Protein 6VZZ (pdb70)

B-factor: mean 49.41, std 13.79, range [27.52, 120.36]

Structure (mmCIF, N/CA/C/O backbone):
data_6VZZ
#
_entry.id   6VZZ
#
_cell.length_a   157.300
_cell.length_b   157.300
_cell.length_c   157.300
_cell.angle_alpha   90.000
_cell.angle_beta   90.000
_cell.angle_gamma   90.000
#
_symmetry.space_group_name_H-M   'P 41 3 2'
#
loop_
_entity.id
_entity.type
_entity.pdbx_description
1 polymer BamaA.19900.a
2 non-polymer beta-D-glucopyranose
3 non-polymer 'CALCIUM ION'
4 non-polymer 1,2-ETHANEDIOL
5 water water
#
loop_
_atom_site.group_PDB
_atom_site.id
_atom_site.type_symbol
_atom_site.label_atom_id
_atom_site.label_alt_id
_atom_site.label_comp_id
_atom_site.label_asym_id
_atom_site.label_entity_id
_atom_site.label_seq_id
_atom_site.pdbx_PDB_ins_code
_atom_site.Cartn_x
_atom_site.Cartn_y
_atom_site.Cartn_z
_atom_site.occupancy
_atom_site.B_iso_or_equiv
_atom_site.auth_seq_id
_atom_site.auth_comp_id
_atom_site.auth_asym_id
_atom_site.auth_atom_id
_atom_site.pdbx_PDB_model_num
ATOM 1 N N . GLU A 1 13 ? 22.71613 -50.68407 13.97187 1.000 103.45272 2 GLU A N 1
ATOM 2 C CA . GLU A 1 13 ? 23.12372 -49.69501 14.96673 1.000 106.76680 2 GLU A CA 1
ATOM 3 C C . GLU A 1 13 ? 21.92942 -49.16353 15.76782 1.000 100.59042 2 GLU A C 1
ATOM 4 O O . GLU A 1 13 ? 21.10202 -48.42075 15.23520 1.000 100.28967 2 GLU A O 1
ATOM 6 N N . LEU A 1 14 ? 21.84594 -49.54802 17.04208 1.000 80.43732 3 LEU A N 1
ATOM 7 C CA . LEU A 1 14 ? 20.81009 -49.08011 17.95416 1.000 70.81755 3 LEU A CA 1
ATOM 8 C C . LEU A 1 14 ? 21.35179 -47.98829 18.87077 1.000 70.09159 3 LEU A C 1
ATOM 9 O O . LEU A 1 14 ? 22.56008 -47.85881 19.07352 1.000 74.82618 3 LEU A O 1
ATOM 14 N N . SER A 1 15 ? 20.43763 -47.21090 19.44461 1.000 63.78287 4 SER A N 1
ATOM 15 C CA . SER A 1 15 ? 20.83472 -46.06800 20.25301 1.000 58.95259 4 SER A CA 1
ATOM 16 C C . SER A 1 15 ? 21.31715 -46.50841 21.63793 1.000 62.72768 4 SER A C 1
ATOM 17 O O . SER A 1 15 ? 21.16028 -47.66162 22.05229 1.000 62.82165 4 SER A O 1
ATOM 20 N N . GLN A 1 16 ? 21.90770 -45.55747 22.36586 1.000 64.73613 5 GLN A N 1
ATOM 21 C CA . GLN A 1 16 ? 22.38089 -45.84002 23.71868 1.000 60.23960 5 GLN A CA 1
ATOM 22 C C . GLN A 1 16 ? 21.22059 -46.19095 24.64652 1.000 60.46106 5 GLN A C 1
ATOM 23 O O . GLN A 1 16 ? 21.29254 -47.16333 25.41026 1.000 60.15506 5 GLN A O 1
ATOM 25 N N . GLU A 1 17 ? 20.13468 -45.40942 24.58947 1.000 61.11574 6 GLU A N 1
ATOM 26 C CA . GLU A 1 17 ? 19.01179 -45.62124 25.50097 1.000 57.88000 6 GLU A CA 1
ATOM 27 C C . GLU A 1 17 ? 18.37927 -46.99035 25.28790 1.000 57.47123 6 GLU A C 1
ATOM 28 O O . GLU A 1 17 ? 18.05044 -47.68902 26.25441 1.000 54.45929 6 GLU A O 1
ATOM 30 N N . VAL A 1 18 ? 18.21632 -47.39487 24.02693 1.000 57.80763 7 VAL A N 1
ATOM 31 C CA . VAL A 1 18 ? 17.66052 -48.71058 23.72090 1.000 54.99086 7 VAL A CA 1
ATOM 32 C C . VAL A 1 18 ? 18.62132 -49.81162 24.15226 1.000 55.80773 7 VAL A C 1
ATOM 33 O O . VAL A 1 18 ? 18.22222 -50.80544 24.77382 1.000 55.09556 7 VAL A O 1
ATOM 37 N N . THR A 1 19 ? 19.90151 -49.65790 23.81791 1.000 54.32675 8 THR A N 1
ATOM 38 C CA . THR A 1 19 ? 20.89553 -50.64569 24.22358 1.000 55.86558 8 THR A CA 1
ATOM 39 C C . THR A 1 19 ? 20.90673 -50.83581 25.73709 1.000 57.50908 8 THR A C 1
ATOM 40 O O . THR A 1 19 ? 20.84293 -51.96860 26.22914 1.000 57.38556 8 THR A O 1
ATOM 44 N N . GLN A 1 20 ? 20.97353 -49.73747 26.49819 1.000 57.19333 9 GLN A N 1
ATOM 45 C CA . GLN A 1 20 ? 20.98766 -49.86889 27.95416 1.000 56.49814 9 GLN A CA 1
ATOM 46 C C . GLN A 1 20 ? 19.70001 -50.51237 28.46253 1.000 54.92450 9 GLN A C 1
ATOM 47 O O . GLN A 1 20 ? 19.73516 -51.34078 29.37986 1.000 57.63496 9 GLN A O 1
ATOM 49 N N . THR A 1 21 ? 18.55936 -50.18414 27.84780 1.000 53.05419 10 THR A N 1
ATOM 50 C CA . THR A 1 21 ? 17.27989 -50.71068 28.32147 1.000 53.34351 10 THR A CA 1
ATOM 51 C C . THR A 1 21 ? 17.17833 -52.21846 28.10809 1.000 55.99540 10 THR A C 1
ATOM 52 O O . THR A 1 21 ? 16.74461 -52.95501 29.00386 1.000 55.49529 10 THR A O 1
ATOM 56 N N . LEU A 1 22 ? 17.56247 -52.69953 26.92262 1.000 53.59310 11 LEU A N 1
ATOM 57 C CA . LEU A 1 22 ? 17.46195 -54.13056 26.65604 1.000 51.26189 11 LEU A CA 1
ATOM 58 C C . LEU A 1 22 ? 18.40068 -54.93780 27.54558 1.000 53.11730 11 LEU A C 1
ATOM 59 O O . LEU A 1 22 ? 18.11617 -56.10187 27.84504 1.000 50.56714 11 LEU A O 1
ATOM 64 N N . LYS A 1 23 ? 19.51864 -54.34681 27.98220 1.000 53.93500 12 LYS A N 1
ATOM 65 C CA . LYS A 1 23 ? 20.36901 -55.03989 28.94573 1.000 52.60285 12 LYS A CA 1
ATOM 66 C C . LYS A 1 23 ? 19.63983 -55.22859 30.26689 1.000 52.32387 12 LYS A C 1
ATOM 67 O O . LYS A 1 23 ? 19.74392 -56.28757 30.89360 1.000 54.73917 12 LYS A O 1
ATOM 73 N N . GLN A 1 24 ? 18.88269 -54.21804 30.70030 1.000 51.90351 13 GLN A N 1
ATOM 74 C CA . GLN A 1 24 ? 18.10825 -54.36059 31.92816 1.000 52.93390 13 GLN A CA 1
ATOM 75 C C . GLN A 1 24 ? 17.01909 -55.41909 31.77456 1.000 52.17709 13 GLN A C 1
ATOM 76 O O . GLN A 1 24 ? 16.73645 -56.16814 32.71540 1.000 55.45047 13 GLN A O 1
ATOM 82 N N . TRP A 1 25 ? 16.41265 -55.51151 30.58875 1.000 52.04401 14 TRP A N 1
ATOM 83 C CA . TRP A 1 25 ? 15.29525 -56.43060 30.38766 1.000 49.78194 14 TRP A CA 1
ATOM 84 C C . TRP A 1 25 ? 15.72696 -57.88625 30.49988 1.000 53.08168 14 TRP A C 1
ATOM 85 O O . TRP A 1 25 ? 15.02222 -58.70391 31.10648 1.000 55.47367 14 TRP A O 1
ATOM 96 N N . ARG A 1 26 ? 16.87555 -58.23042 29.91520 1.000 51.33596 15 ARG A N 1
ATOM 97 C CA . ARG A 1 26 ? 17.22019 -59.62424 29.68043 1.000 49.62194 15 ARG A CA 1
ATOM 98 C C . ARG A 1 26 ? 17.64448 -60.37867 30.93749 1.000 54.52644 15 ARG A C 1
ATOM 99 O O . ARG A 1 26 ? 17.76660 -61.60810 30.87600 1.000 52.37028 15 ARG A O 1
ATOM 107 N N . VAL A 1 27 ? 17.87936 -59.69769 32.06554 1.000 51.29932 16 VAL A N 1
ATOM 108 C CA . VAL A 1 27 ? 18.16593 -60.43800 33.29365 1.000 53.64510 16 VAL A CA 1
ATOM 109 C C . VAL A 1 27 ? 16.98328 -61.31948 33.66416 1.000 53.48993 16 VAL A C 1
ATOM 110 O O . VAL A 1 27 ? 17.15436 -62.36800 34.29791 1.000 57.16416 16 VAL A O 1
ATOM 114 N N . ALA A 1 28 ? 15.77114 -60.92377 33.26653 1.000 53.90991 17 ALA A N 1
ATOM 115 C CA . ALA A 1 28 ? 14.57368 -61.67359 33.61477 1.000 53.75515 17 ALA A CA 1
ATOM 116 C C . ALA A 1 28 ? 14.45765 -62.99200 32.86212 1.000 55.37513 17 ALA A C 1
ATOM 117 O O . ALA A 1 28 ? 13.61816 -63.82098 33.23239 1.000 55.24602 17 ALA A O 1
ATOM 119 N N . ALA A 1 29 ? 15.26427 -63.20513 31.81780 1.000 53.81248 18 ALA A N 1
ATOM 120 C CA . ALA A 1 29 ? 15.22008 -64.47207 31.09685 1.000 50.68867 18 ALA A CA 1
ATOM 121 C C . ALA A 1 29 ? 15.65290 -65.64939 31.96347 1.000 53.21486 18 ALA A C 1
ATOM 122 O O . ALA A 1 29 ? 15.24920 -66.78271 31.69151 1.000 54.50837 18 ALA A O 1
ATOM 124 N N . VAL A 1 30 ? 16.45263 -65.41821 33.00162 1.000 48.69061 19 VAL A N 1
ATOM 125 C CA . VAL A 1 30 ? 16.88391 -66.51281 33.86361 1.000 54.40112 19 VAL A CA 1
ATOM 126 C C . VAL A 1 30 ? 16.09124 -66.49929 35.16274 1.000 57.45139 19 VAL A C 1
ATOM 127 O O . VAL A 1 30 ? 16.54906 -67.02057 36.18678 1.000 57.38584 19 VAL A O 1
ATOM 131 N N . SER A 1 31 ? 14.90655 -65.89846 35.12852 1.000 58.04059 20 SER A N 1
ATOM 132 C CA . SER A 1 31 ? 13.99150 -65.86715 36.25808 1.000 61.67898 20 SER A CA 1
ATOM 133 C C . SER A 1 31 ? 12.81747 -66.79625 35.98836 1.000 62.05584 20 SER A C 1
ATOM 134 O O . SER A 1 31 ? 12.63052 -67.29502 34.87802 1.000 61.42993 20 SER A O 1
ATOM 137 N N . SER A 1 32 ? 12.01430 -67.01858 37.02901 1.000 66.49169 21 SER A N 1
ATOM 138 C CA . SER A 1 32 ? 10.89921 -67.95036 36.90630 1.000 65.58794 21 SER A CA 1
ATOM 139 C C . SER A 1 32 ? 9.91637 -67.49871 35.83604 1.000 68.65142 21 SER A C 1
ATOM 140 O O . SER A 1 32 ? 9.41812 -68.31855 35.05642 1.000 71.60190 21 SER A O 1
ATOM 143 N N . ALA A 1 33 ? 9.63655 -66.19578 35.76743 1.000 66.78193 22 ALA A N 1
ATOM 144 C CA . ALA A 1 33 ? 8.66830 -65.71634 34.78990 1.000 68.43261 22 ALA A CA 1
ATOM 145 C C . ALA A 1 33 ? 9.24374 -65.67768 33.38190 1.000 65.85253 22 ALA A C 1
ATOM 146 O O . ALA A 1 33 ? 8.48234 -65.57699 32.41449 1.000 61.70096 22 ALA A O 1
ATOM 148 N N . GLY A 1 34 ? 10.55971 -65.76661 33.24247 1.000 66.59919 23 GLY A N 1
ATOM 149 C CA . GLY A 1 34 ? 11.15964 -65.61794 31.93677 1.000 61.35280 23 GLY A CA 1
ATOM 150 C C . GLY A 1 34 ? 11.00350 -64.19488 31.42819 1.000 56.58590 23 GLY A C 1
ATOM 151 O O . GLY A 1 34 ? 10.55265 -63.28800 32.12858 1.000 56.43766 23 GLY A O 1
ATOM 152 N N . LEU A 1 35 ? 11.38955 -64.01399 30.17038 1.000 53.23010 24 LEU A N 1
ATOM 153 C CA . LEU A 1 35 ? 11.30080 -62.72228 29.49647 1.000 50.18361 24 LEU A CA 1
ATOM 154 C C . LEU A 1 35 ? 10.29289 -62.85463 28.36097 1.000 50.70155 24 LEU A C 1
ATOM 155 O O . LEU A 1 35 ? 10.63008 -63.32541 27.27011 1.000 52.37319 24 LEU A O 1
ATOM 160 N N . LYS A 1 36 ? 9.05695 -62.45579 28.61836 1.000 48.29562 25 LYS A N 1
ATOM 161 C CA . LYS A 1 36 ? 8.00598 -62.46223 27.61119 1.000 49.36250 25 LYS A CA 1
ATOM 162 C C . LYS A 1 36 ? 7.80681 -61.01679 27.17044 1.000 45.46486 25 LYS A C 1
ATOM 163 O O . LYS A 1 36 ? 7.39710 -60.17472 27.97501 1.000 48.05737 25 LYS A O 1
ATOM 165 N N . TYR A 1 37 ? 8.12017 -60.72720 25.90398 1.000 42.82790 26 TYR A N 1
ATOM 166 C CA . TYR A 1 37 ? 7.94907 -59.39636 25.33298 1.000 42.56722 26 TYR A CA 1
ATOM 167 C C . TYR A 1 37 ? 7.30729 -59.49077 23.95729 1.000 43.59149 26 TYR A C 1
ATOM 168 O O . TYR A 1 37 ? 7.26739 -60.55710 23.33266 1.000 42.86442 26 TYR A O 1
ATOM 177 N N . TYR A 1 38 ? 6.80354 -58.35275 23.48475 1.000 42.62157 27 TYR A N 1
ATOM 178 C CA . TYR A 1 38 ? 5.98877 -58.32304 22.27983 1.000 39.82627 27 TYR A CA 1
ATOM 179 C C . TYR A 1 38 ? 6.45350 -57.21698 21.33861 1.000 40.58949 27 TYR A C 1
ATOM 180 O O . TYR A 1 38 ? 6.98722 -56.19036 21.77188 1.000 40.50648 27 TYR A O 1
ATOM 189 N N . VAL A 1 39 ? 6.24744 -57.44635 20.03857 1.000 37.47640 28 VAL A N 1
ATOM 190 C CA . VAL A 1 39 ? 6.67941 -56.54108 18.97873 1.000 36.47234 28 VAL A CA 1
ATOM 191 C C . VAL A 1 39 ? 5.47227 -55.80163 18.42523 1.000 37.50633 28 VAL A C 1
ATOM 192 O O . VAL A 1 39 ? 4.43673 -56.41288 18.14495 1.000 37.12885 28 VAL A O 1
ATOM 196 N N . GLY A 1 40 ? 5.60750 -54.49556 18.25367 1.000 39.20386 29 GLY A N 1
ATOM 197 C CA . GLY A 1 40 ? 4.58744 -53.70207 17.58676 1.000 34.90867 29 GLY A CA 1
ATOM 198 C C . GLY A 1 40 ? 5.20553 -52.87505 16.48171 1.000 37.84600 29 GLY A C 1
ATOM 199 O O . GLY A 1 40 ? 6.30356 -52.33570 16.63551 1.000 40.83894 29 GLY A O 1
ATOM 200 N N . VAL A 1 41 ? 4.49340 -52.78033 15.35843 1.000 36.85954 30 VAL A N 1
ATOM 201 C CA . VAL A 1 41 ? 4.99501 -52.08178 14.17969 1.000 40.11028 30 VAL A CA 1
ATOM 202 C C . VAL A 1 41 ? 3.91430 -51.15868 13.63917 1.000 39.64094 30 VAL A C 1
ATOM 203 O O . VAL A 1 41 ? 2.75261 -51.56253 13.50721 1.000 36.96669 30 VAL A O 1
ATOM 207 N N . ASP A 1 42 ? 4.30745 -49.92470 13.31815 1.000 40.35232 31 ASP A N 1
ATOM 208 C CA . ASP A 1 42 ? 3.45883 -48.92829 12.67019 1.000 39.09600 31 ASP A CA 1
ATOM 209 C C . ASP A 1 42 ? 4.03319 -48.70130 11.27533 1.000 41.36787 31 ASP A C 1
ATOM 210 O O . ASP A 1 42 ? 5.02627 -47.98503 11.11382 1.000 42.50716 31 ASP A O 1
ATOM 215 N N . ILE A 1 43 ? 3.42725 -49.32024 10.26704 1.000 42.40624 32 ILE A N 1
ATOM 216 C CA . ILE A 1 43 ? 3.87463 -49.16906 8.88644 1.000 41.31526 32 ILE A CA 1
ATOM 217 C C . ILE A 1 43 ? 3.03999 -48.05754 8.26293 1.000 41.66938 32 ILE A C 1
ATOM 218 O O . ILE A 1 43 ? 1.88175 -48.26607 7.88931 1.000 39.70666 32 ILE A O 1
ATOM 223 N N . GLY A 1 44 ? 3.62377 -46.85968 8.16526 1.000 44.34207 33 GLY A N 1
ATOM 224 C CA . GLY A 1 44 ? 2.96591 -45.75930 7.49311 1.000 43.81254 33 GLY A CA 1
ATOM 225 C C . GLY A 1 44 ? 3.33189 -45.68961 6.02218 1.000 43.95669 33 GLY A C 1
ATOM 226 O O . GLY A 1 44 ? 4.18070 -46.42138 5.52055 1.000 46.54423 33 GLY A O 1
ATOM 227 N N . GLY A 1 45 ? 2.66681 -44.78139 5.31455 1.000 50.32833 34 GLY A N 1
ATOM 228 C CA . GLY A 1 45 ? 2.94395 -44.62589 3.89939 1.000 49.25871 34 GLY A CA 1
ATOM 229 C C . GLY A 1 45 ? 4.30520 -44.04039 3.60336 1.000 49.28817 34 GLY A C 1
ATOM 230 O O . GLY A 1 45 ? 4.79818 -44.19326 2.48198 1.000 53.66049 34 GLY A O 1
ATOM 231 N N . THR A 1 46 ? 4.91996 -43.37251 4.57917 1.000 48.24905 35 THR A N 1
ATOM 232 C CA . THR A 1 46 ? 6.24496 -42.78017 4.43910 1.000 47.70977 35 THR A CA 1
ATOM 233 C C . THR A 1 46 ? 7.25315 -43.33774 5.43022 1.000 50.51977 35 THR A C 1
ATOM 234 O O . THR A 1 46 ? 8.41750 -43.53459 5.06745 1.000 51.39265 35 THR A O 1
ATOM 238 N N . ASN A 1 47 ? 6.83461 -43.61233 6.67142 1.000 49.62532 36 ASN A N 1
ATOM 239 C CA . ASN A 1 47 ? 7.73171 -44.03784 7.73731 1.000 46.56569 36 ASN A CA 1
ATOM 240 C C . ASN A 1 47 ? 7.18236 -45.26070 8.44776 1.000 46.97560 36 ASN A C 1
ATOM 241 O O . ASN A 1 47 ? 5.96853 -45.42315 8.60169 1.000 45.84404 36 ASN A O 1
ATOM 246 N N . THR A 1 48 ? 8.10306 -46.10033 8.90934 1.000 45.54014 37 THR A N 1
ATOM 247 C CA . THR A 1 48 ? 7.78584 -47.27295 9.69973 1.000 44.68299 37 THR A CA 1
ATOM 248 C C . THR A 1 48 ? 8.50012 -47.17779 11.03859 1.000 47.52437 37 THR A C 1
ATOM 249 O O . THR A 1 48 ? 9.67083 -46.78963 11.10545 1.000 46.16608 37 THR A O 1
ATOM 253 N N . ARG A 1 49 ? 7.77837 -47.50754 12.10377 1.000 45.31460 38 ARG A N 1
ATOM 254 C CA . ARG A 1 49 ? 8.31561 -47.51633 13.45163 1.000 43.31657 38 ARG A CA 1
ATOM 255 C C . ARG A 1 49 ? 8.11551 -48.89613 14.05409 1.000 43.63569 38 ARG A C 1
ATOM 256 O O . ARG A 1 49 ? 7.13526 -49.58542 13.75027 1.000 43.49860 38 ARG A O 1
ATOM 264 N N . LEU A 1 50 ? 9.05877 -49.30605 14.89833 1.000 42.61267 39 LEU A N 1
ATOM 265 C CA . LEU A 1 50 ? 8.99723 -50.60331 15.55081 1.000 39.99129 39 LEU A CA 1
ATOM 266 C C . LEU A 1 50 ? 9.23719 -50.39595 17.03232 1.000 42.41015 39 LEU A C 1
ATOM 267 O O . LEU A 1 50 ? 10.06881 -49.56945 17.42076 1.000 45.12777 39 LEU A O 1
ATOM 272 N N . ALA A 1 51 ? 8.50803 -51.14435 17.85715 1.000 39.01691 40 ALA A N 1
ATOM 273 C CA . ALA A 1 51 ? 8.61242 -50.99231 19.29737 1.000 41.12189 40 ALA A CA 1
ATOM 274 C C . ALA A 1 51 ? 8.45506 -52.34444 19.97193 1.000 40.46527 40 ALA A C 1
ATOM 275 O O . ALA A 1 51 ? 7.88166 -53.28158 19.41194 1.000 36.11534 40 ALA A O 1
ATOM 277 N N . LEU A 1 52 ? 8.97240 -52.42342 21.19461 1.000 40.66061 41 LEU A N 1
ATOM 278 C CA . LEU A 1 52 ? 8.85034 -53.59543 22.04102 1.000 40.69577 41 LEU A CA 1
ATOM 279 C C . LEU A 1 52 ? 8.19479 -53.20628 23.35704 1.000 42.47139 41 LEU A C 1
ATOM 280 O O . LEU A 1 52 ? 8.33773 -52.07380 23.83319 1.000 43.27206 41 LEU A O 1
ATOM 285 N N . ALA A 1 53 ? 7.47105 -54.15588 23.93964 1.000 40.98003 42 ALA A N 1
ATOM 286 C CA . ALA A 1 53 ? 6.93227 -53.98635 25.28053 1.000 47.90201 42 ALA A CA 1
ATOM 287 C C . ALA A 1 53 ? 6.90054 -55.34594 25.96394 1.000 48.47623 42 ALA A C 1
ATOM 288 O O . ALA A 1 53 ? 6.56311 -56.35552 25.33787 1.000 46.69140 42 ALA A O 1
ATOM 290 N N . ARG A 1 54 ? 7.27925 -55.37011 27.23760 1.000 48.87653 43 ARG A N 1
ATOM 291 C CA . ARG A 1 54 ? 7.22576 -56.60860 27.99203 1.000 52.63234 43 ARG A CA 1
ATOM 292 C C . ARG A 1 54 ? 5.78977 -56.89923 28.41076 1.000 57.16080 43 ARG A C 1
ATOM 293 O O . ARG A 1 54 ? 4.89620 -56.05999 28.29039 1.000 60.02562 43 ARG A O 1
ATOM 301 N N . ALA A 1 55 ? 5.57720 -58.11151 28.92265 1.000 59.33872 44 ALA A N 1
ATOM 302 C CA . ALA A 1 55 ? 4.24488 -58.51721 29.36044 1.000 61.16981 44 ALA A CA 1
ATOM 303 C C . ALA A 1 55 ? 3.66710 -57.55920 30.39661 1.000 65.16967 44 ALA A C 1
ATOM 304 O O . ALA A 1 55 ? 2.46014 -57.29508 30.39888 1.000 70.92741 44 ALA A O 1
ATOM 306 N N . GLU A 1 56 ? 4.51072 -57.02182 31.28071 1.000 67.43600 45 GLU A N 1
ATOM 307 C CA . GLU A 1 56 ? 4.03926 -56.18197 32.37950 1.000 73.80935 45 GLU A CA 1
ATOM 308 C C . GLU A 1 56 ? 4.01589 -54.69142 32.05074 1.000 74.37045 45 GLU A C 1
ATOM 309 O O . GLU A 1 56 ? 3.40845 -53.92121 32.80071 1.000 82.45829 45 GLU A O 1
ATOM 315 N N . ASP A 1 57 ? 4.66555 -54.26292 30.97280 1.000 71.73604 46 ASP A N 1
ATOM 316 C CA . ASP A 1 57 ? 4.55924 -52.88472 30.49798 1.000 70.24191 46 ASP A CA 1
ATOM 317 C C . ASP A 1 57 ? 3.18402 -52.70417 29.87340 1.000 75.59789 46 ASP A C 1
ATOM 318 O O . ASP A 1 57 ? 2.95866 -53.07825 28.72152 1.000 76.45533 46 ASP A O 1
ATOM 323 N N . HIS A 1 58 ? 2.25107 -52.11860 30.61093 1.000 81.91334 47 HIS A N 1
ATOM 324 C CA . HIS A 1 58 ? 0.87952 -52.08018 30.12173 1.000 88.81700 47 HIS A CA 1
ATOM 325 C C . HIS A 1 58 ? 0.51964 -50.79641 29.39108 1.000 88.35824 47 HIS A C 1
ATOM 326 O O . HIS A 1 58 ? -0.35746 -50.82186 28.52328 1.000 89.96702 47 HIS A O 1
ATOM 333 N N . ASP A 1 59 ? 1.17308 -49.68001 29.70632 1.000 81.57110 48 ASP A N 1
ATOM 334 C CA . ASP A 1 59 ? 0.87131 -48.40834 29.06373 1.000 78.37587 48 ASP A CA 1
ATOM 335 C C . ASP A 1 59 ? 2.11364 -47.74443 28.48206 1.000 75.04511 48 ASP A C 1
ATOM 336 O O . ASP A 1 59 ? 2.05628 -46.56701 28.10819 1.000 74.17107 48 ASP A O 1
ATOM 341 N N . THR A 1 60 ? 3.22654 -48.46566 28.38630 1.000 70.16454 49 THR A N 1
ATOM 342 C CA . THR A 1 60 ? 4.48112 -47.89393 27.93455 1.000 64.96737 49 THR A CA 1
ATOM 343 C C . THR A 1 60 ? 5.12290 -48.86229 26.94995 1.000 61.13572 49 THR A C 1
ATOM 344 O O . THR A 1 60 ? 4.71769 -50.02200 26.83803 1.000 65.15673 49 THR A O 1
ATOM 348 N N . PHE A 1 61 ? 6.11166 -48.37731 26.20413 1.000 56.33544 50 PHE A N 1
ATOM 349 C CA . PHE A 1 61 ? 6.86776 -49.25782 25.32328 1.000 51.42399 50 PHE A CA 1
ATOM 350 C C . PHE A 1 61 ? 8.19520 -48.60197 24.96909 1.000 48.84265 50 PHE A C 1
ATOM 351 O O . PHE A 1 61 ? 8.43824 -47.43186 25.26512 1.000 49.95124 50 PHE A O 1
ATOM 359 N N . LEU A 1 62 ? 9.04128 -49.37683 24.30113 1.000 46.52600 51 LEU A N 1
ATOM 360 C CA . LEU A 1 62 ? 10.38048 -48.96140 23.90634 1.000 46.03743 51 LEU A CA 1
ATOM 361 C C . LEU A 1 62 ? 10.44256 -48.90247 22.38297 1.000 48.07426 51 LEU A C 1
ATOM 362 O O . LEU A 1 62 ? 10.35777 -49.93876 21.71404 1.000 46.97563 51 LEU A O 1
ATOM 367 N N . GLN A 1 63 ? 10.58689 -47.70166 21.82646 1.000 49.35353 52 GLN A N 1
ATOM 368 C CA . GLN A 1 63 ? 10.76369 -47.58901 20.38443 1.000 48.55495 52 GLN A CA 1
ATOM 369 C C . GLN A 1 63 ? 12.21413 -47.89910 20.05313 1.000 46.63996 52 GLN A C 1
ATOM 370 O O . GLN A 1 63 ? 13.11893 -47.22858 20.55449 1.000 49.67207 52 GLN A O 1
ATOM 376 N N . VAL A 1 64 ? 12.44545 -48.90713 19.21540 1.000 47.01061 53 VAL A N 1
ATOM 377 C CA . VAL A 1 64 ? 13.82208 -49.29765 18.93562 1.000 50.02435 53 VAL A CA 1
ATOM 378 C C . VAL A 1 64 ? 14.28351 -48.75650 17.58800 1.000 53.78334 53 VAL A C 1
ATOM 379 O O . VAL A 1 64 ? 15.46603 -48.43861 17.42749 1.000 60.81015 53 VAL A O 1
ATOM 383 N N . LEU A 1 65 ? 13.38414 -48.62948 16.61205 1.000 49.34877 54 LEU A N 1
ATOM 384 C CA . LEU A 1 65 ? 13.85007 -48.11213 15.33450 1.000 51.58032 54 LEU A CA 1
ATOM 385 C C . LEU A 1 65 ? 12.70802 -47.52862 14.51925 1.000 49.01193 54 LEU A C 1
ATOM 386 O O . LEU A 1 65 ? 11.57737 -48.01373 14.56212 1.000 51.00022 54 LEU A O 1
ATOM 391 N N . LYS A 1 66 ? 13.03327 -46.47850 13.77454 1.000 49.70194 55 LYS A N 1
ATOM 392 C CA . LYS A 1 66 ? 12.16171 -45.90673 12.76262 1.000 50.50381 55 LYS A CA 1
ATOM 393 C C . LYS A 1 66 ? 12.96791 -45.70596 11.48718 1.000 52.98405 55 LYS A C 1
ATOM 394 O O . LYS A 1 66 ? 14.18877 -45.52726 11.52467 1.000 54.66763 55 LYS A O 1
ATOM 400 N N . VAL A 1 67 ? 12.27968 -45.74344 10.35082 1.000 52.39564 56 VAL A N 1
ATOM 401 C CA . VAL A 1 67 ? 12.94594 -45.72496 9.05603 1.000 50.56002 56 VAL A CA 1
ATOM 402 C C . VAL A 1 67 ? 12.00200 -45.09113 8.04203 1.000 47.75631 56 VAL A C 1
ATOM 403 O O . VAL A 1 67 ? 10.77853 -45.16098 8.18302 1.000 46.53143 56 VAL A O 1
ATOM 407 N N . LYS A 1 68 ? 12.57484 -44.43230 7.03241 1.000 49.15749 57 LYS A N 1
ATOM 408 C CA . LYS A 1 68 ? 11.79758 -43.89763 5.91580 1.000 46.55692 57 LYS A CA 1
ATOM 409 C C . LYS A 1 68 ? 11.77292 -44.95609 4.81749 1.000 49.15529 57 LYS A C 1
ATOM 410 O O . LYS A 1 68 ? 12.81228 -45.28195 4.23664 1.000 54.47604 57 LYS A O 1
ATOM 412 N N . ALA A 1 69 ? 10.59109 -45.50462 4.54410 1.000 47.84678 58 ALA A N 1
ATOM 413 C CA . ALA A 1 69 ? 10.44616 -46.62383 3.62458 1.000 47.63954 58 ALA A CA 1
ATOM 414 C C . ALA A 1 69 ? 9.16472 -46.46011 2.82724 1.000 50.23453 58 ALA A C 1
ATOM 415 O O . ALA A 1 69 ? 8.10286 -46.21806 3.40872 1.000 50.19055 58 ALA A O 1
ATOM 417 N N . ASP A 1 70 ? 9.25851 -46.60646 1.50077 1.000 49.30551 59 ASP A N 1
ATOM 418 C CA . ASP A 1 70 ? 8.07766 -46.52120 0.65180 1.000 50.01184 59 ASP A CA 1
ATOM 419 C C . ASP A 1 70 ? 7.92035 -47.74355 -0.24593 1.000 51.62632 59 ASP A C 1
ATOM 420 O O . ASP A 1 70 ? 7.22354 -47.66800 -1.26355 1.000 53.80666 59 ASP A O 1
ATOM 425 N N . ASP A 1 71 ? 8.55572 -48.86315 0.09702 1.000 50.98886 60 ASP A N 1
ATOM 426 C CA . ASP A 1 71 ? 8.22681 -50.13813 -0.52788 1.000 50.91801 60 ASP A CA 1
ATOM 427 C C . ASP A 1 71 ? 8.53354 -51.26013 0.46003 1.000 49.97793 60 ASP A C 1
ATOM 428 O O . ASP A 1 71 ? 9.30147 -51.08751 1.41019 1.000 47.49322 60 ASP A O 1
ATOM 433 N N . THR A 1 72 ? 7.90627 -52.41411 0.23472 1.000 51.16739 61 THR A N 1
ATOM 434 C CA . THR A 1 72 ? 7.98573 -53.49556 1.20916 1.000 49.40374 61 THR A CA 1
ATOM 435 C C . THR A 1 72 ? 9.33163 -54.20992 1.18146 1.000 50.25632 61 THR A C 1
ATOM 436 O O . THR A 1 72 ? 9.73556 -54.78016 2.19864 1.000 49.31232 61 THR A O 1
ATOM 440 N N . ARG A 1 73 ? 10.03950 -54.19747 0.04685 1.000 50.65507 62 ARG A N 1
ATOM 441 C CA . ARG A 1 73 ? 11.36401 -54.81323 0.01674 1.000 50.46609 62 ARG A CA 1
ATOM 442 C C . ARG A 1 73 ? 12.32648 -54.07642 0.94262 1.000 52.49091 62 ARG A C 1
ATOM 443 O O . ARG A 1 73 ? 13.15004 -54.70260 1.62008 1.000 52.69543 62 ARG A O 1
ATOM 451 N N . LYS A 1 74 ? 12.22528 -52.74486 1.00289 1.000 51.20963 63 LYS A N 1
ATOM 452 C CA . LYS A 1 74 ? 13.04456 -51.98931 1.94504 1.000 48.29075 63 LYS A CA 1
ATOM 453 C C . LYS A 1 74 ? 12.62579 -52.25155 3.38963 1.000 49.44321 63 LYS A C 1
ATOM 454 O O . LYS A 1 74 ? 13.47146 -52.22115 4.29102 1.000 53.16001 63 LYS A O 1
ATOM 456 N N . LEU A 1 75 ? 11.34111 -52.52342 3.63226 1.000 45.69406 64 LEU A N 1
ATOM 457 C CA . LEU A 1 75 ? 10.90967 -52.91253 4.97013 1.000 45.02614 64 LEU A CA 1
ATOM 458 C C . LEU A 1 75 ? 11.53490 -54.24144 5.38697 1.000 50.55250 64 LEU A C 1
ATOM 459 O O . LEU A 1 75 ? 12.02397 -54.38697 6.51434 1.000 49.28953 64 LEU A O 1
ATOM 464 N N . ILE A 1 76 ? 11.52120 -55.22903 4.49000 1.000 47.29723 65 ILE A N 1
ATOM 465 C CA . ILE A 1 76 ? 12.09179 -56.53038 4.81792 1.000 47.74900 65 ILE A CA 1
ATOM 466 C C . ILE A 1 76 ? 13.55008 -56.38344 5.23530 1.000 48.78200 65 ILE A C 1
ATOM 467 O O . ILE A 1 76 ? 13.99366 -56.99843 6.21323 1.000 49.47913 65 ILE A O 1
ATOM 472 N N . ALA A 1 77 ? 14.31435 -55.55284 4.52131 1.000 48.38575 66 ALA A N 1
ATOM 473 C CA . ALA A 1 77 ? 15.70226 -55.32572 4.91340 1.000 46.72476 66 ALA A CA 1
ATOM 474 C C . ALA A 1 77 ? 15.78534 -54.62110 6.26385 1.000 48.30665 66 ALA A C 1
ATOM 475 O O . ALA A 1 77 ? 16.67730 -54.90863 7.06647 1.000 47.49525 66 ALA A O 1
ATOM 477 N N . PHE A 1 78 ? 14.86600 -53.69053 6.53390 1.000 47.29723 67 PHE A N 1
ATOM 478 C CA . PHE A 1 78 ? 14.84454 -53.04430 7.84123 1.000 45.99784 67 PHE A CA 1
ATOM 479 C C . PHE A 1 78 ? 14.48602 -54.04016 8.93730 1.000 46.71853 67 PHE A C 1
ATOM 480 O O . PHE A 1 78 ? 15.12761 -54.06082 9.99061 1.000 48.65032 67 PHE A O 1
ATOM 488 N N . PHE A 1 79 ? 13.48658 -54.89503 8.69681 1.000 47.86897 68 PHE A N 1
ATOM 489 C CA . PHE A 1 79 ? 13.06896 -55.85837 9.71324 1.000 46.65430 68 PHE A CA 1
ATOM 490 C C . PHE A 1 79 ? 14.17520 -56.87249 9.99446 1.000 47.18158 68 PHE A C 1
ATOM 491 O O . PHE A 1 79 ? 14.52663 -57.11251 11.15478 1.000 45.58062 68 PHE A O 1
ATOM 499 N N . ASP A 1 80 ? 14.72967 -57.48584 8.94152 1.000 45.17009 69 ASP A N 1
ATOM 500 C CA . ASP A 1 80 ? 15.86830 -58.38752 9.11203 1.000 44.57683 69 ASP A CA 1
ATOM 501 C C . ASP A 1 80 ? 16.97184 -57.73060 9.93435 1.000 44.84591 69 ASP A C 1
ATOM 502 O O . ASP A 1 80 ? 17.48494 -58.31380 10.89461 1.000 45.91644 69 ASP A O 1
ATOM 507 N N . SER A 1 81 ? 17.33885 -56.50243 9.57832 1.000 45.16138 70 SER A N 1
ATOM 508 C CA . SER A 1 81 ? 18.43460 -55.83022 10.26699 1.000 45.84199 70 SER A CA 1
ATOM 509 C C . SER A 1 81 ? 18.11265 -55.60820 11.73795 1.000 45.42804 70 SER A C 1
ATOM 510 O O . SER A 1 81 ? 18.88771 -55.99438 12.61992 1.000 44.68911 70 SER A O 1
ATOM 513 N N . VAL A 1 82 ? 16.97048 -54.98034 12.02526 1.000 45.98309 71 VAL A N 1
ATOM 514 C CA . VAL A 1 82 ? 16.65680 -54.67074 13.41175 1.000 45.86193 71 VAL A CA 1
ATOM 515 C C . VAL A 1 82 ? 16.33854 -55.93494 14.19877 1.000 44.13780 71 VAL A C 1
ATOM 516 O O . VAL A 1 82 ? 16.53272 -55.96543 15.41707 1.000 45.62180 71 VAL A O 1
ATOM 520 N N . SER A 1 83 ? 15.87668 -56.99294 13.53137 1.000 45.14432 72 SER A N 1
ATOM 521 C CA . SER A 1 83 ? 15.65984 -58.26079 14.21695 1.000 43.17033 72 SER A CA 1
ATOM 522 C C . SER A 1 83 ? 16.97922 -58.83990 14.71436 1.000 44.96918 72 SER A C 1
ATOM 523 O O . SER A 1 83 ? 17.10693 -59.20917 15.88900 1.000 44.21992 72 SER A O 1
ATOM 526 N N . ASP A 1 84 ? 17.97972 -58.91607 13.83621 1.000 44.61782 73 ASP A N 1
ATOM 527 C CA . ASP A 1 84 ? 19.28302 -59.41081 14.26090 1.000 45.35045 73 ASP A CA 1
ATOM 528 C C . ASP A 1 84 ? 19.87861 -58.55081 15.37109 1.000 45.79801 73 ASP A C 1
ATOM 529 O O . ASP A 1 84 ? 20.54252 -59.07795 16.27032 1.000 45.02674 73 ASP A O 1
ATOM 534 N N . SER A 1 85 ? 19.63510 -57.23628 15.34094 1.000 45.84566 74 SER A N 1
ATOM 535 C CA . SER A 1 85 ? 20.18986 -56.34664 16.35994 1.000 44.09577 74 SER A CA 1
ATOM 536 C C . SER A 1 85 ? 19.57614 -56.61652 17.72890 1.000 44.76177 74 SER A C 1
ATOM 537 O O . SER A 1 85 ? 20.29337 -56.70047 18.73286 1.000 46.98121 74 SER A O 1
ATOM 540 N N . ILE A 1 86 ? 18.24918 -56.75194 17.78948 1.000 41.55165 75 ILE A N 1
ATOM 541 C CA . ILE A 1 86 ? 17.58765 -57.06688 19.05138 1.000 44.16991 75 ILE A CA 1
ATOM 542 C C . ILE A 1 86 ? 17.96238 -58.46824 19.52134 1.000 44.62870 75 ILE A C 1
ATOM 543 O O . ILE A 1 86 ? 18.12264 -58.71479 20.72258 1.000 43.31626 75 ILE A O 1
ATOM 548 N N . ARG A 1 87 ? 18.12718 -59.40238 18.58628 1.000 45.01937 76 ARG A N 1
ATOM 549 C CA . ARG A 1 87 ? 18.52686 -60.75176 18.96027 1.000 43.06915 76 ARG A CA 1
ATOM 550 C C . ARG A 1 87 ? 19.88403 -60.75574 19.65444 1.000 46.86302 76 ARG A C 1
ATOM 551 O O . ARG A 1 87 ? 20.07729 -61.46012 20.65323 1.000 44.94102 76 ARG A O 1
ATOM 559 N N . ASP A 1 88 ? 20.83361 -59.96051 19.15255 1.000 46.88846 77 ASP A N 1
ATOM 560 C CA . ASP A 1 88 ? 22.15285 -59.90489 19.76977 1.000 46.39463 77 ASP A CA 1
ATOM 561 C C . ASP A 1 88 ? 22.12674 -59.26960 21.14962 1.000 45.90020 77 ASP A C 1
ATOM 562 O O . ASP A 1 88 ? 23.09012 -59.42853 21.90139 1.000 47.13297 77 ASP A O 1
ATOM 567 N N . LEU A 1 89 ? 21.06508 -58.54248 21.49324 1.000 47.02405 78 LEU A N 1
ATOM 568 C CA . LEU A 1 89 ? 20.96557 -57.90361 22.79906 1.000 47.41863 78 LEU A CA 1
ATOM 569 C C . LEU A 1 89 ? 20.03738 -58.62982 23.75831 1.000 44.73646 78 LEU A C 1
ATOM 570 O O . LEU A 1 89 ? 20.22662 -58.52662 24.96999 1.000 44.21272 78 LEU A O 1
ATOM 575 N N . LEU A 1 90 ? 19.03656 -59.35045 23.25719 1.000 45.54328 79 LEU A N 1
ATOM 576 C CA . LEU A 1 90 ? 18.09513 -60.05196 24.11816 1.000 43.51431 79 LEU A CA 1
ATOM 577 C C . LEU A 1 90 ? 18.24521 -61.56196 24.09734 1.000 43.62134 79 LEU A C 1
ATOM 578 O O . LEU A 1 90 ? 17.90130 -62.21376 25.08619 1.000 44.15449 79 LEU A O 1
ATOM 583 N N . GLY A 1 91 ? 18.72152 -62.14070 23.00040 1.000 40.15285 80 GLY A N 1
ATOM 584 C CA . GLY A 1 91 ? 18.78032 -63.58476 22.91525 1.000 42.31061 80 GLY A CA 1
ATOM 585 C C . GLY A 1 91 ? 17.43315 -64.27326 22.73927 1.000 43.82280 80 GLY A C 1
ATOM 586 O O . GLY A 1 91 ? 17.27824 -65.11550 21.84645 1.000 41.52442 80 GLY A O 1
ATOM 587 N N . VAL A 1 92 ? 16.44914 -63.92610 23.57279 1.000 41.80228 81 VAL A N 1
ATOM 588 C CA . VAL A 1 92 ? 15.17612 -64.63921 23.62440 1.000 42.19689 81 VAL A CA 1
ATOM 589 C C . VAL A 1 92 ? 14.21381 -64.07800 22.58004 1.000 44.47134 81 VAL A C 1
ATOM 590 O O . VAL A 1 92 ? 14.05837 -62.85719 22.44955 1.000 41.53862 81 VAL A O 1
ATOM 594 N N . GLU A 1 93 ? 13.57319 -64.98327 21.83417 1.000 44.46798 82 GLU A N 1
ATOM 595 C CA . GLU A 1 93 ? 12.57629 -64.63256 20.82766 1.000 42.99532 82 GLU A CA 1
ATOM 596 C C . GLU A 1 93 ? 11.42379 -63.82823 21.41534 1.000 42.29971 82 GLU A C 1
ATOM 597 O O . GLU A 1 93 ? 11.09703 -63.93182 22.60303 1.000 41.18898 82 GLU A O 1
ATOM 603 N N . ALA A 1 94 ? 10.77680 -63.05512 20.54576 1.000 41.95282 83 ALA A N 1
ATOM 604 C CA . ALA A 1 94 ? 9.54395 -62.36407 20.89514 1.000 40.53375 83 ALA A CA 1
ATOM 605 C C . ALA A 1 94 ? 8.39314 -63.35756 21.00776 1.000 43.44444 83 ALA A C 1
ATOM 606 O O . ALA A 1 94 ? 8.33083 -64.35684 20.28096 1.000 44.76640 83 ALA A O 1
ATOM 608 N N . SER A 1 95 ? 7.46797 -63.07316 21.92749 1.000 42.01888 84 SER A N 1
ATOM 609 C CA . SER A 1 95 ? 6.35051 -63.97178 22.18275 1.000 39.59604 84 SER A CA 1
ATOM 610 C C . SER A 1 95 ? 5.10982 -63.63448 21.37041 1.000 43.17321 84 SER A C 1
ATOM 611 O O . SER A 1 95 ? 4.13125 -64.38608 21.42241 1.000 49.26214 84 SER A O 1
ATOM 614 N N . GLY A 1 96 ? 5.12475 -62.53656 20.62926 1.000 38.38491 85 GLY A N 1
ATOM 615 C CA . GLY A 1 96 ? 3.97861 -62.11549 19.85647 1.000 41.73140 85 GLY A CA 1
ATOM 616 C C . GLY A 1 96 ? 4.26769 -60.83581 19.09958 1.000 41.32373 85 GLY A C 1
ATOM 617 O O . GLY A 1 96 ? 5.10994 -60.03802 19.52818 1.000 41.51669 85 GLY A O 1
ATOM 618 N N . ALA A 1 97 ? 3.59169 -60.62407 17.97231 1.000 37.29889 86 ALA A N 1
ATOM 619 C CA . ALA A 1 97 ? 3.85479 -59.44455 17.16640 1.000 36.03566 86 ALA A CA 1
ATOM 620 C C . ALA A 1 97 ? 2.57400 -59.01381 16.47352 1.000 38.96641 86 ALA A C 1
ATOM 621 O O . ALA A 1 97 ? 1.71100 -59.83723 16.15347 1.000 40.50351 86 ALA A O 1
ATOM 623 N N . CYS A 1 98 ? 2.44975 -57.70793 16.26545 1.000 38.57074 87 CYS A N 1
ATOM 624 C CA . CYS A 1 98 ? 1.35799 -57.14956 15.48241 1.000 38.58568 87 CYS A CA 1
ATOM 625 C C . CYS A 1 98 ? 1.88832 -55.98909 14.65878 1.000 38.39928 87 CYS A C 1
ATOM 626 O O . CYS A 1 98 ? 2.57220 -55.10983 15.19333 1.000 38.92690 87 CYS A O 1
ATOM 629 N N . LEU A 1 99 ? 1.58106 -55.99581 13.36334 1.000 37.34346 88 LEU A N 1
ATOM 630 C CA . LEU A 1 99 ? 1.96777 -54.92995 12.44644 1.000 36.11739 88 LEU A CA 1
ATOM 631 C C . LEU A 1 99 ? 0.71845 -54.17447 12.01706 1.000 37.68946 88 LEU A C 1
ATOM 632 O O . LEU A 1 99 ? -0.17714 -54.75538 11.39205 1.000 38.64296 88 LEU A O 1
ATOM 637 N N . ALA A 1 100 ? 0.65246 -52.89137 12.36634 1.000 37.04466 89 ALA A N 1
ATOM 638 C CA . ALA A 1 100 ? -0.44271 -52.01819 11.95923 1.000 36.02397 89 ALA A CA 1
ATOM 639 C C . ALA A 1 100 ? 0.03015 -51.23139 10.74496 1.000 37.47277 89 ALA A C 1
ATOM 640 O O . ALA A 1 100 ? 0.89012 -50.34952 10.86477 1.000 40.00700 89 ALA A O 1
ATOM 642 N N . GLY A 1 101 ? -0.52067 -51.56012 9.57645 1.000 37.14086 90 GLY A N 1
ATOM 643 C CA . GLY A 1 101 ? -0.04557 -50.98150 8.33504 1.000 35.64765 90 GLY A CA 1
ATOM 644 C C . GLY A 1 101 ? -1.06829 -50.13470 7.60961 1.000 35.76353 90 GLY A C 1
ATOM 645 O O . GLY A 1 101 ? -2.27507 -50.32776 7.76713 1.000 36.52197 90 GLY A O 1
ATOM 646 N N . ALA A 1 102 ? -0.59061 -49.20114 6.78908 1.000 39.48993 91 ALA A N 1
ATOM 647 C CA . ALA A 1 102 ? -1.45344 -48.22329 6.12755 1.000 36.00264 91 ALA A CA 1
ATOM 648 C C . ALA A 1 102 ? -1.99986 -48.81171 4.82641 1.000 36.49991 91 ALA A C 1
ATOM 649 O O . ALA A 1 102 ? -1.68760 -48.37643 3.71710 1.000 39.85032 91 ALA A O 1
ATOM 651 N N . GLY A 1 103 ? -2.83243 -49.82881 4.98212 1.000 33.17857 92 GLY A N 1
ATOM 652 C CA . GLY A 1 103 ? -3.48876 -50.40431 3.83058 1.000 36.44726 92 GLY A CA 1
ATOM 653 C C . GLY A 1 103 ? -4.41538 -51.52479 4.23223 1.000 38.78876 92 GLY A C 1
ATOM 654 O O . GLY A 1 103 ? -4.81809 -51.63306 5.39104 1.000 37.73857 92 GLY A O 1
ATOM 655 N N . ARG A 1 104 ? -4.73933 -52.36579 3.25603 1.000 40.50180 93 ARG A N 1
ATOM 656 C CA . ARG A 1 104 ? -5.71923 -53.42883 3.40412 1.000 35.45091 93 ARG A CA 1
ATOM 657 C C . ARG A 1 104 ? -5.02907 -54.74328 3.70090 1.000 38.89909 93 ARG A C 1
ATOM 658 O O . ARG A 1 104 ? -3.86719 -54.95212 3.35211 1.000 43.34756 93 ARG A O 1
ATOM 666 N N . ILE A 1 105 ? -5.77343 -55.64733 4.32634 1.000 39.23466 94 ILE A N 1
ATOM 667 C CA . ILE A 1 105 ? -5.25326 -56.94480 4.73231 1.000 41.47297 94 ILE A CA 1
ATOM 668 C C . ILE A 1 105 ? -6.13346 -58.03954 4.15158 1.000 43.36134 94 ILE A C 1
ATOM 669 O O . ILE A 1 105 ? -7.36500 -57.95411 4.21375 1.000 46.28489 94 ILE A O 1
ATOM 674 N N . SER A 1 106 ? -5.50041 -59.06782 3.60042 1.000 43.30098 95 SER A N 1
ATOM 675 C CA . SER A 1 106 ? -6.22901 -60.11413 2.91009 1.000 48.18068 95 SER A CA 1
ATOM 676 C C . SER A 1 106 ? -7.14323 -60.86775 3.87834 1.000 50.89675 95 SER A C 1
ATOM 677 O O . SER A 1 106 ? -6.89012 -60.90371 5.08604 1.000 50.69046 95 SER A O 1
ATOM 680 N N . PRO A 1 107 ? -8.22417 -61.46333 3.37025 1.000 52.65722 96 PRO A N 1
ATOM 681 C CA . PRO A 1 107 ? -9.10142 -62.28244 4.22493 1.000 52.43800 96 PRO A CA 1
ATOM 682 C C . PRO A 1 107 ? -8.38604 -63.27828 5.12109 1.000 55.92435 96 PRO A C 1
ATOM 683 O O . PRO A 1 107 ? -8.85790 -63.52726 6.23801 1.000 59.01387 96 PRO A O 1
ATOM 687 N N . ASP A 1 108 ? -7.27140 -63.86237 4.68571 1.000 57.80463 97 ASP A N 1
ATOM 688 C CA . ASP A 1 108 ? -6.56752 -64.83733 5.51617 1.000 55.46213 97 ASP A CA 1
ATOM 689 C C . ASP A 1 108 ? -5.55067 -64.20198 6.45855 1.000 54.98978 97 ASP A C 1
ATOM 690 O O . ASP A 1 108 ? -4.85758 -64.93145 7.17162 1.000 55.52618 97 ASP A O 1
ATOM 695 N N . GLY A 1 109 ? -5.44410 -62.87178 6.48296 1.000 53.75926 98 GLY A N 1
ATOM 696 C CA . GLY A 1 109 ? -4.53618 -62.19861 7.39312 1.000 50.53465 98 GLY A CA 1
ATOM 697 C C . GLY A 1 109 ? -3.06787 -62.35534 7.07828 1.000 51.36784 98 GLY A C 1
ATOM 698 O O . GLY A 1 109 ? -2.22867 -61.92136 7.87253 1.000 51.13895 98 GLY A O 1
ATOM 699 N N . GLU A 1 110 ? -2.73106 -62.93691 5.92999 1.000 51.60654 99 GLU A N 1
ATOM 700 C CA . GLU A 1 110 ? -1.35376 -63.25758 5.58068 1.000 51.27802 99 GLU A CA 1
ATOM 701 C C . GLU A 1 110 ? -0.62216 -62.10939 4.88649 1.000 50.03364 99 GLU A C 1
ATOM 702 O O . GLU A 1 110 ? 0.60903 -62.02857 4.98207 1.000 51.48204 99 GLU A O 1
ATOM 708 N N . VAL A 1 111 ? -1.34088 -61.20450 4.21931 1.000 46.01297 100 VAL A N 1
ATOM 709 C CA . VAL A 1 111 ? -0.74564 -60.23034 3.30710 1.000 47.84795 100 VAL A CA 1
ATOM 710 C C . VAL A 1 111 ? -1.24613 -58.82844 3.64194 1.000 46.73820 100 VAL A C 1
ATOM 711 O O . VAL A 1 111 ? -2.45256 -58.61647 3.80858 1.000 43.07847 100 VAL A O 1
ATOM 715 N N . LEU A 1 112 ? -0.32128 -57.87146 3.70738 1.000 44.61233 101 LEU A N 1
ATOM 716 C CA . LEU A 1 112 ? -0.62904 -56.45130 3.80108 1.000 39.91481 101 LEU A CA 1
ATOM 717 C C . LEU A 1 112 ? -0.34208 -55.78790 2.45784 1.000 43.60941 101 LEU A C 1
ATOM 718 O O . LEU A 1 112 ? 0.66128 -56.09517 1.80837 1.000 44.60566 101 LEU A O 1
ATOM 723 N N . ASP A 1 113 ? -1.23117 -54.88868 2.03900 1.000 41.13782 102 ASP A N 1
ATOM 724 C CA . ASP A 1 113 ? -1.10951 -54.13468 0.79087 1.000 40.66088 102 ASP A CA 1
ATOM 725 C C . ASP A 1 113 ? -1.04123 -52.66288 1.19666 1.000 43.38482 102 ASP A C 1
ATOM 726 O O . ASP A 1 113 ? -2.05698 -52.07828 1.58995 1.000 41.31384 102 ASP A O 1
ATOM 731 N N . VAL A 1 114 ? 0.14595 -52.06215 1.13487 1.000 40.62896 103 VAL A N 1
ATOM 732 C CA . VAL A 1 114 ? 0.31359 -50.68626 1.59570 1.000 41.16241 103 VAL A CA 1
ATOM 733 C C . VAL A 1 114 ? -0.13680 -49.74915 0.47797 1.000 44.00844 103 VAL A C 1
ATOM 734 O O . VAL A 1 114 ? 0.49480 -49.66453 -0.57734 1.000 45.62047 103 VAL A O 1
ATOM 738 N N . THR A 1 115 ? -1.23351 -49.03189 0.71790 1.000 41.83870 104 THR A N 1
ATOM 739 C CA . THR A 1 115 ? -1.93430 -48.35734 -0.36858 1.000 41.54299 104 THR A CA 1
ATOM 740 C C . THR A 1 115 ? -1.03412 -47.37506 -1.11221 1.000 41.87801 104 THR A C 1
ATOM 741 O O . THR A 1 115 ? -1.10424 -47.26834 -2.34071 1.000 38.01392 104 THR A O 1
ATOM 745 N N . ASN A 1 116 ? -0.18363 -46.64696 -0.39075 1.000 44.35625 105 ASN A N 1
ATOM 746 C CA . ASN A 1 116 ? 0.54605 -45.52874 -0.97406 1.000 42.25040 105 ASN A CA 1
ATOM 747 C C . ASN A 1 116 ? 2.03960 -45.80866 -1.13276 1.000 45.20398 105 ASN A C 1
ATOM 748 O O . ASN A 1 116 ? 2.82156 -44.87719 -1.34760 1.000 45.76055 105 ASN A O 1
ATOM 753 N N . PHE A 1 117 ? 2.45022 -47.07069 -1.03640 1.000 46.71879 106 PHE A N 1
ATOM 754 C CA . PHE A 1 117 ? 3.78597 -47.44219 -1.47013 1.000 51.32902 106 PHE A CA 1
ATOM 755 C C . PHE A 1 117 ? 3.87168 -47.42251 -2.99411 1.000 55.27477 106 PHE A C 1
ATOM 756 O O . PHE A 1 117 ? 2.86920 -47.53083 -3.70768 1.000 52.52424 106 PHE A O 1
ATOM 764 N N . HIS A 1 118 ? 5.09632 -47.28199 -3.48789 1.000 55.37935 107 HIS A N 1
ATOM 765 C CA . HIS A 1 118 ? 5.35558 -47.05717 -4.89932 1.000 59.39006 107 HIS A CA 1
ATOM 766 C C . HIS A 1 118 ? 5.93843 -48.31243 -5.52819 1.000 60.64111 107 HIS A C 1
ATOM 767 O O . HIS A 1 118 ? 6.73732 -49.01894 -4.90222 1.000 63.04931 107 HIS A O 1
ATOM 774 N N . GLY A 1 119 ? 5.52350 -48.59139 -6.76366 1.000 64.09974 108 GLY A N 1
ATOM 775 C CA . GLY A 1 119 ? 6.05313 -49.72567 -7.49289 1.000 59.83212 108 GLY A CA 1
ATOM 776 C C . GLY A 1 119 ? 5.01486 -50.77293 -7.83953 1.000 62.36008 108 GLY A C 1
ATOM 777 O O . GLY A 1 119 ? 3.80624 -50.52740 -7.75495 1.000 63.87829 108 GLY A O 1
ATOM 778 N N . ASP A 1 120 ? 5.48116 -51.95277 -8.23507 1.000 63.11369 109 ASP A N 1
ATOM 779 C CA . ASP A 1 120 ? 4.59277 -53.04225 -8.59997 1.000 63.50343 109 ASP A CA 1
ATOM 780 C C . ASP A 1 120 ? 4.04167 -53.70382 -7.33736 1.000 62.88618 109 ASP A C 1
ATOM 781 O O . ASP A 1 120 ? 4.35132 -53.30826 -6.20959 1.000 60.49087 109 ASP A O 1
ATOM 786 N N . ALA A 1 121 ? 3.23049 -54.74630 -7.53705 1.000 64.38896 110 ALA A N 1
ATOM 787 C CA . ALA A 1 121 ? 2.51687 -55.36868 -6.42687 1.000 60.92046 110 ALA A CA 1
ATOM 788 C C . ALA A 1 121 ? 3.47319 -55.93041 -5.38350 1.000 57.61660 110 ALA A C 1
ATOM 789 O O . ALA A 1 121 ? 3.18563 -55.88148 -4.18221 1.000 57.15848 110 ALA A O 1
ATOM 791 N N . THR A 1 122 ? 4.60932 -56.47706 -5.81768 1.000 58.40885 111 THR A N 1
ATOM 792 C CA . THR A 1 122 ? 5.57295 -57.01582 -4.86000 1.000 58.90372 111 THR A CA 1
ATOM 793 C C . THR A 1 122 ? 6.08401 -55.93159 -3.92027 1.000 56.55530 111 THR A C 1
ATOM 794 O O . THR A 1 122 ? 6.32093 -56.18623 -2.73240 1.000 56.59784 111 THR A O 1
ATOM 798 N N . HIS A 1 123 ? 6.25467 -54.71428 -4.43179 1.000 57.40620 112 HIS A N 1
ATOM 799 C CA . HIS A 1 123 ? 6.80856 -53.63390 -3.63260 1.000 55.64874 112 HIS A CA 1
ATOM 800 C C . HIS A 1 123 ? 5.76121 -52.92947 -2.78728 1.000 51.85791 112 HIS A C 1
ATOM 801 O O . HIS A 1 123 ? 6.12175 -52.09832 -1.94896 1.000 47.35684 112 HIS A O 1
ATOM 808 N N . ARG A 1 124 ? 4.48290 -53.25042 -2.97859 1.000 51.47956 113 ARG A N 1
ATOM 809 C CA . ARG A 1 124 ? 3.41611 -52.71261 -2.15378 1.000 48.99833 113 ARG A CA 1
ATOM 810 C C . ARG A 1 124 ? 2.85360 -53.72341 -1.16951 1.000 47.21037 113 ARG A C 1
ATOM 811 O O . ARG A 1 124 ? 2.17952 -53.32263 -0.21868 1.000 48.19068 113 ARG A O 1
ATOM 819 N N . ARG A 1 125 ? 3.13023 -55.00955 -1.35907 1.000 48.45489 114 ARG A N 1
ATOM 820 C CA . ARG A 1 125 ? 2.57139 -56.07184 -0.53875 1.000 46.26975 114 ARG A CA 1
ATOM 821 C C . ARG A 1 125 ? 3.64132 -56.69059 0.35250 1.000 46.44263 114 ARG A C 1
ATOM 822 O O . ARG A 1 125 ? 4.80590 -56.80706 -0.03402 1.000 48.48556 114 ARG A O 1
ATOM 830 N N . LEU A 1 126 ? 3.23394 -57.07191 1.56161 1.000 45.90841 115 LEU A N 1
ATOM 831 C CA . LEU A 1 126 ? 4.13186 -57.64612 2.55793 1.000 43.83425 115 LEU A CA 1
ATOM 832 C C . LEU A 1 126 ? 3.45450 -58.86350 3.17152 1.000 46.18419 115 LEU A C 1
ATOM 833 O O . LEU A 1 126 ? 2.38112 -58.73580 3.76874 1.000 45.17952 115 LEU A O 1
ATOM 838 N N . LYS A 1 127 ? 4.07235 -60.03797 3.01001 1.000 45.51673 116 LYS A N 1
ATOM 839 C CA . LYS A 1 127 ? 3.56598 -61.29038 3.56107 1.000 42.81800 116 LYS A CA 1
ATOM 840 C C . LYS A 1 127 ? 4.16550 -61.54371 4.93837 1.000 45.05742 116 LYS A C 1
ATOM 841 O O . LYS A 1 127 ? 5.34223 -61.25631 5.17109 1.000 46.82283 116 LYS A O 1
ATOM 847 N N . ARG A 1 128 ? 3.35277 -62.09732 5.84581 1.000 45.56785 117 ARG A N 1
ATOM 848 C CA . ARG A 1 128 ? 3.85370 -62.53067 7.15146 1.000 45.16240 117 ARG A CA 1
ATOM 849 C C . ARG A 1 128 ? 5.08568 -63.41672 7.02028 1.000 45.88638 117 ARG A C 1
ATOM 850 O O . ARG A 1 128 ? 6.08127 -63.22987 7.72765 1.000 46.91871 117 ARG A O 1
ATOM 858 N N . SER A 1 129 ? 5.00864 -64.42498 6.14615 1.000 43.24474 118 SER A N 1
ATOM 859 C CA . SER A 1 129 ? 6.06263 -65.41747 5.98424 1.000 43.06581 118 SER A CA 1
ATOM 860 C C . SER A 1 129 ? 7.39360 -64.82885 5.53325 1.000 44.08625 118 SER A C 1
ATOM 861 O O . SER A 1 129 ? 8.38989 -65.55705 5.51290 1.000 48.81518 118 SER A O 1
ATOM 864 N N . GLU A 1 130 ? 7.43727 -63.55533 5.14727 1.000 45.68798 119 GLU A N 1
ATOM 865 C CA . GLU A 1 130 ? 8.68124 -62.90096 4.76457 1.000 44.73865 119 GLU A CA 1
ATOM 866 C C . GLU A 1 130 ? 9.39149 -62.24957 5.93810 1.000 44.57821 119 GLU A C 1
ATOM 867 O O . GLU A 1 130 ? 10.52549 -61.78254 5.77622 1.000 47.10455 119 GLU A O 1
ATOM 873 N N . LEU A 1 131 ? 8.75744 -62.18748 7.07565 1.000 44.37279 120 LEU A N 1
ATOM 874 C CA . LEU A 1 131 ? 9.19879 -61.53631 8.29374 1.000 42.62355 120 LEU A CA 1
ATOM 875 C C . LEU A 1 131 ? 10.13080 -62.44991 9.07636 1.000 42.26653 120 LEU A C 1
ATOM 876 O O . LEU A 1 131 ? 9.93382 -63.66944 9.10384 1.000 42.90940 120 LEU A O 1
ATOM 881 N N . PRO A 1 132 ? 11.14369 -61.88052 9.72778 1.000 42.56483 121 PRO A N 1
ATOM 882 C CA . PRO A 1 132 ? 12.06477 -62.70813 10.52591 1.000 42.89969 121 PRO A CA 1
ATOM 883 C C . PRO A 1 132 ? 11.36113 -63.32852 11.73214 1.000 40.92349 121 PRO A C 1
ATOM 884 O O . PRO A 1 132 ? 10.68688 -62.64421 12.50334 1.000 39.19987 121 PRO A O 1
ATOM 888 N N . SER A 1 133 ? 11.53429 -64.64407 11.88586 1.000 45.38127 122 SER A N 1
ATOM 889 C CA . SER A 1 133 ? 10.91322 -65.38534 12.98156 1.000 43.25453 122 SER A CA 1
ATOM 890 C C . SER A 1 133 ? 11.22628 -64.80049 14.35689 1.000 43.35788 122 SER A C 1
ATOM 891 O O . SER A 1 133 ? 10.37482 -64.85294 15.25057 1.000 43.88323 122 SER A O 1
ATOM 894 N N . PHE A 1 134 ? 12.43395 -64.26458 14.56012 1.000 42.70752 123 PHE A N 1
ATOM 895 C CA . PHE A 1 134 ? 12.80567 -63.79270 15.88916 1.000 44.15286 123 PHE A CA 1
ATOM 896 C C . PHE A 1 134 ? 11.81586 -62.75435 16.41334 1.000 42.82668 123 PHE A C 1
ATOM 897 O O . PHE A 1 134 ? 11.35914 -62.84266 17.55773 1.000 43.93414 123 PHE A O 1
ATOM 905 N N . LEU A 1 135 ? 11.47123 -61.75934 15.59880 1.000 41.75695 124 LEU A N 1
ATOM 906 C CA . LEU A 1 135 ? 10.54836 -60.73100 16.05860 1.000 41.49065 124 LEU A CA 1
ATOM 907 C C . LEU A 1 135 ? 9.10785 -61.03709 15.70980 1.000 38.19232 124 LEU A C 1
ATOM 908 O O . LEU A 1 135 ? 8.20356 -60.42141 16.28387 1.000 37.61382 124 LEU A O 1
ATOM 913 N N . PHE A 1 136 ? 8.86908 -61.96118 14.78912 1.000 41.42169 125 PHE A N 1
ATOM 914 C CA . PHE A 1 136 ? 7.53383 -62.20652 14.24649 1.000 40.59644 125 PHE A CA 1
ATOM 915 C C . PHE A 1 136 ? 7.26644 -63.70078 14.29350 1.000 39.78837 125 PHE A C 1
ATOM 916 O O . PHE A 1 136 ? 7.36416 -64.39125 13.27179 1.000 43.41211 125 PHE A O 1
ATOM 924 N N . PRO A 1 137 ? 6.91841 -64.22970 15.46582 1.000 42.65357 126 PRO A N 1
ATOM 925 C CA . PRO A 1 137 ? 6.65012 -65.66981 15.59483 1.000 42.27387 126 PRO A CA 1
ATOM 926 C C . PRO A 1 137 ? 5.57539 -66.10533 14.61862 1.000 42.26008 126 PRO A C 1
ATOM 927 O O . PRO A 1 137 ? 4.50492 -65.48139 14.54921 1.000 42.11865 126 PRO A O 1
ATOM 931 N N . PRO A 1 138 ? 5.83889 -67.15475 13.83403 1.000 42.16259 127 PRO A N 1
ATOM 932 C CA . PRO A 1 138 ? 4.93781 -67.50214 12.71768 1.000 44.41184 127 PRO A CA 1
ATOM 933 C C . PRO A 1 138 ? 3.47900 -67.71021 13.10093 1.000 47.50965 127 PRO A C 1
ATOM 934 O O . PRO A 1 138 ? 2.58181 -67.29052 12.35571 1.000 47.60652 127 PRO A O 1
ATOM 938 N N . THR A 1 139 ? 3.20667 -68.33545 14.23907 1.000 43.65837 128 THR A N 1
ATOM 939 C CA . THR A 1 139 ? 1.82681 -68.57152 14.62898 1.000 44.74802 128 THR A CA 1
ATOM 940 C C . THR A 1 139 ? 1.25167 -67.45998 15.50212 1.000 47.65442 128 THR A C 1
ATOM 941 O O . THR A 1 139 ? 0.06931 -67.51688 15.84918 1.000 48.45892 128 THR A O 1
ATOM 945 N N . LYS A 1 140 ? 2.03912 -66.44454 15.85042 1.000 46.43245 129 LYS A N 1
ATOM 946 C CA . LYS A 1 140 ? 1.61032 -65.41494 16.79249 1.000 44.90421 129 LYS A CA 1
ATOM 947 C C . LYS A 1 140 ? 1.91000 -64.01377 16.25750 1.000 41.36139 129 LYS A C 1
ATOM 948 O O . LYS A 1 140 ? 2.29783 -63.11426 17.00870 1.000 40.66512 129 LYS A O 1
ATOM 954 N N . THR A 1 141 ? 1.71398 -63.80838 14.95243 1.000 41.40504 130 THR A N 1
ATOM 955 C CA . THR A 1 141 ? 1.93149 -62.52916 14.28438 1.000 43.06687 130 THR A CA 1
ATOM 956 C C . THR A 1 141 ? 0.67316 -62.13115 13.52231 1.000 43.67752 130 THR A C 1
ATOM 957 O O . THR A 1 141 ? 0.13862 -62.93044 12.74749 1.000 45.43069 130 THR A O 1
ATOM 961 N N . HIS A 1 142 ? 0.20976 -60.89518 13.71761 1.000 41.82256 131 HIS A N 1
ATOM 962 C CA . HIS A 1 142 ? -1.05145 -60.45923 13.12831 1.000 41.59581 131 HIS A CA 1
ATOM 963 C C . HIS A 1 142 ? -0.89334 -59.12601 12.42603 1.000 37.94477 131 HIS A C 1
ATOM 964 O O . HIS A 1 142 ? -0.13638 -58.26232 12.87249 1.000 38.44858 131 HIS A O 1
ATOM 971 N N . PHE A 1 143 ? -1.60905 -58.97647 11.31997 1.000 39.33623 132 PHE A N 1
ATOM 972 C CA . PHE A 1 143 ? -1.72636 -57.71144 10.61109 1.000 38.41585 132 PHE A CA 1
ATOM 973 C C . PHE A 1 143 ? -3.02787 -57.03854 11.01220 1.000 39.79466 132 PHE A C 1
ATOM 974 O O . PHE A 1 143 ? -4.08453 -57.68067 11.02856 1.000 43.88260 132 PHE A O 1
ATOM 982 N N . ILE A 1 144 ? -2.95250 -55.75137 11.33515 1.000 39.00514 133 ILE A N 1
ATOM 983 C CA . ILE A 1 144 ? -4.13509 -54.91193 11.43013 1.000 36.38467 133 ILE A CA 1
ATOM 984 C C . ILE A 1 144 ? -3.87233 -53.65372 10.61401 1.000 37.70095 133 ILE A C 1
ATOM 985 O O . ILE A 1 144 ? -2.73500 -53.34335 10.25519 1.000 34.83241 133 ILE A O 1
ATOM 990 N N . ASN A 1 145 ? -4.95135 -52.95153 10.28071 1.000 38.72024 134 ASN A N 1
ATOM 991 C CA . ASN A 1 145 ? -4.82322 -51.65205 9.63670 1.000 36.32897 134 ASN A CA 1
ATOM 992 C C . ASN A 1 145 ? -4.32689 -50.63037 10.65781 1.000 34.96782 134 ASN A C 1
ATOM 993 O O . ASN A 1 145 ? -4.52678 -50.78487 11.86849 1.000 33.22449 134 ASN A O 1
ATOM 998 N N . ASP A 1 146 ? -3.64118 -49.59406 10.16473 1.000 33.88815 135 ASP A N 1
ATOM 999 C CA . ASP A 1 146 ? -3.04521 -48.61705 11.07302 1.000 34.08429 135 ASP A CA 1
ATOM 1000 C C . ASP A 1 146 ? -4.10877 -47.86555 11.87399 1.000 36.73544 135 ASP A C 1
ATOM 1001 O O . ASP A 1 146 ? -3.96167 -47.69100 13.09093 1.000 40.37818 135 ASP A O 1
ATOM 1006 N N . LEU A 1 147 ? -5.19672 -47.42887 11.22900 1.000 32.83502 136 LEU A N 1
ATOM 1007 C CA . LEU A 1 147 ? -6.25230 -46.76182 11.99339 1.000 35.82284 136 LEU A CA 1
ATOM 1008 C C . LEU A 1 147 ? -6.98726 -47.73889 12.89861 1.000 36.79784 136 LEU A C 1
ATOM 1009 O O . LEU A 1 147 ? -7.43770 -47.35953 13.98739 1.000 34.17321 136 LEU A O 1
ATOM 1014 N N . GLU A 1 148 ? -7.12860 -48.99102 12.46219 1.000 34.08310 137 GLU A N 1
ATOM 1015 C CA . GLU A 1 148 ? -7.59148 -50.03174 13.36560 1.000 33.90100 137 GLU A CA 1
ATOM 1016 C C . GLU A 1 148 ? -6.68756 -50.11800 14.59399 1.000 36.36789 137 GLU A C 1
ATOM 1017 O O . GLU A 1 148 ? -7.16840 -50.28089 15.72261 1.000 37.13253 137 GLU A O 1
ATOM 1023 N N . GLY A 1 149 ? -5.37348 -49.97498 14.39973 1.000 34.47186 138 GLY A N 1
ATOM 1024 C CA . GLY A 1 149 ? -4.47310 -49.92405 15.54100 1.000 35.11223 138 GLY A CA 1
ATOM 1025 C C . GLY A 1 149 ? -4.68609 -48.69273 16.40664 1.000 39.24762 138 GLY A C 1
ATOM 1026 O O . GLY A 1 149 ? -4.59878 -48.76533 17.63882 1.000 38.17948 138 GLY A O 1
ATOM 1027 N N . THR A 1 150 ? -4.96097 -47.54554 15.77631 1.000 36.00760 139 THR A N 1
ATOM 1028 C CA . THR A 1 150 ? -5.25590 -46.33075 16.53055 1.000 38.07124 139 THR A CA 1
ATOM 1029 C C . THR A 1 150 ? -6.42931 -46.55319 17.47190 1.000 36.67194 139 THR A C 1
ATOM 1030 O O . THR A 1 150 ? -6.38030 -46.18021 18.65096 1.000 34.89635 139 THR A O 1
ATOM 1034 N N . CYS A 1 151 ? -7.49207 -47.18027 16.96714 1.000 34.87227 140 CYS A N 1
ATOM 1035 C CA . CYS A 1 151 ? -8.66816 -47.39472 17.79760 1.000 36.87452 140 CYS A CA 1
ATOM 1036 C C . CYS A 1 151 ? -8.34660 -48.26262 19.01033 1.000 38.34275 140 CYS A C 1
ATOM 1037 O O . CYS A 1 151 ? -8.78396 -47.95538 20.12870 1.000 39.23746 140 CYS A O 1
ATOM 1040 N N . TYR A 1 152 ? -7.57669 -49.34102 18.82319 1.000 34.62516 141 TYR A N 1
ATOM 1041 C CA . TYR A 1 152 ? -7.21401 -50.15749 19.97796 1.000 36.88164 141 TYR A CA 1
ATOM 1042 C C . TYR A 1 152 ? -6.39396 -49.35038 20.97236 1.000 37.93355 141 TYR A C 1
ATOM 1043 O O . TYR A 1 152 ? -6.56159 -49.49207 22.19082 1.000 37.38923 141 TYR A O 1
ATOM 1052 N N . GLY A 1 153 ? -5.52079 -48.47762 20.47002 1.000 34.57174 142 GLY A N 1
ATOM 1053 C CA . GLY A 1 153 ? -4.80369 -47.58387 21.35910 1.000 37.21349 142 GLY A CA 1
ATOM 1054 C C . GLY A 1 153 ? -5.73559 -46.66042 22.11691 1.000 40.87869 142 GLY A C 1
ATOM 1055 O O . GLY A 1 153 ? -5.60551 -46.48722 23.33333 1.000 39.51896 142 GLY A O 1
ATOM 1056 N N . VAL A 1 154 ? -6.68596 -46.04722 21.40059 1.000 40.36264 143 VAL A N 1
ATOM 1057 C CA . VAL A 1 154 ? -7.65921 -45.16440 22.03749 1.000 39.29289 143 VAL A CA 1
ATOM 1058 C C . VAL A 1 154 ? -8.46708 -45.93245 23.06921 1.000 40.95192 143 VAL A C 1
ATOM 1059 O O . VAL A 1 154 ? -8.60624 -45.50026 24.22052 1.000 41.92539 143 VAL A O 1
ATOM 1063 N N . SER A 1 155 ? -9.00722 -47.08963 22.66926 1.000 37.41934 144 SER A N 1
ATOM 1064 C CA . SER A 1 155 ? -9.82319 -47.88550 23.57841 1.000 38.44773 144 SER A CA 1
ATOM 1065 C C . SER A 1 155 ? -9.02849 -48.29045 24.81020 1.000 42.92202 144 SER A C 1
ATOM 1066 O O . SER A 1 155 ? -9.54057 -48.25133 25.93617 1.000 42.59877 144 SER A O 1
ATOM 1069 N N . SER A 1 156 ? -7.76769 -48.67118 24.61237 1.000 44.01179 145 SER A N 1
ATOM 1070 C CA . SER A 1 156 ? -6.90511 -49.01875 25.73393 1.000 42.33391 145 SER A CA 1
ATOM 1071 C C . SER A 1 156 ? -6.74162 -47.84350 26.69399 1.000 44.59397 145 SER A C 1
ATOM 1072 O O . SER A 1 156 ? -6.82883 -48.01116 27.91628 1.000 47.06746 145 SER A O 1
ATOM 1075 N N . MET A 1 157 ? -6.52506 -46.63926 26.16090 1.000 45.02473 146 MET A N 1
ATOM 1076 C CA . MET A 1 157 ? -6.33814 -45.48274 27.02934 1.000 45.56835 146 MET A CA 1
ATOM 1077 C C . MET A 1 157 ? -7.64429 -45.04334 27.66797 1.000 49.45461 146 MET A C 1
ATOM 1078 O O . MET A 1 157 ? -7.64097 -44.53284 28.79548 1.000 52.61650 146 MET A O 1
ATOM 1083 N N . ASN A 1 158 ? -8.76571 -45.22610 26.97025 1.000 47.61376 147 ASN A N 1
ATOM 1084 C CA . ASN A 1 158 ? -10.04936 -44.92447 27.58406 1.000 46.28414 147 ASN A CA 1
ATOM 1085 C C . ASN A 1 158 ? -10.32273 -45.85772 28.75376 1.000 49.03592 147 ASN A C 1
ATOM 1086 O O . ASN A 1 158 ? -10.88516 -45.43896 29.76944 1.000 52.59590 147 ASN A O 1
ATOM 1091 N N . ALA A 1 159 ? -9.89844 -47.11942 28.64115 1.000 50.66280 148 ALA A N 1
ATOM 1092 C CA . ALA A 1 159 ? -10.15188 -48.09498 29.69689 1.000 49.10737 148 ALA A CA 1
ATOM 1093 C C . ALA A 1 159 ? -9.37634 -47.78124 30.97317 1.000 51.87203 148 ALA A C 1
ATOM 1094 O O . ALA A 1 159 ? -9.85144 -48.08874 32.07196 1.000 50.35509 148 ALA A O 1
ATOM 1096 N N . SER A 1 160 ? -8.18860 -47.18791 30.86243 1.000 52.68674 149 SER A N 1
ATOM 1097 C CA . SER A 1 160 ? -7.42477 -46.78420 32.03608 1.000 55.52469 149 SER A CA 1
ATOM 1098 C C . SER A 1 160 ? -7.57882 -45.29794 32.33750 1.000 60.77998 149 SER A C 1
ATOM 1099 O O . SER A 1 160 ? -6.73600 -44.72634 33.03782 1.000 60.65742 149 SER A O 1
ATOM 1102 N N . ASP A 1 161 ? -8.63739 -44.66810 31.81322 1.000 60.30551 150 ASP A N 1
ATOM 1103 C CA . ASP A 1 161 ? -9.00405 -43.28580 32.13537 1.000 64.31484 150 ASP A CA 1
ATOM 1104 C C . ASP A 1 161 ? -7.84564 -42.31800 31.88226 1.000 67.06520 150 ASP A C 1
ATOM 1105 O O . ASP A 1 161 ? -7.54526 -41.43572 32.69102 1.000 64.23143 150 ASP A O 1
ATOM 1110 N N . ALA A 1 162 ? -7.20411 -42.47770 30.72258 1.000 61.50199 151 ALA A N 1
ATOM 1111 C CA . ALA A 1 162 ? -5.99900 -41.73200 30.39073 1.000 61.22800 151 ALA A CA 1
ATOM 1112 C C . ALA A 1 162 ? -6.09359 -40.94066 29.09392 1.000 61.65366 151 ALA A C 1
ATOM 1113 O O . ALA A 1 162 ? -5.09782 -40.32267 28.69711 1.000 62.19181 151 ALA A O 1
ATOM 1115 N N . LEU A 1 163 ? -7.24778 -40.93601 28.41961 1.000 56.87302 152 LEU A N 1
ATOM 1116 C CA . LEU A 1 163 ? -7.34846 -40.21162 27.15671 1.000 53.05366 152 LEU A CA 1
ATOM 1117 C C . LEU A 1 163 ? -7.11417 -38.72067 27.34283 1.000 55.30484 152 LEU A C 1
ATOM 1118 O O . LEU A 1 163 ? -6.67182 -38.04678 26.40627 1.000 55.63268 152 LEU A O 1
ATOM 1123 N N . ASP A 1 164 ? -7.40320 -38.18485 28.53315 1.000 53.52934 153 ASP A N 1
ATOM 1124 C CA . ASP A 1 164 ? -7.22390 -36.75590 28.76209 1.000 56.40013 153 ASP A CA 1
ATOM 1125 C C . ASP A 1 164 ? -5.75640 -36.35123 28.79235 1.000 58.35948 153 ASP A C 1
ATOM 1126 O O . ASP A 1 164 ? -5.45973 -35.15126 28.79978 1.000 59.37632 153 ASP A O 1
ATOM 1131 N N . GLN A 1 165 ? -4.84011 -37.31913 28.79717 1.000 60.48054 154 GLN A N 1
ATOM 1132 C CA . GLN A 1 165 ? -3.41546 -37.02636 28.74243 1.000 61.90518 154 GLN A CA 1
ATOM 1133 C C . GLN A 1 165 ? -2.94195 -36.66135 27.34084 1.000 59.84692 154 GLN A C 1
ATOM 1134 O O . GLN A 1 165 ? -1.85437 -36.09211 27.19814 1.000 64.81633 154 GLN A O 1
ATOM 1140 N N . CYS A 1 166 ? -3.72369 -36.96210 26.30183 1.000 55.66907 155 CYS A N 1
ATOM 1141 C CA . CYS A 1 166 ? -3.29533 -36.59472 24.95924 1.000 55.08698 155 CYS A CA 1
ATOM 1142 C C . CYS A 1 166 ? -4.43249 -36.15825 24.03765 1.000 50.47714 155 CYS A C 1
ATOM 1143 O O . CYS A 1 166 ? -4.17677 -35.90993 22.85613 1.000 49.86043 155 CYS A O 1
ATOM 1146 N N . PHE A 1 167 ? -5.66789 -36.04524 24.52224 1.000 49.25311 156 PHE A N 1
ATOM 1147 C CA . PHE A 1 167 ? -6.76838 -35.51319 23.72869 1.000 46.25876 156 PHE A CA 1
ATOM 1148 C C . PHE A 1 167 ? -7.40637 -34.34015 24.45412 1.000 47.75081 156 PHE A C 1
ATOM 1149 O O . PHE A 1 167 ? -7.39544 -34.27704 25.68437 1.000 53.12488 156 PHE A O 1
ATOM 1157 N N . LYS A 1 168 ? -7.95640 -33.40556 23.67666 1.000 44.15518 157 LYS A N 1
ATOM 1158 C CA . LYS A 1 168 ? -8.63808 -32.22620 24.19930 1.000 45.67857 157 LYS A CA 1
ATOM 1159 C C . LYS A 1 168 ? -9.91317 -32.00228 23.39785 1.000 44.59426 157 LYS A C 1
ATOM 1160 O O . LYS A 1 168 ? -9.92718 -32.22234 22.17768 1.000 44.15255 157 LYS A O 1
ATOM 1166 N N . PRO A 1 169 ? -10.99751 -31.58709 24.04918 1.000 46.19079 158 PRO A N 1
ATOM 1167 C CA . PRO A 1 169 ? -12.21974 -31.26502 23.30273 1.000 41.77540 158 PRO A CA 1
ATOM 1168 C C . PRO A 1 169 ? -12.05551 -29.97465 22.52044 1.000 44.97913 158 PRO A C 1
ATOM 1169 O O . PRO A 1 169 ? -11.47147 -29.00027 23.00448 1.000 45.34306 158 PRO A O 1
ATOM 1173 N N . LEU A 1 170 ? -12.55991 -29.98166 21.28989 1.000 45.10652 159 LEU A N 1
ATOM 1174 C CA . LEU A 1 170 ? -12.68445 -28.75634 20.51636 1.000 40.44119 159 LEU A CA 1
ATOM 1175 C C . LEU A 1 170 ? -14.10542 -28.21242 20.51604 1.000 43.22284 159 LEU A C 1
ATOM 1176 O O . LEU A 1 170 ? -14.28404 -26.98951 20.46451 1.000 40.20100 159 LEU A O 1
ATOM 1181 N N . TRP A 1 171 ? -15.11312 -29.08636 20.57265 1.000 40.73177 160 TRP A N 1
ATOM 1182 C CA . TRP A 1 171 ? -16.49606 -28.64926 20.72035 1.000 40.46454 160 TRP A CA 1
ATOM 1183 C C . TRP A 1 171 ? -17.37423 -29.85697 21.04278 1.000 40.21105 160 TRP A C 1
ATOM 1184 O O . TRP A 1 171 ? -16.93555 -31.00772 20.97657 1.000 40.68504 160 TRP A O 1
ATOM 1195 N N . GLY A 1 172 ? -18.61764 -29.57473 21.42389 1.000 40.54694 161 GLY A N 1
ATOM 1196 C CA . GLY A 1 172 ? -19.57484 -30.60549 21.73802 1.000 41.16264 161 GLY A CA 1
ATOM 1197 C C . GLY A 1 172 ? -20.08717 -30.52224 23.16056 1.000 42.20779 161 GLY A C 1
ATOM 1198 O O . GLY A 1 172 ? -19.56826 -29.77253 23.99236 1.000 43.73176 161 GLY A O 1
ATOM 1199 N N . PRO A 1 173 ? -21.11289 -31.32091 23.47365 1.000 45.52392 162 PRO A N 1
ATOM 1200 C CA . PRO A 1 173 ? -21.74904 -31.23393 24.79874 1.000 43.90723 162 PRO A CA 1
ATOM 1201 C C . PRO A 1 173 ? -20.88518 -31.75052 25.93664 1.000 45.83337 162 PRO A C 1
ATOM 1202 O O . PRO A 1 173 ? -21.23571 -31.53839 27.10343 1.000 50.92798 162 PRO A O 1
ATOM 1206 N N . ALA A 1 174 ? -19.78590 -32.43301 25.64135 1.000 44.81036 163 ALA A N 1
ATOM 1207 C CA . ALA A 1 174 ? -18.89805 -32.97654 26.65521 1.000 45.29622 163 ALA A CA 1
ATOM 1208 C C . ALA A 1 174 ? -17.59149 -32.20167 26.73813 1.000 46.99972 163 ALA A C 1
ATOM 1209 O O . ALA A 1 174 ? -16.61014 -32.70855 27.28798 1.000 50.25588 163 ALA A O 1
ATOM 1211 N N . SER A 1 175 ? -17.54994 -30.99098 26.17839 1.000 45.49138 164 SER A N 1
ATOM 1212 C CA . SER A 1 175 ? -16.28460 -30.28680 26.01746 1.000 44.95225 164 SER A CA 1
ATOM 1213 C C . SER A 1 175 ? -15.81103 -29.58728 27.28419 1.000 47.59578 164 SER A C 1
ATOM 1214 O O . SER A 1 175 ? -14.65733 -29.16491 27.33467 1.000 53.48091 164 SER A O 1
ATOM 1217 N N . SER A 1 176 ? -16.64982 -29.45055 28.30344 1.000 52.27114 165 SER A N 1
ATOM 1218 C CA . SER A 1 176 ? -16.17340 -28.99046 29.59976 1.000 54.66101 165 SER A CA 1
ATOM 1219 C C . SER A 1 176 ? -15.67136 -30.13098 30.47980 1.000 60.03513 165 SER A C 1
ATOM 1220 O O . SER A 1 176 ? -15.05973 -29.86519 31.52142 1.000 60.95026 165 SER A O 1
ATOM 1223 N N . ASP A 1 177 ? -15.91629 -31.38165 30.08662 1.000 55.51549 166 ASP A N 1
ATOM 1224 C CA . ASP A 1 177 ? -15.56942 -32.56540 30.85946 1.000 54.90901 166 ASP A CA 1
ATOM 1225 C C . ASP A 1 177 ? -14.21101 -33.10948 30.43417 1.000 53.71652 166 ASP A C 1
ATOM 1226 O O . ASP A 1 177 ? -13.72989 -32.84922 29.32761 1.000 54.35893 166 ASP A O 1
ATOM 1231 N N . LYS A 1 178 ? -13.59307 -33.87304 31.33476 1.000 52.70063 167 LYS A N 1
ATOM 1232 C CA . LYS A 1 178 ? -12.35594 -34.56481 30.99966 1.000 54.18791 167 LYS A CA 1
ATOM 1233 C C . LYS A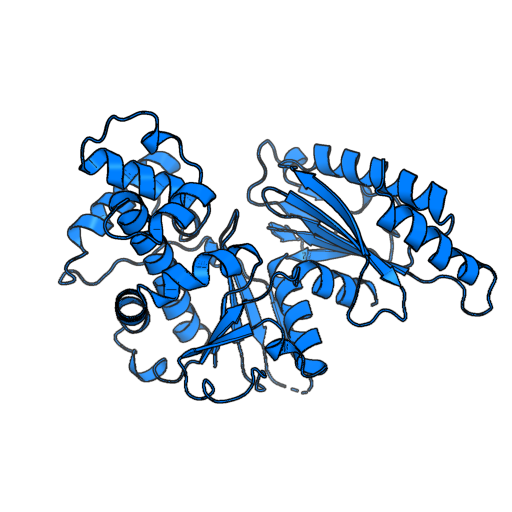 1 178 ? -12.64413 -35.60877 29.92723 1.000 53.88653 167 LYS A C 1
ATOM 1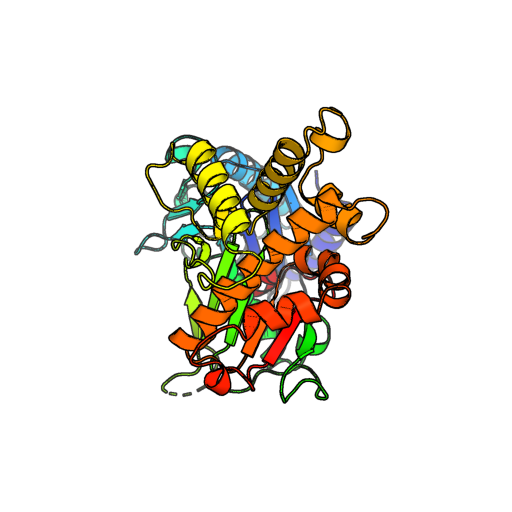234 O O . LYS A 1 178 ? -13.71287 -36.22645 29.91878 1.000 54.87381 167 LYS A O 1
ATOM 1236 N N . VAL A 1 179 ? -11.70162 -35.78642 29.00221 1.000 48.47550 168 VAL A N 1
ATOM 1237 C CA . VAL A 1 179 ? -11.96794 -36.62004 27.83501 1.000 49.75443 168 VAL A CA 1
ATOM 1238 C C . VAL A 1 179 ? -12.14179 -38.07061 28.27160 1.000 51.71994 168 VAL A C 1
ATOM 1239 O O . VAL A 1 179 ? -11.26201 -38.65803 28.91029 1.000 52.90623 168 VAL A O 1
ATOM 1243 N N . THR A 1 180 ? -13.29777 -38.64091 27.94282 1.000 49.43868 169 THR A N 1
ATOM 1244 C CA . THR A 1 180 ? -13.64268 -40.02709 28.20878 1.000 46.93373 169 THR A CA 1
ATOM 1245 C C . THR A 1 180 ? -14.68256 -40.42428 27.16992 1.000 46.69986 169 THR A C 1
ATOM 1246 O O . THR A 1 180 ? -15.45118 -39.58250 26.70053 1.000 50.98208 169 THR A O 1
ATOM 1250 N N . LEU A 1 181 ? -14.69431 -41.69401 26.78434 1.000 46.09773 170 LEU A N 1
ATOM 1251 C CA . LEU A 1 181 ? -15.57553 -42.15313 25.71423 1.000 44.75268 170 LEU A CA 1
ATOM 1252 C C . LEU A 1 181 ? -16.79250 -42.85860 26.29939 1.000 45.62035 170 LEU A C 1
ATOM 1253 O O . LEU A 1 181 ? -16.65788 -43.72813 27.16795 1.000 45.02656 170 LEU A O 1
ATOM 1258 N N . GLN A 1 182 ? -17.97482 -42.46977 25.83538 1.000 44.75093 171 GLN A N 1
ATOM 1259 C CA . GLN A 1 182 ? -19.21491 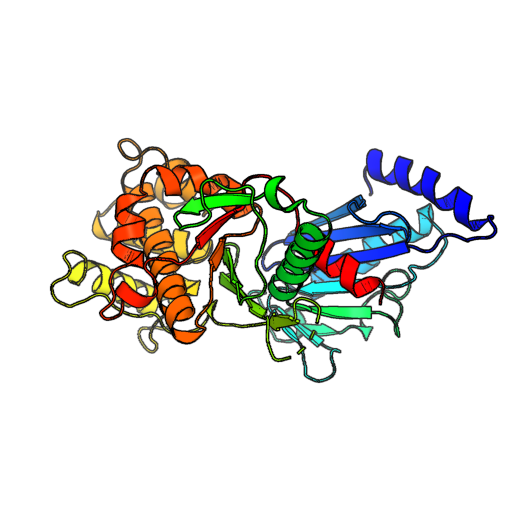-43.08342 26.28729 1.000 46.60339 171 GLN A CA 1
ATOM 1260 C C . GLN A 1 182 ? -19.45200 -44.37967 25.51882 1.000 45.75829 171 GLN A C 1
ATOM 1261 O O . GLN A 1 182 ? -18.74088 -44.69559 24.56181 1.000 41.33493 171 GLN A O 1
ATOM 1267 N N . PRO A 1 183 ? -20.42669 -45.18610 25.93290 1.000 48.10708 172 PRO A N 1
ATOM 1268 C CA . PRO A 1 183 ? -20.68653 -46.41316 25.14287 1.000 48.08663 172 PRO A CA 1
ATOM 1269 C C . PRO A 1 183 ? -21.58038 -46.13977 23.93810 1.000 46.30359 172 PRO A C 1
ATOM 1270 O O . PRO A 1 183 ? -22.73764 -46.57393 23.83753 1.000 49.32805 172 PRO A O 1
ATOM 1274 N N . ASP A 1 184 ? -21.03149 -45.38359 22.99392 1.000 45.80971 173 ASP A N 1
ATOM 1275 C CA . ASP A 1 184 ? -21.65638 -45.10990 21.70596 1.000 44.75186 173 ASP A CA 1
ATOM 1276 C C . ASP A 1 184 ? -20.56629 -45.26525 20.65307 1.000 41.70003 173 ASP A C 1
ATOM 1277 O O . ASP A 1 184 ? -19.46901 -45.73857 20.95952 1.000 44.32012 173 ASP A O 1
ATOM 1282 N N . HIS A 1 185 ? -20.85581 -44.91016 19.39992 1.000 39.15960 174 HIS A N 1
ATOM 1283 C CA . HIS A 1 185 ? -19.83640 -45.02085 18.36581 1.000 34.03170 174 HIS A CA 1
ATOM 1284 C C . HIS A 1 185 ? -19.01834 -43.75040 18.30743 1.000 35.34267 174 HIS A C 1
ATOM 1285 O O . HIS A 1 185 ? -19.52916 -42.65393 18.54066 1.000 35.69140 174 HIS A O 1
ATOM 1292 N N . TYR A 1 186 ? -17.74526 -43.90136 17.95649 1.000 37.58300 175 TYR A N 1
ATOM 1293 C CA . TYR A 1 186 ? -16.85905 -42.76368 17.76517 1.000 34.55229 175 TYR A CA 1
ATOM 1294 C C . TYR A 1 186 ? -16.09302 -42.95893 16.46889 1.000 34.57287 175 TYR A C 1
ATOM 1295 O O . TYR A 1 186 ? -15.59982 -44.05776 16.19160 1.000 35.94062 175 TYR A O 1
ATOM 1304 N N . LEU A 1 187 ? -16.03640 -41.90358 15.66256 1.000 33.71198 176 LEU A N 1
ATOM 1305 C CA . LEU A 1 187 ? -15.26638 -41.89461 14.42991 1.000 33.80042 176 LEU A CA 1
ATOM 1306 C C . LEU A 1 187 ? -13.84911 -41.42372 14.73034 1.000 32.31617 176 LEU A C 1
ATOM 1307 O O . LEU A 1 187 ? -13.65169 -40.44612 15.45533 1.000 33.71666 176 LEU A O 1
ATOM 1312 N N . VAL A 1 188 ? -12.85852 -42.13147 14.19618 1.000 31.42097 177 VAL A N 1
ATOM 1313 C CA . VAL A 1 188 ? -11.45755 -41.74205 14.34186 1.000 33.54981 177 VAL A CA 1
ATOM 1314 C C . VAL A 1 188 ? -10.89157 -41.43801 12.95954 1.000 31.87967 177 VAL A C 1
ATOM 1315 O O . VAL A 1 188 ? -11.03283 -42.24760 12.03557 1.000 33.26541 177 VAL A O 1
ATOM 1319 N N . LEU A 1 189 ? -10.26125 -40.26873 12.82081 1.000 34.34423 178 LEU A N 1
ATOM 1320 C CA . LEU A 1 189 ? -9.63362 -39.81850 11.58026 1.000 34.81282 178 LEU A CA 1
ATOM 1321 C C . LEU A 1 189 ? -8.19271 -39.41563 11.85810 1.000 34.73326 178 LEU A C 1
ATOM 1322 O O . LEU A 1 189 ? -7.89830 -38.83071 12.90639 1.000 33.87513 178 LEU A O 1
ATOM 1327 N N . ALA A 1 190 ? -7.30079 -39.69792 10.90476 1.000 35.27452 179 ALA A N 1
ATOM 1328 C CA . ALA A 1 190 ? -5.91453 -39.25958 11.00628 1.000 34.96259 179 ALA A CA 1
ATOM 1329 C C . ALA A 1 190 ? -5.42574 -38.80736 9.64338 1.000 36.95864 179 ALA A C 1
ATOM 1330 O O . ALA A 1 190 ? -5.52190 -39.55954 8.66756 1.000 36.34596 179 ALA A O 1
ATOM 1332 N N . VAL A 1 191 ? -4.88140 -37.58959 9.59117 1.000 38.41670 180 VAL A N 1
ATOM 1333 C CA . VAL A 1 191 ? -4.36817 -36.99539 8.36197 1.000 36.75316 180 VAL A CA 1
ATOM 1334 C C . VAL A 1 191 ? -2.85266 -37.10716 8.37727 1.000 41.82974 180 VAL A C 1
ATOM 1335 O O . VAL A 1 191 ? -2.19512 -36.56163 9.27099 1.000 45.98304 180 VAL A O 1
ATOM 1339 N N . GLY A 1 192 ? -2.29998 -37.79940 7.38018 1.000 39.91265 181 GLY A N 1
ATOM 1340 C CA . GLY A 1 192 ? -0.86953 -37.98079 7.25402 1.000 38.04130 181 GLY A CA 1
ATOM 1341 C C . GLY A 1 192 ? -0.47495 -38.19208 5.80600 1.000 41.66543 181 GLY A C 1
ATOM 1342 O O . GLY A 1 192 ? -0.85347 -37.39852 4.93404 1.000 44.27866 181 GLY A O 1
ATOM 1343 N N . THR A 1 193 ? 0.29463 -39.24729 5.52922 1.000 40.73328 182 THR A N 1
ATOM 1344 C CA . THR A 1 193 ? 0.55555 -39.60905 4.13800 1.000 43.15316 182 THR A CA 1
ATOM 1345 C C . THR A 1 193 ? -0.74667 -39.93225 3.42080 1.000 42.29629 182 THR A C 1
ATOM 1346 O O . THR A 1 193 ? -0.90841 -39.61076 2.23681 1.000 43.40267 182 THR A O 1
ATOM 1350 N N . GLY A 1 194 ? -1.69474 -40.55336 4.13274 1.000 38.23278 183 GLY A N 1
ATOM 1351 C CA . GLY A 1 194 ? -3.02825 -40.77455 3.61682 1.000 38.34784 183 GLY A CA 1
ATOM 1352 C C . GLY A 1 194 ? -4.07923 -40.25956 4.58426 1.000 41.69760 183 GLY A C 1
ATOM 1353 O O . GLY A 1 194 ? -3.76212 -39.71314 5.64214 1.000 43.49871 183 GLY A O 1
ATOM 1354 N N . LEU A 1 195 ? -5.34127 -40.43103 4.18494 1.000 38.96607 184 LEU A N 1
ATOM 1355 C CA . LEU A 1 195 ? -6.48277 -40.15234 5.05020 1.000 37.13580 184 LEU A CA 1
ATOM 1356 C C . LEU A 1 195 ? -6.94478 -41.46392 5.68153 1.000 39.10884 184 LEU A C 1
ATOM 1357 O O . LEU A 1 195 ? -7.52321 -42.32209 5.00142 1.000 36.49197 184 LEU A O 1
ATOM 1362 N N . GLY A 1 196 ? -6.68955 -41.61572 6.97740 1.000 35.03896 185 GLY A N 1
ATOM 1363 C CA . GLY A 1 196 ? -7.05618 -42.81590 7.70204 1.000 32.90192 185 GLY A CA 1
ATOM 1364 C C . GLY A 1 196 ? -8.36595 -42.62308 8.45196 1.000 36.60607 185 GLY A C 1
ATOM 1365 O O . GLY A 1 196 ? -8.58689 -41.58310 9.07754 1.000 35.38175 185 GLY A O 1
ATOM 1366 N N . ILE A 1 197 ? -9.22158 -43.64497 8.39543 1.000 33.11123 186 ILE A N 1
ATOM 1367 C CA . ILE A 1 197 ? -10.53836 -43.58368 9.02179 1.000 35.08479 186 ILE A CA 1
ATOM 1368 C C . ILE A 1 197 ? -10.92238 -44.95947 9.55855 1.000 34.35245 186 ILE A C 1
ATOM 1369 O O . ILE A 1 197 ? -10.87103 -45.95615 8.83051 1.000 36.19012 186 ILE A O 1
ATOM 1374 N N . ALA A 1 198 ? -11.32144 -45.00709 10.82977 1.000 32.55718 187 ALA A N 1
ATOM 1375 C CA . ALA A 1 198 ? -11.87682 -46.20001 11.45209 1.000 32.27619 187 ALA A CA 1
ATOM 1376 C C . ALA A 1 198 ? -12.96417 -45.76385 12.42948 1.000 35.91064 187 ALA A C 1
ATOM 1377 O O . ALA A 1 198 ? -13.15973 -44.57029 12.67410 1.000 34.43782 187 ALA A O 1
ATOM 1379 N N . THR A 1 199 ? -13.68955 -46.72765 12.99374 1.000 32.84599 188 THR A N 1
ATOM 1380 C CA . THR A 1 199 ? -14.78062 -46.40648 13.90801 1.000 34.11536 188 THR A CA 1
ATOM 1381 C C . THR A 1 199 ? -14.73923 -47.31295 15.12725 1.000 36.81459 188 THR A C 1
ATOM 1382 O O . THR A 1 199 ? -14.63847 -48.53616 14.99431 1.000 35.68044 188 THR A O 1
ATOM 1386 N N . LEU A 1 200 ? -14.83046 -46.70902 16.31006 1.000 38.45374 189 LEU A N 1
ATOM 1387 C CA . LEU A 1 200 ? -15.04251 -47.44190 17.55308 1.000 37.72270 189 LEU A CA 1
ATOM 1388 C C . LEU A 1 200 ? -16.53826 -47.68684 17.70917 1.000 35.83987 189 LEU A C 1
ATOM 1389 O O . LEU A 1 200 ? -17.31615 -46.73356 17.77923 1.000 39.34349 189 LEU A O 1
ATOM 1394 N N . LEU A 1 201 ? -16.94032 -48.95184 17.75241 1.000 36.32688 190 LEU A N 1
ATOM 1395 C CA . LEU A 1 201 ? -18.34504 -49.33738 17.73723 1.000 37.21371 190 LEU A CA 1
ATOM 1396 C C . LEU A 1 201 ? -18.79665 -49.81434 19.11067 1.000 42.28273 190 LEU A C 1
ATOM 1397 O O . LEU A 1 201 ? -18.06430 -50.52641 19.80668 1.000 45.39168 190 LEU A O 1
ATOM 1402 N N . SER A 1 202 ? -20.01928 -49.44146 19.47993 1.000 40.55671 191 SER A N 1
ATOM 1403 C CA . SER A 1 202 ? -20.71757 -49.97359 20.65020 1.000 44.62231 191 SER A CA 1
ATOM 1404 C C . SER A 1 202 ? -22.04757 -50.56362 20.18961 1.000 45.18070 191 SER A C 1
ATOM 1405 O O . SER A 1 202 ? -23.08014 -49.89295 20.25313 1.000 50.11586 191 SER A O 1
ATOM 1408 N N . LEU A 1 203 ? -22.02976 -51.81755 19.75163 1.000 48.53622 192 LEU A N 1
ATOM 1409 C CA . LEU A 1 203 ? -23.24076 -52.49943 19.33077 1.000 52.60960 192 LEU A CA 1
ATOM 1410 C C . LEU A 1 203 ? -23.71449 -53.46033 20.42814 1.000 66.22072 192 LEU A C 1
ATOM 1411 O O . LEU A 1 203 ? -23.28924 -53.36028 21.58406 1.000 67.06304 192 LEU A O 1
ATOM 1416 N N . ARG A 1 204 ? -24.57162 -54.41381 20.05217 1.000 85.41610 193 ARG A N 1
ATOM 1417 C CA . ARG A 1 204 ? -25.23809 -55.39591 20.92879 1.000 87.83789 193 ARG A CA 1
ATOM 1418 C C . ARG A 1 204 ? -26.35848 -54.75770 21.74169 1.000 85.66354 193 ARG A C 1
ATOM 1419 O O . ARG A 1 204 ? -27.45608 -54.53262 21.22359 1.000 84.82742 193 ARG A O 1
ATOM 1427 N N . GLY A 1 210 ? -20.11598 -55.01746 26.21172 1.000 93.75428 199 GLY A N 1
ATOM 1428 C CA . GLY A 1 210 ? -18.92768 -55.05815 27.04461 1.000 93.53860 199 GLY A CA 1
ATOM 1429 C C . GLY A 1 210 ? -17.63315 -54.80805 26.28937 1.000 99.32493 199 GLY A C 1
ATOM 1430 O O . GLY A 1 210 ? -16.92382 -55.75905 25.94276 1.000 98.40111 199 GLY A O 1
ATOM 1431 N N . GLY A 1 211 ? -17.32934 -53.53564 26.04002 1.000 86.58612 200 GLY A N 1
ATOM 1432 C CA . GLY A 1 211 ? -16.10428 -53.11485 25.38690 1.000 77.84001 200 GLY A CA 1
ATOM 1433 C C . GLY A 1 211 ? -16.37571 -52.32744 24.11507 1.000 80.40373 200 GLY A C 1
ATOM 1434 O O . GLY A 1 211 ? -17.51775 -52.06039 23.74246 1.000 80.54191 200 GLY A O 1
ATOM 1435 N N . PHE A 1 212 ? -15.28529 -51.95003 23.44825 1.000 64.32872 201 PHE A N 1
ATOM 1436 C CA . PHE A 1 212 ? -15.33960 -51.30581 22.14128 1.000 55.04215 201 PHE A CA 1
ATOM 1437 C C . PHE A 1 212 ? -14.90096 -52.28617 21.06474 1.000 52.02078 201 PHE A C 1
ATOM 1438 O O . PHE A 1 212 ? -13.84373 -52.91183 21.18423 1.000 55.91100 201 PHE A O 1
ATOM 1446 N N . GLN A 1 213 ? -15.69844 -52.40864 20.01317 1.000 46.43619 202 GLN A N 1
ATOM 1447 C CA . GLN A 1 213 ? -15.28643 -53.13151 18.82092 1.000 42.49311 202 GLN A CA 1
ATOM 1448 C C . GLN A 1 213 ? -14.72000 -52.14033 17.81136 1.000 39.92665 202 GLN A C 1
ATOM 1449 O O . GLN A 1 213 ? -15.20049 -51.01066 17.69236 1.000 41.06406 202 GLN A O 1
ATOM 1455 N N . VAL A 1 214 ? -13.67607 -52.55245 17.11180 1.000 39.75912 203 VAL A N 1
ATOM 1456 C CA . VAL A 1 214 ? -13.02131 -51.71954 16.11448 1.000 34.03377 203 VAL A CA 1
ATOM 1457 C C . VAL A 1 214 ? -13.48183 -52.17463 14.74023 1.000 35.93546 203 VAL A C 1
ATOM 1458 O O . VAL A 1 214 ? -13.46711 -53.37670 14.43701 1.000 33.91154 203 VAL A O 1
ATOM 1462 N N . MET A 1 215 ? -13.89492 -51.21828 13.90636 1.000 35.96860 204 MET A N 1
ATOM 1463 C CA . MET A 1 215 ? -14.15463 -51.52241 12.51731 1.000 34.88306 204 MET A CA 1
ATOM 1464 C C . MET A 1 215 ? -13.17744 -50.76491 11.63341 1.000 35.06931 204 MET A C 1
ATOM 1465 O O . MET A 1 215 ? -13.20661 -49.52507 11.61115 1.000 35.61785 204 MET A O 1
ATOM 1470 N N . PRO A 1 216 ? -12.32064 -51.45276 10.87974 1.000 33.50452 205 PRO A N 1
ATOM 1471 C CA . PRO A 1 216 ? -11.43288 -50.74850 9.95294 1.000 31.86509 205 PRO A CA 1
ATOM 1472 C C . PRO A 1 216 ? -12.20200 -50.29315 8.72895 1.000 34.59987 205 PRO A C 1
ATOM 1473 O O . PRO A 1 216 ? -13.19383 -50.90894 8.32561 1.000 33.37387 205 PRO A O 1
ATOM 1477 N N . MET A 1 217 ? -11.73914 -49.19146 8.14013 1.000 32.91696 206 MET A N 1
ATOM 1478 C CA . MET A 1 217 ? -12.45835 -48.56332 7.04581 1.000 33.02413 206 MET A CA 1
ATOM 1479 C C . MET A 1 217 ? -11.47587 -47.96864 6.03737 1.000 35.58783 206 MET A C 1
ATOM 1480 O O . MET A 1 217 ? -10.28921 -47.77334 6.32291 1.000 32.72029 206 MET A O 1
ATOM 1485 N N . GLU A 1 218 ? -11.99334 -47.66238 4.84485 1.000 33.06385 207 GLU A N 1
ATOM 1486 C CA . GLU A 1 218 ? -11.18465 -47.06798 3.78809 1.000 33.60327 207 GLU A CA 1
ATOM 1487 C C . GLU A 1 218 ? -11.83899 -45.81103 3.22537 1.000 32.25976 207 GLU A C 1
ATOM 1488 O O . GLU A 1 218 ? -11.71234 -45.51515 2.03678 1.000 34.23281 207 GLU A O 1
ATOM 1494 N N . PHE A 1 219 ? -12.52542 -45.04668 4.07165 1.000 31.52936 208 PHE A N 1
ATOM 1495 C CA . PHE A 1 219 ? -13.31843 -43.92579 3.59024 1.000 30.95172 208 PHE A CA 1
ATOM 1496 C C . PHE A 1 219 ? -12.47714 -42.77621 3.06371 1.000 33.92503 208 PHE A C 1
ATOM 1497 O O . PHE A 1 219 ? -13.02990 -41.87684 2.41976 1.000 35.50544 208 PHE A O 1
ATOM 1505 N N . GLY A 1 220 ? -11.16559 -42.78091 3.28588 1.000 31.14182 209 GLY A N 1
ATOM 1506 C CA . GLY A 1 220 ? -10.36394 -41.73148 2.68846 1.000 34.54468 209 GLY A CA 1
ATOM 1507 C C . GLY A 1 220 ? -10.39524 -41.75319 1.17392 1.000 37.64247 209 GLY A C 1
ATOM 1508 O O . GLY A 1 220 ? -10.09074 -40.73863 0.53448 1.000 37.05912 209 GLY A O 1
ATOM 1509 N N . HIS A 1 221 ? -10.78407 -42.88086 0.58404 1.000 34.64648 210 HIS A N 1
ATOM 1510 C CA . HIS A 1 221 ? -10.73408 -43.05656 -0.85520 1.000 37.27492 210 HIS A CA 1
ATOM 1511 C C . HIS A 1 221 ? -12.08848 -42.87911 -1.53411 1.000 35.06753 210 HIS A C 1
ATOM 1512 O O . HIS A 1 221 ? -12.18375 -43.08143 -2.74597 1.000 35.25804 210 HIS A O 1
ATOM 1519 N N . VAL A 1 222 ? -13.13511 -42.48291 -0.79924 1.000 34.92314 211 VAL A N 1
ATOM 1520 C CA . VAL A 1 222 ? -14.42124 -42.22251 -1.44107 1.000 33.40248 211 VAL A CA 1
ATOM 1521 C C . VAL A 1 222 ? -14.37256 -40.88290 -2.16736 1.000 34.21777 211 VAL A C 1
ATOM 1522 O O . VAL A 1 222 ? -13.62781 -39.96610 -1.79496 1.000 32.48170 211 VAL A O 1
ATOM 1526 N N . ALA A 1 223 ? -15.17674 -40.77429 -3.22234 1.000 32.76519 212 ALA A N 1
ATOM 1527 C CA . ALA A 1 223 ? -15.26705 -39.53567 -3.98126 1.000 33.49531 212 ALA A CA 1
ATOM 1528 C C . ALA A 1 223 ? -15.74707 -38.38878 -3.10074 1.000 34.26972 212 ALA A C 1
ATOM 1529 O O . ALA A 1 223 ? -16.54993 -38.57603 -2.18191 1.000 33.65374 212 ALA A O 1
ATOM 1531 N N . ILE A 1 224 ? -15.25535 -37.18926 -3.39470 1.000 34.43149 213 ILE A N 1
ATOM 1532 C CA . ILE A 1 224 ? -15.59423 -36.00190 -2.62140 1.000 36.56932 213 ILE A CA 1
ATOM 1533 C C . ILE A 1 224 ? -17.03673 -35.57957 -2.87871 1.000 38.82011 213 ILE A C 1
ATOM 1534 O O . ILE A 1 224 ? -17.67877 -36.04655 -3.82640 1.000 37.36891 213 ILE A O 1
ATOM 1539 N N . SER A 1 225 ? -17.53706 -34.66609 -2.05489 1.000 39.43446 214 SER A N 1
ATOM 1540 C CA . SER A 1 225 ? -18.80451 -33.99876 -2.25663 1.000 37.87396 214 SER A CA 1
ATOM 1541 C C . SER A 1 225 ? -18.59192 -32.52017 -2.55330 1.000 37.09138 214 SER A C 1
ATOM 1542 O O . SER A 1 225 ? -17.64702 -31.91404 -2.04357 1.000 40.84112 214 SER A O 1
ATOM 1545 N N . PRO A 1 226 ? -19.44434 -31.90583 -3.36366 1.000 39.73632 215 PRO A N 1
ATOM 1546 C CA . PRO A 1 226 ? -19.31834 -30.47278 -3.64816 1.000 39.68975 215 PRO A CA 1
ATOM 1547 C C . PRO A 1 226 ? -19.99895 -29.66264 -2.54961 1.000 40.98647 215 PRO A C 1
ATOM 1548 O O . PRO A 1 226 ? -20.56577 -30.21456 -1.61453 1.000 41.15385 215 PRO A O 1
ATOM 1552 N N . VAL A 1 227 ? -19.92495 -28.33383 -2.66897 1.000 41.89438 216 VAL A N 1
ATOM 1553 C CA . VAL A 1 227 ? -20.74176 -27.46321 -1.82761 1.000 41.29707 216 VAL A CA 1
ATOM 1554 C C . VAL A 1 227 ? -22.03424 -27.15286 -2.56179 1.000 45.28598 216 VAL A C 1
ATOM 1555 O O . VAL A 1 227 ? -22.20309 -27.52099 -3.73331 1.000 43.56275 216 VAL A O 1
ATOM 1559 N N . GLY A 1 228 ? -22.93375 -26.43419 -1.88904 1.000 44.49462 217 GLY A N 1
ATOM 1560 C CA . GLY A 1 228 ? -24.12189 -25.92404 -2.52194 1.000 45.06888 217 GLY A CA 1
ATOM 1561 C C . GLY A 1 228 ? -23.80041 -24.89518 -3.59118 1.000 49.37207 217 GLY A C 1
ATOM 1562 O O . GLY A 1 228 ? -22.87251 -24.08660 -3.45925 1.000 47.45524 217 GLY A O 1
ATOM 1563 N N . PRO A 1 229 ? -24.57678 -24.91107 -4.67788 1.000 50.02697 218 PRO A N 1
ATOM 1564 C CA . PRO A 1 229 ? -24.31365 -23.98329 -5.79556 1.000 50.87941 218 PRO A CA 1
ATOM 1565 C C . PRO A 1 229 ? -24.31179 -22.51036 -5.41356 1.000 50.94839 218 PRO A C 1
ATOM 1566 O O . PRO A 1 229 ? -23.67356 -21.71270 -6.10982 1.000 52.09161 218 PRO A O 1
ATOM 1570 N N . ALA A 1 230 ? -24.98346 -22.11957 -4.33439 1.000 51.74978 219 ALA A N 1
ATOM 1571 C CA . ALA A 1 230 ? -24.98230 -20.73137 -3.89021 1.000 48.70711 219 ALA A CA 1
ATOM 1572 C C . ALA A 1 230 ? -23.86363 -20.42052 -2.90473 1.000 51.17572 219 ALA A C 1
ATOM 1573 O O . ALA A 1 230 ? -23.71014 -19.25948 -2.51813 1.000 51.73807 219 ALA A O 1
ATOM 1575 N N . ASN A 1 231 ? -23.10202 -21.42451 -2.47103 1.000 49.20428 220 ASN A N 1
ATOM 1576 C CA . ASN A 1 231 ? -21.96293 -21.18148 -1.59609 1.000 48.27794 220 ASN A CA 1
ATOM 1577 C C . ASN A 1 231 ? -20.94069 -20.29741 -2.30607 1.000 49.82638 220 ASN A C 1
ATOM 1578 O O . ASN A 1 231 ? -20.71168 -20.43433 -3.51036 1.000 52.39511 220 ASN A O 1
ATOM 1583 N N . ALA A 1 232 ? -20.32269 -19.37985 -1.55892 1.000 48.82338 221 ALA A N 1
ATOM 1584 C CA . ALA A 1 232 ? -19.36201 -18.46790 -2.17452 1.000 50.85401 221 ALA A CA 1
ATOM 1585 C C . ALA A 1 232 ? -18.12269 -19.18547 -2.68407 1.000 52.03002 221 ALA A C 1
ATOM 1586 O O . ALA A 1 232 ? -17.38200 -18.62038 -3.49671 1.000 51.79106 221 ALA A O 1
ATOM 1588 N N . ALA A 1 233 ? -17.86894 -20.40560 -2.21676 1.000 48.24914 222 ALA A N 1
ATOM 1589 C CA . ALA A 1 233 ? -16.70233 -21.16748 -2.63188 1.000 51.83215 222 ALA A CA 1
ATOM 1590 C C . ALA A 1 233 ? -17.00295 -22.12241 -3.78252 1.000 50.51938 222 ALA A C 1
ATOM 1591 O O . ALA A 1 233 ? -16.13950 -22.92805 -4.14357 1.000 50.82423 222 ALA A O 1
ATOM 1593 N N . TYR A 1 234 ? -18.19673 -22.03867 -4.37312 1.000 46.71718 223 TYR A N 1
ATOM 1594 C CA . TYR A 1 234 ? -18.63405 -23.05464 -5.32519 1.000 47.13524 223 TYR A CA 1
ATOM 1595 C C . TYR A 1 234 ? -17.81773 -23.00795 -6.61336 1.000 51.98340 223 TYR A C 1
ATOM 1596 O O . TYR A 1 234 ? -17.37293 -24.04813 -7.11664 1.000 52.35280 223 TYR A O 1
ATOM 1605 N N . ALA A 1 235 ? -17.61114 -21.81039 -7.16309 1.000 52.31502 224 ALA A N 1
ATOM 1606 C CA . ALA A 1 235 ? -16.85233 -21.68633 -8.40302 1.000 53.02124 224 ALA A CA 1
ATOM 1607 C C . ALA A 1 235 ? -15.39913 -22.09904 -8.20936 1.000 53.56973 224 ALA A C 1
ATOM 1608 O O . ALA A 1 235 ? -14.82363 -22.78298 -9.06619 1.000 54.18504 224 ALA A O 1
ATOM 1610 N N . GLU A 1 236 ? -14.78653 -21.69246 -7.09379 1.000 51.14908 225 GLU A N 1
ATOM 1611 C CA . GLU A 1 236 ? -13.36985 -21.97331 -6.90267 1.000 53.40357 225 GLU A CA 1
ATOM 1612 C C . GLU A 1 236 ? -13.13082 -23.42239 -6.49916 1.000 53.36495 225 GLU A C 1
ATOM 1613 O O . GLU A 1 236 ? -12.09718 -23.99472 -6.86781 1.000 52.38496 225 GLU A O 1
ATOM 1619 N N . GLU A 1 237 ? -14.06116 -24.03481 -5.75817 1.000 52.10535 226 GLU A N 1
ATOM 1620 C CA . GLU A 1 237 ? -13.92233 -25.45542 -5.44689 1.000 50.52658 226 GLU A CA 1
ATOM 1621 C C . GLU A 1 237 ? -14.00174 -26.28978 -6.71245 1.000 49.61038 226 GLU A C 1
ATOM 1622 O O . GLU A 1 237 ? -13.26183 -27.26566 -6.87118 1.000 52.69009 226 GLU A O 1
ATOM 1628 N N . THR A 1 238 ? -14.89419 -25.91435 -7.62720 1.000 50.99630 227 THR A N 1
ATOM 1629 C CA . THR A 1 238 ? -14.98926 -26.61173 -8.90413 1.000 53.70297 227 THR A CA 1
ATOM 1630 C C . THR A 1 238 ? -13.67461 -26.54206 -9.67038 1.000 54.23006 227 THR A C 1
ATOM 1631 O O . THR A 1 238 ? -13.24407 -27.53765 -10.26403 1.000 55.31195 227 THR A O 1
ATOM 1635 N N . ARG A 1 239 ? -13.01129 -25.38122 -9.65725 1.000 52.62184 228 ARG A N 1
ATOM 1636 C CA . ARG A 1 239 ? -11.71627 -25.28030 -10.32297 1.000 53.03614 228 ARG A CA 1
ATOM 1637 C C . ARG A 1 239 ? -10.67928 -26.16805 -9.64290 1.000 54.40208 228 ARG A C 1
ATOM 1638 O O . ARG A 1 239 ? -9.91217 -26.86447 -10.31902 1.000 53.10535 228 ARG A O 1
ATOM 1646 N N . LEU A 1 240 ? -10.65896 -26.17808 -8.30593 1.000 52.15070 229 LEU A N 1
ATOM 1647 C CA . LEU A 1 240 ? -9.68524 -26.99386 -7.58629 1.000 51.60610 229 LEU A CA 1
ATOM 1648 C C . LEU A 1 240 ? -9.90296 -28.47801 -7.85112 1.000 51.28527 229 LEU A C 1
ATOM 1649 O O . LEU A 1 240 ? -8.94191 -29.21903 -8.09071 1.000 50.57989 229 LEU A O 1
ATOM 1654 N N . LEU A 1 241 ? -11.15839 -28.92927 -7.80178 1.000 50.46081 230 LEU A N 1
ATOM 1655 C CA . LEU A 1 241 ? -11.45657 -30.32956 -8.07080 1.000 48.32690 230 LEU A CA 1
ATOM 1656 C C . LEU A 1 241 ? -11.08915 -30.71314 -9.50282 1.000 51.54689 230 LEU A C 1
ATOM 1657 O O . LEU A 1 241 ? -10.57613 -31.81133 -9.74693 1.000 49.73306 230 LEU A O 1
ATOM 1662 N N . GLU A 1 242 ? -11.33365 -29.81756 -10.46490 1.000 52.97652 231 GLU A N 1
ATOM 1663 C CA . GLU A 1 242 ? -10.98593 -30.11616 -11.85041 1.000 51.77306 231 GLU A CA 1
ATOM 1664 C C . GLU A 1 242 ? -9.47799 -30.10744 -12.05969 1.000 53.53104 231 GLU A C 1
ATOM 1665 O O . GLU A 1 242 ? -8.95770 -30.88432 -12.87019 1.000 54.80482 231 GLU A O 1
ATOM 1671 N N . TYR A 1 243 ? -8.76367 -29.24054 -11.34189 1.000 54.16419 232 TYR A N 1
ATOM 1672 C CA . TYR A 1 243 ? -7.30708 -29.20727 -11.43650 1.000 50.32369 232 TYR A CA 1
ATOM 1673 C C . TYR A 1 243 ? -6.70445 -30.50738 -10.91816 1.000 53.56359 232 TYR A C 1
ATOM 1674 O O . TYR A 1 243 ? -5.89521 -31.14859 -11.60146 1.000 50.88556 232 TYR A O 1
ATOM 1683 N N . ILE A 1 244 ? -7.10907 -30.92577 -9.71365 1.000 49.05850 233 ILE A N 1
ATOM 1684 C CA . ILE A 1 244 ? -6.58797 -32.16714 -9.15339 1.000 48.19345 233 ILE A CA 1
ATOM 1685 C C . ILE A 1 244 ? -7.03404 -33.35902 -9.98674 1.000 49.13966 233 ILE A C 1
ATOM 1686 O O . ILE A 1 244 ? -6.24289 -34.26796 -10.26416 1.000 49.68800 233 ILE A O 1
ATOM 1691 N N . SER A 1 245 ? -8.30103 -33.37499 -10.40534 1.000 48.30288 234 SER A N 1
ATOM 1692 C CA . SER A 1 245 ? -8.77696 -34.47149 -11.23608 1.000 46.99731 234 SER A CA 1
ATOM 1693 C C . SER A 1 245 ? -7.98931 -34.54938 -12.52752 1.000 51.36622 234 SER A C 1
ATOM 1694 O O . SER A 1 245 ? -7.72347 -35.64182 -13.03736 1.000 49.07624 234 SER A O 1
ATOM 1697 N N . GLU A 1 246 ? -7.59450 -33.39711 -13.06487 1.000 52.53902 235 GLU A N 1
ATOM 1698 C CA . GLU A 1 246 ? -6.75393 -33.38935 -14.25573 1.000 54.04813 235 GLU A CA 1
ATOM 1699 C C . GLU A 1 246 ? -5.39261 -34.01324 -13.97271 1.000 52.20610 235 GLU A C 1
ATOM 1700 O O . GLU A 1 246 ? -4.96981 -34.94429 -14.66706 1.000 53.22309 235 GLU A O 1
ATOM 1706 N N . LYS A 1 247 ? -4.70163 -33.53283 -12.93717 1.000 51.75189 236 LYS A N 1
ATOM 1707 C CA . LYS A 1 247 ? -3.31860 -33.94894 -12.73318 1.000 53.16730 236 LYS A CA 1
ATOM 1708 C C . LYS A 1 247 ? -3.21327 -35.41276 -12.30826 1.000 50.61874 236 LYS A C 1
ATOM 1709 O O . LYS A 1 247 ? -2.24516 -36.08792 -12.67196 1.000 49.06077 236 LYS A O 1
ATOM 1711 N N . LEU A 1 248 ? -4.19587 -35.93055 -11.56821 1.000 51.15081 237 LEU A N 1
ATOM 1712 C CA . LEU A 1 248 ? -4.12535 -37.30752 -11.07950 1.000 48.41910 237 LEU A CA 1
ATOM 1713 C C . LEU A 1 248 ? -4.80699 -38.31310 -12.00507 1.000 50.06671 237 LEU A C 1
ATOM 1714 O O . LEU A 1 248 ? -4.34437 -39.45211 -12.12387 1.000 49.37085 237 LEU A O 1
ATOM 1719 N N . TYR A 1 249 ? -5.90539 -37.92251 -12.65540 1.000 51.44590 238 TYR A N 1
ATOM 1720 C CA . TYR A 1 249 ? -6.77024 -38.86100 -13.35759 1.000 48.61074 238 TYR A CA 1
ATOM 1721 C C . TYR A 1 249 ? -7.10465 -38.42396 -14.77490 1.000 51.08863 238 TYR A C 1
ATOM 1722 O O . TYR A 1 249 ? -7.89720 -39.10090 -15.44148 1.000 51.87302 238 TYR A O 1
ATOM 1731 N N . ASN A 1 250 ? -6.53285 -37.31540 -15.25007 1.000 54.09101 239 ASN A N 1
ATOM 1732 C CA . ASN A 1 250 ? -6.81521 -36.79393 -16.58654 1.000 53.57849 239 ASN A CA 1
ATOM 1733 C C . ASN A 1 250 ? -8.30193 -36.47914 -16.72954 1.000 54.65761 239 ASN A C 1
ATOM 1734 O O . ASN A 1 250 ? -8.90259 -36.68833 -17.78432 1.000 52.61688 239 ASN A O 1
ATOM 1739 N N . LYS A 1 251 ? -8.90293 -36.01100 -15.63299 1.000 57.10753 240 LYS A N 1
ATOM 1740 C CA . LYS A 1 251 ? -10.30677 -35.61845 -15.52031 1.000 56.84282 240 LYS A CA 1
ATOM 1741 C C . LYS A 1 251 ? -11.27699 -36.79227 -15.63525 1.000 57.77429 240 LYS A C 1
ATOM 1742 O O . LYS A 1 251 ? -12.49928 -36.57579 -15.66166 1.000 55.60345 240 LYS A O 1
ATOM 1748 N N . GLU A 1 252 ? -10.78279 -38.03315 -15.66937 1.000 51.41395 241 GLU A N 1
ATOM 1749 C CA . GLU A 1 252 ? -11.67579 -39.15993 -15.89547 1.000 49.54303 241 GLU A CA 1
ATOM 1750 C C . GLU A 1 252 ? -12.44139 -39.58059 -14.63989 1.000 47.89466 241 GLU A C 1
ATOM 1751 O O . GLU A 1 252 ? -13.51342 -40.17815 -14.76377 1.000 46.74556 241 GLU A O 1
ATOM 1753 N N . HIS A 1 253 ? -11.94982 -39.25910 -13.44200 1.000 46.80224 242 HIS A N 1
ATOM 1754 C CA . HIS A 1 253 ? -12.62442 -39.63134 -12.20399 1.000 4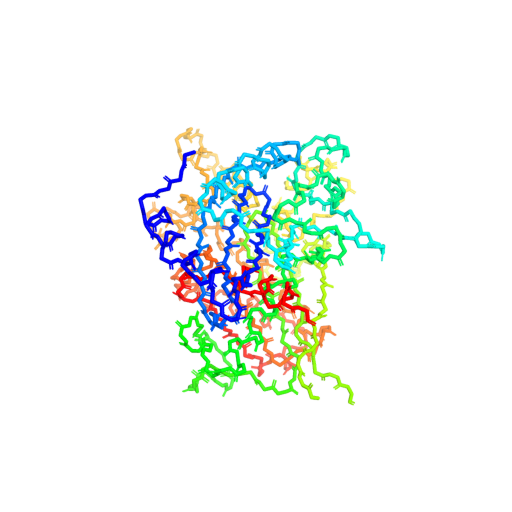5.06651 242 HIS A CA 1
ATOM 1755 C C . HIS A 1 253 ? -12.77470 -38.41744 -11.30240 1.000 45.24416 242 HIS A C 1
ATOM 1756 O O . HIS A 1 253 ? -11.97955 -37.47596 -11.36703 1.000 46.16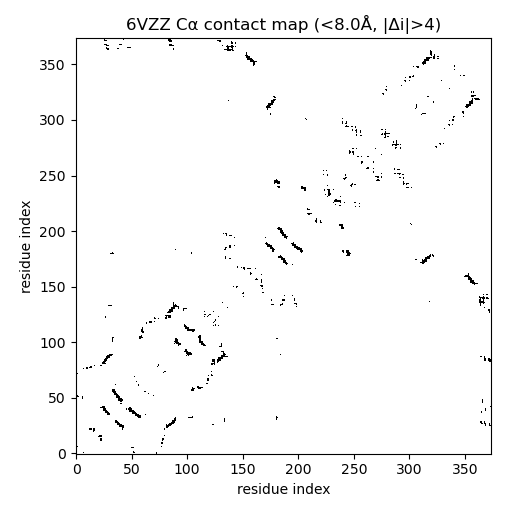047 242 HIS A O 1
ATOM 1763 N N . ALA A 1 254 ? -13.80610 -38.45736 -10.45810 1.000 42.49112 243 ALA A N 1
ATOM 1764 C CA . ALA A 1 254 ? -13.90955 -37.52493 -9.34451 1.000 41.99207 243 ALA A CA 1
ATOM 1765 C C . ALA A 1 254 ? -12.87674 -37.88476 -8.28759 1.000 41.49465 243 ALA A C 1
ATOM 1766 O O . ALA A 1 254 ? -12.69028 -39.06072 -7.96400 1.000 46.97070 243 ALA A O 1
ATOM 1768 N N . ILE A 1 255 ? -12.20621 -36.86987 -7.73732 1.000 40.54036 244 ILE A N 1
ATOM 1769 C CA . ILE A 1 255 ? -11.06941 -37.15035 -6.85740 1.000 41.78893 244 ILE A CA 1
ATOM 1770 C C . ILE A 1 255 ? -11.54490 -37.73669 -5.52887 1.000 38.82216 244 ILE A C 1
ATOM 1771 O O . ILE A 1 255 ? -12.70498 -37.59801 -5.12045 1.000 37.69978 244 ILE A O 1
ATOM 1776 N N . GLU A 1 256 ? -10.63394 -38.43561 -4.86339 1.000 39.17247 245 GLU A N 1
ATOM 1777 C CA . GLU A 1 256 ? -10.87553 -38.96383 -3.52822 1.000 36.51483 245 GLU A CA 1
ATOM 1778 C C . GLU A 1 256 ? -10.58675 -37.88499 -2.50386 1.000 35.44684 245 GLU A C 1
ATOM 1779 O O . GLU A 1 256 ? -9.80668 -36.96111 -2.75210 1.000 35.42543 245 GLU A O 1
ATOM 1785 N N . TYR A 1 257 ? -11.22305 -38.01220 -1.33315 1.000 35.33689 246 TYR A N 1
ATOM 1786 C CA . TYR A 1 257 ? -10.93554 -37.07253 -0.25347 1.000 33.99364 246 TYR A CA 1
ATOM 1787 C C . TYR A 1 257 ? -9.44253 -37.04397 0.05277 1.000 38.56109 246 TYR A C 1
ATOM 1788 O O . TYR A 1 257 ? -8.87963 -35.97418 0.32263 1.000 38.21879 246 TYR A O 1
ATOM 1797 N N . GLU A 1 258 ? -8.77606 -38.20815 -0.02807 1.000 36.73337 247 GLU A N 1
ATOM 1798 C CA . GLU A 1 258 ? -7.33886 -38.28013 0.21955 1.000 36.60253 247 GLU A CA 1
ATOM 1799 C C . GLU A 1 258 ? -6.53487 -37.49475 -0.81451 1.000 40.16684 247 GLU A C 1
ATOM 1800 O O . GLU A 1 258 ? -5.38995 -37.11340 -0.54047 1.000 41.01518 247 GLU A O 1
ATOM 1806 N N . ASP A 1 259 ? -7.10391 -37.22190 -1.98787 1.000 36.76875 248 ASP A N 1
ATOM 1807 C CA . ASP A 1 259 ? -6.36202 -36.43544 -2.96216 1.000 38.61676 248 ASP A CA 1
ATOM 1808 C C . ASP A 1 259 ? -6.22305 -34.98063 -2.53810 1.000 41.05748 248 ASP A C 1
ATOM 1809 O O . ASP A 1 259 ? -5.41850 -34.24676 -3.12943 1.000 41.34497 248 ASP A O 1
ATOM 1814 N N . ILE A 1 260 ? -6.96682 -34.55625 -1.51514 1.000 37.87152 249 ILE A N 1
ATOM 1815 C CA . ILE A 1 260 ? -6.79188 -33.24758 -0.91024 1.000 38.91320 249 ILE A CA 1
ATOM 1816 C C . ILE A 1 260 ? -6.34057 -33.35898 0.54300 1.000 41.31364 249 ILE A C 1
ATOM 1817 O O . ILE A 1 260 ? -5.42445 -32.64137 0.97481 1.000 42.85434 249 ILE A O 1
ATOM 1822 N N . VAL A 1 261 ? -6.93744 -34.28303 1.29105 1.000 37.81470 250 VAL A N 1
ATOM 1823 C CA . VAL A 1 261 ? -6.73581 -34.37329 2.72782 1.000 40.79093 250 VAL A CA 1
ATOM 1824 C C . VAL A 1 261 ? -5.59213 -35.34289 2.98326 1.000 40.27333 250 VAL A C 1
ATOM 1825 O O . VAL A 1 261 ? -5.80693 -36.48291 3.40882 1.000 40.24202 250 VAL A O 1
ATOM 1829 N N . SER A 1 262 ? -4.37011 -34.88617 2.72242 1.000 41.17495 251 SER A N 1
ATOM 1830 C CA . SER A 1 262 ? -3.15558 -35.67080 2.90848 1.000 40.01439 251 SER A CA 1
ATOM 1831 C C . SER A 1 262 ? -1.97941 -34.73173 2.70934 1.000 42.81753 251 SER A C 1
ATOM 1832 O O . SER A 1 262 ? -2.14946 -33.57440 2.32082 1.000 45.72316 251 SER A O 1
ATOM 1835 N N . GLY A 1 263 ? -0.78249 -35.24211 2.97106 1.000 39.96694 252 GLY A N 1
ATOM 1836 C CA . GLY A 1 263 ? 0.39655 -34.44794 2.71495 1.000 37.76426 252 GLY A CA 1
ATOM 1837 C C . GLY A 1 263 ? 0.50924 -34.02844 1.26326 1.000 43.74496 252 GLY A C 1
ATOM 1838 O O . GLY A 1 263 ? 0.59762 -32.83260 0.96753 1.000 48.44160 252 GLY A O 1
ATOM 1839 N N . ARG A 1 264 ? 0.51091 -34.99841 0.34229 1.000 40.72344 253 ARG A N 1
ATOM 1840 C CA . ARG A 1 264 ? 0.58396 -34.65570 -1.07276 1.000 41.40976 253 ARG A CA 1
ATOM 1841 C C . ARG A 1 264 ? -0.63291 -33.85053 -1.50551 1.000 43.50208 253 ARG A C 1
ATOM 1842 O O . ARG A 1 264 ? -0.53915 -33.03788 -2.43326 1.000 42.89826 253 ARG A O 1
ATOM 1850 N N . GLY A 1 265 ? -1.77236 -34.04619 -0.83408 1.000 41.54132 254 GLY A N 1
ATOM 1851 C CA . GLY A 1 265 ? -2.95761 -33.27196 -1.16441 1.000 42.45628 254 GLY A CA 1
ATOM 1852 C C . GLY A 1 265 ? -2.81020 -31.81032 -0.79417 1.000 42.39612 254 GLY A C 1
ATOM 1853 O O . GLY A 1 265 ? -3.18529 -30.92644 -1.56354 1.000 45.21699 254 GLY A O 1
ATOM 1854 N N . LEU A 1 266 ? -2.25287 -31.53460 0.38426 1.000 43.28501 255 LEU A N 1
ATOM 1855 C CA . LEU A 1 266 ? -1.95444 -30.15532 0.74338 1.000 43.34823 255 LEU A CA 1
ATOM 1856 C C . LEU A 1 266 ? -0.94814 -29.54813 -0.22559 1.000 45.69830 255 LEU A C 1
ATOM 1857 O O . LEU A 1 266 ? -1.05693 -28.37364 -0.58865 1.000 48.59973 255 LEU A O 1
ATOM 1862 N N . VAL A 1 267 ? 0.02112 -30.34148 -0.67994 1.000 45.20564 256 VAL A N 1
ATOM 1863 C CA . VAL A 1 267 ? 1.01624 -29.82858 -1.61356 1.000 46.64946 256 VAL A CA 1
ATOM 1864 C C . VAL A 1 267 ? 0.37530 -29.49742 -2.95631 1.000 46.95498 256 VAL A C 1
ATOM 1865 O O . VAL A 1 267 ? 0.68568 -28.46630 -3.56805 1.000 49.20978 256 VAL A O 1
ATOM 1869 N N . ILE A 1 268 ? -0.52130 -30.35642 -3.44482 1.000 44.81410 257 ILE A N 1
ATOM 1870 C CA . ILE A 1 268 ? -1.08495 -30.10735 -4.77018 1.000 48.28192 257 ILE A CA 1
ATOM 1871 C C . ILE A 1 268 ? -2.11851 -28.98559 -4.71457 1.000 51.70191 257 ILE A C 1
ATOM 1872 O O . ILE A 1 268 ? -2.22326 -28.18545 -5.64954 1.000 53.34713 257 ILE A O 1
ATOM 1877 N N . THR A 1 269 ? -2.87872 -28.89128 -3.61698 1.000 46.20623 258 THR A N 1
ATOM 1878 C CA . THR A 1 269 ? -3.75013 -27.73827 -3.42311 1.000 50.90380 258 THR A CA 1
ATOM 1879 C C . THR A 1 269 ? -2.94258 -26.44336 -3.37395 1.000 52.15286 258 THR A C 1
ATOM 1880 O O . THR A 1 269 ? -3.34492 -25.42399 -3.94935 1.000 48.87586 258 THR A O 1
ATOM 1884 N N . TYR A 1 270 ? -1.79043 -26.47676 -2.69789 1.000 51.20820 259 TYR A N 1
ATOM 1885 C CA . TYR A 1 270 ? -0.89613 -25.32448 -2.65432 1.000 51.98540 259 TYR A CA 1
ATOM 1886 C C . TYR A 1 270 ? -0.45474 -24.90829 -4.05283 1.000 58.39472 259 TYR A C 1
ATOM 1887 O O . TYR A 1 270 ? -0.44259 -23.71365 -4.37531 1.000 60.61202 259 TYR A O 1
ATOM 1896 N N . LYS A 1 271 ? -0.08830 -25.87962 -4.90295 1.000 58.68661 260 LYS A N 1
ATOM 1897 C CA . LYS A 1 271 ? 0.34118 -25.54227 -6.26012 1.000 58.82131 260 LYS A CA 1
ATOM 1898 C C . LYS A 1 271 ? -0.80598 -24.95760 -7.07548 1.000 59.68967 260 LYS A C 1
ATOM 1899 O O . LYS A 1 271 ? -0.57500 -24.10966 -7.94402 1.000 64.17126 260 LYS A O 1
ATOM 1901 N N . TRP A 1 272 ? -2.04346 -25.37719 -6.79830 1.000 58.21524 261 TRP A N 1
ATOM 1902 C CA . TRP A 1 272 ? -3.19974 -24.78929 -7.47101 1.000 59.53965 261 TRP A CA 1
ATOM 1903 C C . TRP A 1 272 ? -3.40655 -23.33886 -7.04989 1.000 61.45333 261 TRP A C 1
ATOM 1904 O O . TRP A 1 272 ? -3.62631 -22.46209 -7.89432 1.000 62.84165 261 TRP A O 1
ATOM 1915 N N . VAL A 1 273 ? -3.35351 -23.07122 -5.74152 1.000 60.29019 262 VAL A N 1
ATOM 1916 C CA . VAL A 1 273 ? -3.43209 -21.69674 -5.25115 1.000 60.88205 262 VAL A CA 1
ATOM 1917 C C . VAL A 1 273 ? -2.38922 -20.82725 -5.93864 1.000 65.01570 262 VAL A C 1
ATOM 1918 O O . VAL A 1 273 ? -2.67709 -19.69979 -6.35932 1.000 67.32407 262 VAL A O 1
ATOM 1922 N N . LEU A 1 274 ? -1.16927 -21.34932 -6.09374 1.000 67.69800 263 LEU A N 1
ATOM 1923 C CA . LEU A 1 274 ? -0.10676 -20.56576 -6.71816 1.000 70.27222 263 LEU A CA 1
ATOM 1924 C C . LEU A 1 274 ? -0.33662 -20.37403 -8.21417 1.000 72.07422 263 LEU A C 1
ATOM 1925 O O . LEU A 1 274 ? 0.02033 -19.32538 -8.75779 1.000 78.13201 263 LEU A O 1
ATOM 1930 N N . ASP A 1 275 ? -0.92605 -21.35963 -8.89729 1.000 69.53233 264 ASP A N 1
ATOM 1931 C CA . ASP A 1 275 ? -1.15931 -21.21837 -10.33430 1.000 71.67868 264 ASP A CA 1
ATOM 1932 C C . ASP A 1 275 ? -2.21631 -20.16478 -10.62233 1.000 74.89746 264 ASP A C 1
ATOM 1933 O O . ASP A 1 275 ? -2.08504 -19.38738 -11.57702 1.000 80.01635 264 ASP A O 1
ATOM 1938 N N . GLU A 1 276 ? -3.27732 -20.13094 -9.81468 1.000 71.61866 265 GLU A N 1
ATOM 1939 C CA . GLU A 1 276 ? -4.33086 -19.14848 -10.02253 1.000 73.93177 265 GLU A CA 1
ATOM 1940 C C . GLU A 1 276 ? -3.86801 -17.73120 -9.71085 1.000 76.86768 265 GLU A C 1
ATOM 1941 O O . GLU A 1 276 ? -4.48386 -16.76888 -10.18290 1.000 78.73805 265 GLU A O 1
ATOM 1947 N N . ALA A 1 277 ? -2.79230 -17.58395 -8.94585 1.000 77.82487 266 ALA A N 1
ATOM 1948 C CA . ALA A 1 277 ? -2.22519 -16.28439 -8.63003 1.000 81.16651 266 ALA A CA 1
ATOM 1949 C C . ALA A 1 277 ? -0.99366 -15.96236 -9.46383 1.000 88.27219 266 ALA A C 1
ATOM 1950 O O . ALA A 1 277 ? -0.41241 -14.88713 -9.28953 1.000 90.47336 266 ALA A O 1
ATOM 1952 N N . ASN A 1 278 ? -0.58939 -16.86314 -10.36346 1.000 94.25738 267 ASN A N 1
ATOM 1953 C CA . ASN A 1 278 ? 0.58733 -16.66702 -11.21363 1.000 95.38704 267 ASN A CA 1
ATOM 1954 C C . ASN A 1 278 ? 1.82601 -16.33818 -10.38695 1.000 98.87231 267 ASN A C 1
ATOM 1955 O O . ASN A 1 278 ? 2.61457 -15.45274 -10.73000 1.000 98.75456 267 ASN A O 1
ATOM 1960 N N . VAL A 1 279 ? 1.99643 -17.06075 -9.28237 1.000 91.46902 268 VAL A N 1
ATOM 1961 C CA . VAL A 1 279 ? 3.16236 -16.90568 -8.41997 1.000 93.55177 268 VAL A CA 1
ATOM 1962 C C . VAL A 1 279 ? 4.23130 -17.86184 -8.94258 1.000 97.76210 268 VAL A C 1
ATOM 1963 O O . VAL A 1 279 ? 4.19646 -19.06366 -8.67440 1.000 96.38241 268 VAL A O 1
ATOM 1967 N N . GLN A 1 280 ? 5.18554 -17.32166 -9.70205 1.000 104.33593 269 GLN A N 1
ATOM 1968 C CA . GLN A 1 280 ? 6.21870 -18.12750 -10.33820 1.000 109.71929 269 GLN A CA 1
ATOM 1969 C C . GLN A 1 280 ? 7.41392 -18.40591 -9.43194 1.000 115.44494 269 GLN A C 1
ATOM 1970 O O . GLN A 1 280 ? 8.22650 -19.27495 -9.76818 1.000 119.24684 269 GLN A O 1
ATOM 1972 N N . ASP A 1 281 ? 7.53826 -17.69090 -8.30696 1.000 108.92121 270 ASP A N 1
ATOM 1973 C CA . ASP A 1 281 ? 8.60428 -17.87854 -7.32347 1.000 106.66150 270 ASP A CA 1
ATOM 1974 C C . ASP A 1 281 ? 8.87823 -19.35730 -7.07091 1.000 110.15526 270 ASP A C 1
ATOM 1975 O O . ASP A 1 281 ? 8.04275 -20.05550 -6.48654 1.000 109.12817 270 ASP A O 1
ATOM 1980 N N . GLU A 1 282 ? 10.04545 -19.84261 -7.50407 1.000 111.13259 271 GLU A N 1
ATOM 1981 C CA . GLU A 1 282 ? 10.39248 -21.25302 -7.35546 1.000 113.08861 271 GLU A CA 1
ATOM 1982 C C . GLU A 1 282 ? 10.70146 -21.65664 -5.91524 1.000 112.96977 271 GLU A C 1
ATOM 1983 O O . GLU A 1 282 ? 10.72750 -22.85955 -5.62228 1.000 109.02457 271 GLU A O 1
ATOM 1985 N N . SER A 1 283 ? 10.93392 -20.69436 -5.01520 1.000 120.36206 272 SER A N 1
ATOM 1986 C CA . SER A 1 283 ? 11.23083 -21.02643 -3.62373 1.000 114.49267 272 SER A CA 1
ATOM 1987 C C . SER A 1 283 ? 9.95956 -21.34043 -2.84394 1.000 111.57192 272 SER A C 1
ATOM 1988 O O . SER A 1 283 ? 9.86126 -22.39398 -2.20510 1.000 110.57212 272 SER A O 1
ATOM 1991 N N . LEU A 1 284 ? 8.97656 -20.43395 -2.87974 1.000 107.21829 273 LEU A N 1
ATOM 1992 C CA . LEU A 1 284 ? 7.66986 -20.72908 -2.30025 1.000 97.17782 273 LEU A CA 1
ATOM 1993 C C . LEU A 1 284 ? 7.00934 -21.91116 -2.99335 1.000 92.13366 273 LEU A C 1
ATOM 1994 O O . LEU A 1 284 ? 6.17213 -22.58719 -2.38839 1.000 85.57394 273 LEU A O 1
ATOM 1996 N N . ARG A 1 285 ? 7.40360 -22.19166 -4.23689 1.000 97.20336 274 ARG A N 1
ATOM 1997 C CA . ARG A 1 285 ? 6.80093 -23.25335 -5.03360 1.000 96.03571 274 ARG A CA 1
ATOM 1998 C C . ARG A 1 285 ? 7.22508 -24.65000 -4.59223 1.000 89.83960 274 ARG A C 1
ATOM 1999 O O . ARG A 1 285 ? 6.57638 -25.62734 -4.97743 1.000 84.73602 274 ARG A O 1
ATOM 2007 N N . SER A 1 286 ? 8.29765 -24.76963 -3.80960 1.000 91.53452 275 SER A N 1
ATOM 2008 C CA . SER A 1 286 ? 8.95847 -26.04791 -3.57128 1.000 89.54000 275 SER A CA 1
ATOM 2009 C C . SER A 1 286 ? 8.72967 -26.59349 -2.16679 1.000 88.56796 275 SER A C 1
ATOM 2010 O O . SER A 1 286 ? 9.32949 -27.61342 -1.80352 1.000 85.50277 275 SER A O 1
ATOM 2013 N N . LEU A 1 287 ? 7.88025 -25.94939 -1.37272 1.000 83.29307 276 LEU A N 1
ATOM 2014 C CA . LEU A 1 287 ? 7.68226 -26.36852 0.00444 1.000 74.22231 276 LEU A CA 1
ATOM 2015 C C . LEU A 1 287 ? 7.00070 -27.73310 0.06536 1.000 73.49234 276 LEU A C 1
ATOM 2016 O O . LEU A 1 287 ? 6.20135 -28.09585 -0.80315 1.000 71.45589 276 LEU A O 1
ATOM 2021 N N . ASP A 1 288 ? 7.33674 -28.50062 1.10056 1.000 66.53179 277 ASP A N 1
ATOM 2022 C CA . ASP A 1 288 ? 6.65323 -29.75756 1.34187 1.000 63.02013 277 ASP A CA 1
ATOM 2023 C C . ASP A 1 288 ? 5.48950 -29.52269 2.30522 1.000 59.53481 277 ASP A C 1
ATOM 2024 O O . ASP A 1 288 ? 5.28192 -28.41692 2.81164 1.000 58.40075 277 ASP A O 1
ATOM 2029 N N . ALA A 1 289 ? 4.72201 -30.58157 2.56681 1.000 58.41660 278 ALA A N 1
ATOM 2030 C CA . ALA A 1 289 ? 3.47891 -30.42672 3.31446 1.000 54.73020 278 ALA A CA 1
ATOM 2031 C C . ALA A 1 289 ? 3.71097 -29.73536 4.65195 1.000 54.13442 278 ALA A C 1
ATOM 2032 O O . ALA A 1 289 ? 2.91994 -28.87688 5.05849 1.000 54.06369 278 ALA A O 1
ATOM 2034 N N . GLY A 1 290 ? 4.80157 -30.07775 5.33910 1.000 55.41932 279 GLY A N 1
ATOM 2035 C CA . GLY A 1 290 ? 5.01819 -29.54533 6.67393 1.000 48.78862 279 GLY A CA 1
ATOM 2036 C C . GLY A 1 290 ? 5.26235 -28.04940 6.67689 1.000 55.10987 279 GLY A C 1
ATOM 2037 O O . GLY A 1 290 ? 4.71560 -27.32505 7.51592 1.000 57.02751 279 GLY A O 1
ATOM 2038 N N . LYS A 1 291 ? 6.07916 -27.56115 5.73678 1.000 53.96841 280 LYS A N 1
ATOM 2039 C CA . LYS A 1 291 ? 6.35858 -26.13047 5.68488 1.000 51.14459 280 LYS A CA 1
ATOM 2040 C C . LYS A 1 291 ? 5.11408 -25.34200 5.28666 1.000 56.79312 280 LYS A C 1
ATOM 2041 O O . LYS A 1 291 ? 4.85146 -24.26566 5.83753 1.000 58.60917 280 LYS A O 1
ATOM 2043 N N . ILE A 1 292 ? 4.33219 -25.86307 4.33764 1.000 54.44496 281 ILE A N 1
ATOM 2044 C CA . ILE A 1 292 ? 3.06740 -25.22513 3.98261 1.000 53.04868 281 ILE A CA 1
ATOM 2045 C C . ILE A 1 292 ? 2.17342 -25.11420 5.21228 1.000 56.01874 281 ILE A C 1
ATOM 2046 O O . ILE A 1 292 ? 1.59318 -24.05633 5.49105 1.000 55.85028 281 ILE A O 1
ATOM 2051 N N . ALA A 1 293 ? 2.07207 -26.20519 5.97961 1.000 54.87329 282 ALA A N 1
ATOM 2052 C CA . ALA A 1 293 ? 1.20097 -26.22854 7.15038 1.000 53.05769 282 ALA A CA 1
ATOM 2053 C C . ALA A 1 293 ? 1.67918 -25.26409 8.23051 1.000 52.84103 282 ALA A C 1
ATOM 2054 O O . ALA A 1 293 ? 0.86938 -24.56032 8.83961 1.000 52.62870 282 ALA A O 1
ATOM 2056 N N . LYS A 1 294 ? 2.98828 -25.21794 8.49057 1.000 53.43011 283 LYS A N 1
ATOM 2057 C CA . LYS A 1 294 ? 3.50484 -24.25166 9.45897 1.000 55.37229 283 LYS A CA 1
ATOM 2058 C C . LYS A 1 294 ? 3.28090 -22.82543 8.97272 1.000 58.60947 283 LYS A C 1
ATOM 2059 O O . LYS A 1 294 ? 2.72645 -21.99038 9.69829 1.000 59.01770 283 LYS A O 1
ATOM 2061 N N . ASN A 1 295 ? 3.69124 -22.53654 7.73099 1.000 57.63738 284 ASN A N 1
ATOM 2062 C CA . ASN A 1 295 ? 3.48183 -21.21432 7.14516 1.000 59.22040 284 ASN A CA 1
ATOM 2063 C C . ASN A 1 295 ? 2.03806 -20.75438 7.25260 1.000 59.08013 284 ASN A C 1
ATOM 2064 O O . ASN A 1 295 ? 1.77874 -19.54880 7.33804 1.000 61.11549 284 ASN A O 1
ATOM 2069 N N . ALA A 1 296 ? 1.08779 -21.69407 7.24348 1.000 57.89980 285 ALA A N 1
ATOM 2070 C CA . ALA A 1 296 ? -0.32671 -21.34042 7.21477 1.000 57.54679 285 ALA A CA 1
ATOM 2071 C C . ALA A 1 296 ? -0.80963 -20.71064 8.51655 1.000 61.08065 285 ALA A C 1
ATOM 2072 O O . ALA A 1 296 ? -1.83378 -20.01541 8.50479 1.000 59.58317 285 ALA A O 1
ATOM 2074 N N . THR A 1 297 ? -0.10261 -20.93247 9.63423 1.000 61.79524 286 THR A N 1
ATOM 2075 C CA . THR A 1 297 ? -0.48485 -20.33364 10.91238 1.000 60.83364 286 THR A CA 1
ATOM 2076 C C . THR A 1 297 ? -0.16313 -18.85508 10.98705 1.000 64.36960 286 THR A C 1
ATOM 2077 O O . THR A 1 297 ? -0.38147 -18.24893 12.04043 1.000 68.50806 286 THR A O 1
ATOM 2081 N N . ASN A 1 298 ? 0.35747 -18.26741 9.91466 1.000 68.78971 287 ASN A N 1
ATOM 2082 C CA . ASN A 1 298 ? 0.55129 -16.82676 9.80011 1.000 73.32508 287 ASN A CA 1
ATOM 2083 C C . ASN A 1 298 ? -0.29762 -16.38387 8.61412 1.000 77.37668 287 ASN A C 1
ATOM 2084 O O . ASN A 1 298 ? 0.15461 -16.41383 7.46720 1.000 78.98995 287 ASN A O 1
ATOM 2089 N N . SER A 1 299 ? -1.53043 -15.96542 8.90425 1.000 80.28874 288 SER A N 1
ATOM 2090 C CA . SER A 1 299 ? -2.49635 -15.68020 7.84803 1.000 79.18950 288 SER A CA 1
ATOM 2091 C C . SER A 1 299 ? -2.04942 -14.51481 6.96231 1.000 81.85116 288 SER A C 1
ATOM 2092 O O . SER A 1 299 ? -2.18938 -14.57156 5.73448 1.000 78.65423 288 SER A O 1
ATOM 2095 N N . GLU A 1 300 ? -1.49703 -13.45427 7.55886 1.000 80.78382 289 GLU A N 1
ATOM 2096 C CA . GLU A 1 300 ? -1.20275 -12.24734 6.79329 1.000 81.55171 289 GLU A CA 1
ATOM 2097 C C . GLU A 1 300 ? 0.13735 -12.30167 6.06445 1.000 81.25346 289 GLU A C 1
ATOM 2098 O O . GLU A 1 300 ? 0.32306 -11.56410 5.09199 1.000 81.79932 289 GLU A O 1
ATOM 2100 N N . ALA A 1 301 ? 1.07042 -13.15102 6.49575 1.000 80.52433 290 ALA A N 1
ATOM 2101 C CA . ALA A 1 301 ? 2.39826 -13.19264 5.89152 1.000 76.97706 290 ALA A CA 1
ATOM 2102 C C . ALA A 1 301 ? 2.57730 -14.31080 4.87225 1.000 77.79917 290 ALA A C 1
ATOM 2103 O O . ALA A 1 301 ? 3.47915 -14.21779 4.03103 1.000 73.45318 290 ALA A O 1
ATOM 2105 N N . CYS A 1 302 ? 1.77229 -15.37071 4.93808 1.000 73.70561 291 CYS A N 1
ATOM 2106 C CA . CYS A 1 302 ? 1.80750 -16.45502 3.95757 1.000 68.48779 291 CYS A CA 1
ATOM 2107 C C . CYS A 1 302 ? 0.37567 -16.77858 3.54966 1.000 68.35895 291 CYS A C 1
ATOM 2108 O O . CYS A 1 302 ? -0.16104 -17.84493 3.88132 1.000 63.35078 291 CYS A O 1
ATOM 2111 N N . PRO A 1 303 ? -0.27170 -15.86973 2.81181 1.000 70.68630 292 PRO A N 1
ATOM 2112 C CA . PRO A 1 303 ? -1.70891 -16.03149 2.54764 1.000 64.10005 292 PRO A CA 1
ATOM 2113 C C . PRO A 1 303 ? -2.02448 -17.22377 1.66817 1.000 64.69048 292 PRO A C 1
ATOM 2114 O O . PRO A 1 303 ? -3.11870 -17.79346 1.78097 1.000 63.61588 292 PRO A O 1
ATOM 2118 N N . TYR A 1 304 ? -1.10035 -17.61491 0.79078 1.000 63.31701 293 TYR A N 1
ATOM 2119 C CA . TYR A 1 304 ? -1.34720 -18.76058 -0.07510 1.000 62.75678 293 TYR A CA 1
ATOM 2120 C C . TYR A 1 304 ? -1.29539 -20.06301 0.71050 1.000 56.90963 293 TYR A C 1
ATOM 2121 O O . TYR A 1 304 ? -2.14233 -20.94100 0.51479 1.000 58.34022 293 TYR A O 1
ATOM 2130 N N . ALA A 1 305 ? -0.31310 -20.20842 1.60621 1.000 59.11679 294 ALA A N 1
ATOM 2131 C CA . ALA A 1 305 ? -0.28670 -21.37984 2.47563 1.000 58.11431 294 ALA A CA 1
ATOM 2132 C C . ALA A 1 305 ? -1.57945 -21.48557 3.26876 1.000 58.09597 294 ALA A C 1
ATOM 2133 O O . ALA A 1 305 ? -2.16008 -22.56970 3.39757 1.000 53.98135 294 ALA A O 1
ATOM 2135 N N . HIS A 1 306 ? -2.05457 -20.35581 3.78593 1.000 59.99430 295 HIS A N 1
ATOM 2136 C CA . HIS A 1 306 ? -3.31414 -20.33518 4.51403 1.000 56.25687 295 HIS A CA 1
ATOM 2137 C C . HIS A 1 306 ? -4.46309 -20.81913 3.63891 1.000 54.22603 295 HIS A C 1
ATOM 2138 O O . HIS A 1 306 ? -5.24989 -21.67972 4.05070 1.000 54.19353 295 HIS A O 1
ATOM 2145 N N . LYS A 1 307 ? -4.56226 -20.28703 2.41645 1.000 53.80372 296 LYS A N 1
ATOM 2146 C CA . LYS A 1 307 ? -5.66557 -20.64522 1.52732 1.000 55.18290 296 LYS A CA 1
ATOM 2147 C C . LYS A 1 307 ? -5.69022 -22.14586 1.25853 1.000 52.60417 296 LYS A C 1
ATOM 2148 O O . LYS A 1 307 ? -6.74745 -22.78427 1.33466 1.000 53.19605 296 LYS A O 1
ATOM 2154 N N . ALA A 1 308 ? -4.52533 -22.73268 0.97252 1.000 52.67218 297 ALA A N 1
ATOM 2155 C CA . ALA A 1 308 ? -4.45898 -24.16857 0.71883 1.000 52.26567 297 ALA A CA 1
ATOM 2156 C C . ALA A 1 308 ? -4.80251 -24.96742 1.97338 1.000 48.69748 297 ALA A C 1
ATOM 2157 O O . ALA A 1 308 ? -5.57462 -25.93280 1.92288 1.000 44.81040 297 ALA A O 1
ATOM 2159 N N . MET A 1 309 ? -4.22988 -24.58106 3.11197 1.000 47.01173 298 MET A N 1
ATOM 2160 C CA . MET A 1 309 ? -4.51362 -25.28298 4.35932 1.000 47.46227 298 MET A CA 1
ATOM 2161 C C . MET A 1 309 ? -5.99304 -25.18022 4.72195 1.000 49.21551 298 MET A C 1
ATOM 2162 O O . MET A 1 309 ? -6.59392 -26.14645 5.20486 1.000 42.42760 298 MET A O 1
ATOM 2167 N N . MET A 1 310 ? -6.59250 -24.00855 4.49053 1.000 51.50958 299 MET A N 1
ATOM 2168 C CA . MET A 1 310 ? -8.02906 -23.83240 4.67036 1.000 46.13058 299 MET A CA 1
ATOM 2169 C C . MET A 1 310 ? -8.81921 -24.88216 3.89579 1.000 46.64808 299 MET A C 1
ATOM 2170 O O . MET A 1 310 ? -9.70986 -25.54329 4.44350 1.000 47.17677 299 MET A O 1
ATOM 2175 N N . LEU A 1 311 ? -8.51502 -25.03737 2.60637 1.000 47.77576 300 LEU A N 1
ATOM 2176 C CA . LEU A 1 311 ? -9.23697 -26.00992 1.79408 1.000 46.93513 300 LEU A CA 1
ATOM 2177 C C . LEU A 1 311 ? -8.92029 -27.42755 2.23379 1.000 43.82764 300 LEU A C 1
ATOM 2178 O O . LEU A 1 311 ? -9.79888 -28.29925 2.22806 1.000 42.79676 300 LEU A O 1
ATOM 2183 N N . HIS A 1 312 ? -7.66335 -27.67325 2.60210 1.000 45.85128 301 HIS A N 1
ATOM 2184 C CA . HIS A 1 312 ? -7.25744 -28.96597 3.14141 1.000 43.63243 301 HIS A CA 1
ATOM 2185 C C . HIS A 1 312 ? -8.16394 -29.36639 4.29928 1.000 41.89969 301 HIS A C 1
ATOM 2186 O O . HIS A 1 312 ? -8.81571 -30.41463 4.26687 1.000 39.65840 301 HIS A O 1
ATOM 2193 N N . PHE A 1 313 ? -8.26795 -28.49838 5.30723 1.000 43.69564 302 PHE A N 1
ATOM 2194 C CA . PHE A 1 313 ? -9.07460 -28.82587 6.47316 1.000 40.42420 302 PHE A CA 1
ATOM 2195 C C . PHE A 1 313 ? -10.55886 -28.72962 6.18041 1.000 41.49280 302 PHE A C 1
ATOM 2196 O O . PHE A 1 313 ? -11.35968 -29.42151 6.82531 1.000 40.78048 302 PHE A O 1
ATOM 2204 N N . LYS A 1 314 ? -10.94803 -27.89445 5.21672 1.000 41.92696 303 LYS A N 1
ATOM 2205 C CA . LYS A 1 314 ? -12.35069 -27.85165 4.82221 1.000 40.68266 303 LYS A CA 1
ATOM 2206 C C . LYS A 1 314 ? -12.81883 -29.22102 4.34686 1.000 39.97813 303 LYS A C 1
ATOM 2207 O O . LYS A 1 314 ? -13.88495 -29.70193 4.74847 1.000 40.91920 303 LYS A O 1
ATOM 2213 N N . PHE A 1 315 ? -12.01671 -29.88544 3.51506 1.000 37.61477 304 PHE A N 1
ATOM 2214 C CA . PHE A 1 315 ? -12.44490 -31.18355 3.01352 1.000 37.02788 304 PHE A CA 1
ATOM 2215 C C . PHE A 1 315 ? -12.33531 -32.26068 4.07755 1.000 38.20050 304 PHE A C 1
ATOM 2216 O O . PHE A 1 315 ? -13.09948 -33.23148 4.04619 1.000 37.29289 304 PHE A O 1
ATOM 2224 N N . LEU A 1 316 ? -11.41744 -32.11107 5.03414 1.000 39.18763 305 LEU A N 1
ATOM 2225 C CA . LEU A 1 316 ? -11.44574 -33.00192 6.19056 1.000 38.03641 305 LEU A CA 1
ATOM 2226 C C . LEU A 1 316 ? -12.75546 -32.84622 6.95560 1.000 37.51707 305 LEU A C 1
ATOM 2227 O O . LEU A 1 316 ? -13.37506 -33.83885 7.34960 1.000 33.81797 305 LEU A O 1
ATOM 2232 N N . MET A 1 317 ? -13.20882 -31.60428 7.15081 1.000 36.28045 306 MET A N 1
ATOM 2233 C CA . MET A 1 317 ? -14.48637 -31.39727 7.82066 1.000 36.98164 306 MET A CA 1
ATOM 2234 C C . MET A 1 317 ? -15.65511 -31.93768 7.00012 1.000 36.91529 306 MET A C 1
ATOM 2235 O O . MET A 1 317 ? -16.66055 -32.36518 7.57431 1.000 32.98519 306 MET A O 1
ATOM 2240 N N . ARG A 1 318 ? -15.55458 -31.93151 5.66510 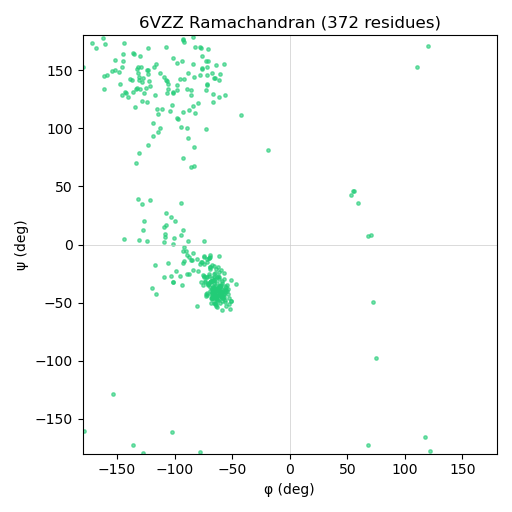1.000 37.71897 307 ARG A N 1
ATOM 2241 C CA . ARG A 1 318 ? -16.68465 -32.39274 4.85928 1.000 36.06288 307 ARG A CA 1
ATOM 2242 C C . ARG A 1 318 ? -16.84690 -33.90922 4.92570 1.000 37.19990 307 ARG A C 1
ATOM 2243 O O . ARG A 1 318 ? -17.97357 -34.41102 5.02120 1.000 37.42952 307 ARG A O 1
ATOM 2251 N N . ILE A 1 319 ? -15.74630 -34.66204 4.85916 1.000 32.74873 308 ILE A N 1
ATOM 2252 C CA . ILE A 1 319 ? -15.87440 -36.10996 4.97468 1.000 34.11445 308 ILE A CA 1
ATOM 2253 C C . ILE A 1 319 ? -16.28248 -36.48366 6.39738 1.000 34.78847 308 ILE A C 1
ATOM 2254 O O . ILE A 1 319 ? -17.07942 -37.40517 6.61066 1.000 34.17529 308 ILE A O 1
ATOM 2259 N N . ALA A 1 320 ? -15.77599 -35.75502 7.39159 1.000 32.95469 309 ALA A N 1
ATOM 2260 C CA . ALA A 1 320 ? -16.15417 -36.05089 8.76630 1.000 33.33703 309 ALA A CA 1
ATOM 2261 C C . ALA A 1 320 ? -17.63476 -35.77551 8.99709 1.000 35.01774 309 ALA A C 1
ATOM 2262 O O . ALA A 1 320 ? -18.32040 -36.56202 9.66278 1.000 32.29563 309 ALA A O 1
ATOM 2264 N N . LYS A 1 321 ? -18.14350 -34.66739 8.44650 1.000 35.62412 310 LYS A N 1
ATOM 2265 C CA . LYS A 1 321 ? -19.56505 -34.35148 8.54907 1.000 32.98842 310 LYS A CA 1
ATOM 2266 C C . LYS A 1 321 ? -20.42031 -35.49457 8.01800 1.000 33.71416 310 LYS A C 1
ATOM 2267 O O . LYS A 1 321 ? -21.30662 -36.00283 8.71414 1.000 33.07374 310 LYS A O 1
ATOM 2273 N N . ASN A 1 322 ? -20.14165 -35.94093 6.79348 1.000 35.70317 311 ASN A N 1
ATOM 2274 C CA . ASN A 1 322 ? -20.98550 -36.95671 6.17379 1.000 34.02903 311 ASN A CA 1
ATOM 2275 C C . ASN A 1 322 ? -20.85004 -38.32363 6.84292 1.000 35.52599 311 ASN A C 1
ATOM 2276 O O . ASN A 1 322 ? -21.83123 -39.08017 6.90161 1.000 34.25754 311 ASN A O 1
ATOM 2281 N N . LEU A 1 323 ? -19.66690 -38.66071 7.36203 1.000 31.40420 312 LEU A N 1
ATOM 2282 C CA . LEU A 1 323 ? -19.53530 -39.92912 8.06919 1.000 31.20059 312 LEU A CA 1
ATOM 2283 C C . LEU A 1 323 ? -20.25829 -39.88816 9.41246 1.000 32.70141 312 LEU A C 1
ATOM 2284 O O . LEU A 1 323 ? -20.81391 -40.90145 9.85213 1.000 33.08991 312 LEU A O 1
ATOM 2289 N N . CYS A 1 324 ? -20.26410 -38.73018 10.08178 1.000 31.06711 313 CYS A N 1
ATOM 2290 C CA . CYS A 1 324 ? -21.03278 -38.60575 11.31749 1.000 31.80202 313 CYS A CA 1
ATOM 2291 C C . CYS A 1 324 ? -22.50936 -38.88810 11.06925 1.000 32.32293 313 CYS A C 1
ATOM 2292 O O . CYS A 1 324 ? -23.17123 -39.55714 11.87059 1.000 34.20952 313 CYS A O 1
ATOM 2295 N N . ILE A 1 325 ? -23.03569 -38.39376 9.95317 1.000 32.68338 314 ILE A N 1
ATOM 2296 C CA . ILE A 1 325 ? -24.43409 -38.61422 9.61476 1.000 31.56730 314 ILE A CA 1
ATOM 2297 C C . ILE A 1 325 ? -24.67372 -40.07709 9.27555 1.000 32.01446 314 ILE A C 1
ATOM 2298 O O . ILE A 1 325 ? -25.57580 -40.71787 9.82650 1.000 33.46888 314 ILE A O 1
ATOM 2303 N N . GLY A 1 326 ? -23.85479 -40.63155 8.38054 1.000 29.21468 315 GLY A N 1
ATOM 2304 C CA . GLY A 1 326 ? -24.06229 -42.00380 7.95167 1.000 30.53437 315 GLY A CA 1
ATOM 2305 C C . GLY A 1 326 ? -23.84262 -43.01434 9.06359 1.000 32.50278 315 GLY A C 1
ATOM 2306 O O . GLY A 1 326 ? -24.62271 -43.96096 9.21593 1.000 30.66113 315 GLY A O 1
ATOM 2307 N N . LEU A 1 327 ? -22.78515 -42.83095 9.85367 1.000 28.90555 316 LEU A N 1
ATOM 2308 C CA . LEU A 1 327 ? -22.44553 -43.77626 10.90749 1.000 32.19423 316 LEU A CA 1
ATOM 2309 C C . LEU A 1 327 ? -23.17658 -43.50711 12.21567 1.000 34.02058 316 LEU A C 1
ATOM 2310 O O . LEU A 1 327 ? -23.17343 -44.37415 13.09416 1.000 32.12064 316 LEU A O 1
ATOM 2315 N N . GLN A 1 328 ? -23.81176 -42.34499 12.36257 1.000 32.64066 317 GLN A N 1
ATOM 2316 C CA . GLN A 1 328 ? -24.55222 -42.00790 13.57822 1.000 32.21843 317 GLN A CA 1
ATOM 2317 C C . GLN A 1 328 ? -23.66448 -42.12254 14.81262 1.000 30.30538 317 GLN A C 1
ATOM 2318 O O . GLN A 1 328 ? -24.04908 -42.70149 15.83117 1.000 32.78759 317 GLN A O 1
ATOM 2324 N N . VAL A 1 329 ? -22.45413 -41.56856 14.71017 1.000 29.86841 318 VAL A N 1
ATOM 2325 C CA . VAL A 1 329 ? -21.53194 -41.56852 15.84209 1.000 31.57579 318 VAL A CA 1
ATOM 2326 C C . VAL A 1 329 ? -21.94778 -40.50892 16.86169 1.000 33.38168 318 VAL A C 1
ATOM 2327 O O . VAL A 1 329 ? -22.70896 -39.57991 16.57473 1.000 31.32767 318 VAL A O 1
ATOM 2331 N N . ARG A 1 330 ? -21.42549 -40.65405 18.07578 1.000 34.41068 319 ARG A N 1
ATOM 2332 C CA . ARG A 1 330 ? -21.59271 -39.65374 19.11689 1.000 36.21636 319 ARG A CA 1
ATOM 2333 C C . ARG A 1 330 ? -20.49178 -38.59828 19.09915 1.000 40.11105 319 ARG A C 1
ATOM 2334 O O . ARG A 1 330 ? -20.72073 -37.46280 19.54034 1.000 42.18611 319 ARG A O 1
ATOM 2342 N N . GLY A 1 331 ? -19.31465 -38.93588 18.58454 1.000 35.15180 320 GLY A N 1
ATOM 2343 C CA . GLY A 1 331 ? -18.21153 -38.00249 18.59518 1.000 34.99278 320 GLY A CA 1
ATOM 2344 C C . GLY A 1 331 ? -17.18389 -38.44903 17.58673 1.000 36.36829 320 GLY A C 1
ATOM 2345 O O . GLY A 1 331 ? -17.33386 -39.48641 16.93403 1.000 34.86615 320 GLY A O 1
ATOM 2346 N N . MET A 1 332 ? -16.13183 -37.64168 17.46175 1.000 34.67207 321 MET A N 1
ATOM 2347 C CA . MET A 1 332 ? -15.04199 -37.98185 16.56400 1.000 35.77198 321 MET A CA 1
ATOM 2348 C C . MET A 1 332 ? -13.72198 -37.50599 17.14791 1.000 36.84561 321 MET A C 1
ATOM 2349 O O . MET A 1 332 ? -13.67375 -36.54986 17.92396 1.000 40.82636 321 MET A O 1
ATOM 2354 N N . LEU A 1 333 ? -12.65160 -38.20083 16.77626 1.000 36.47998 322 LEU A N 1
ATOM 2355 C CA . LEU A 1 333 ? -11.31211 -37.93081 17.28082 1.000 37.77685 322 LEU A CA 1
ATOM 2356 C C . LEU A 1 333 ? -10.38603 -37.68436 16.09971 1.000 37.33258 322 LEU A C 1
ATOM 2357 O O . LEU A 1 333 ? -10.27225 -38.53671 15.21403 1.000 33.32246 322 LEU A O 1
ATOM 2362 N N . LEU A 1 334 ? -9.74722 -36.51544 16.07550 1.000 39.64299 323 LEU A N 1
ATOM 2363 C CA . LEU A 1 334 ? -8.67008 -36.23858 15.12752 1.000 39.04971 323 LEU A CA 1
ATOM 2364 C C . LEU A 1 334 ? -7.36165 -36.70796 15.75110 1.000 38.26977 323 LEU A C 1
ATOM 2365 O O . LEU A 1 334 ? -6.94563 -36.18586 16.79058 1.000 39.69950 323 LEU A O 1
ATOM 2370 N N . ALA A 1 335 ? -6.72930 -37.70261 15.13731 1.000 37.32064 324 ALA A N 1
ATOM 2371 C CA . ALA A 1 335 ? -5.60230 -38.38903 15.74764 1.000 40.34660 324 ALA A CA 1
ATOM 2372 C C . ALA A 1 335 ? -4.38072 -38.31926 14.84490 1.000 42.32837 324 ALA A C 1
ATOM 2373 O O . ALA A 1 335 ? -4.45873 -37.92528 13.67917 1.000 43.13599 324 ALA A O 1
ATOM 2375 N N . GLY A 1 336 ? -3.25188 -38.71761 15.40609 1.000 45.74407 325 GLY A N 1
ATOM 2376 C CA . GLY A 1 336 ? -1.95658 -38.73911 14.76129 1.000 47.40102 325 GLY A CA 1
ATOM 2377 C C . GLY A 1 336 ? -1.03848 -37.68541 15.35164 1.000 55.54458 325 GLY A C 1
ATOM 2378 O O . GLY A 1 336 ? -1.48517 -36.65857 15.87829 1.000 54.71504 325 GLY A O 1
ATOM 2379 N N . ASP A 1 337 ? 0.27161 -37.94515 15.27625 1.000 66.38791 326 ASP A N 1
ATOM 2380 C CA . ASP A 1 337 ? 1.23151 -36.95784 15.76529 1.000 65.12019 326 ASP A CA 1
ATOM 2381 C C . ASP A 1 337 ? 1.27011 -35.73129 14.86508 1.000 65.57473 326 ASP A C 1
ATOM 2382 O O . ASP A 1 337 ? 1.57926 -34.62757 15.32840 1.000 65.80823 326 ASP A O 1
ATOM 2387 N N . ASN A 1 338 ? 0.93941 -35.89311 13.58743 1.000 59.66129 327 ASN A N 1
ATOM 2388 C CA . ASN A 1 338 ? 0.87014 -34.73363 12.71034 1.000 58.06537 327 ASN A CA 1
ATOM 2389 C C . ASN A 1 338 ? -0.24398 -33.78351 13.12226 1.000 58.93092 327 ASN A C 1
ATOM 2390 O O . ASN A 1 338 ? -0.11384 -32.56367 12.94431 1.000 59.30177 327 ASN A O 1
ATOM 2395 N N . GLN A 1 339 ? -1.34628 -34.32099 13.66213 1.000 57.61146 328 GLN A N 1
ATOM 2396 C CA . GLN A 1 339 ? -2.46735 -33.47591 14.06055 1.000 49.73025 328 GLN A CA 1
ATOM 2397 C C . GLN A 1 339 ? -2.06851 -32.51161 15.16817 1.000 51.76113 328 GLN A C 1
ATOM 2398 O O . GLN A 1 339 ? -2.56677 -31.38236 15.21850 1.000 49.18991 328 GLN A O 1
ATOM 2404 N N . VAL A 1 340 ? -1.16202 -32.93732 16.05136 1.000 52.14579 329 VAL A N 1
ATOM 2405 C CA . VAL A 1 340 ? -0.67324 -32.07452 17.12526 1.000 51.12665 329 VAL A CA 1
ATOM 2406 C C . VAL A 1 340 ? -0.16895 -30.74522 16.57063 1.000 51.47951 329 VAL A C 1
ATOM 2407 O O . VAL A 1 340 ? -0.48821 -29.67274 17.09602 1.000 53.91930 329 VAL A O 1
ATOM 2411 N N . ASN A 1 341 ? 0.61775 -30.79231 15.49460 1.000 50.13517 330 ASN A N 1
ATOM 2412 C CA . ASN A 1 341 ? 1.19185 -29.56950 14.94810 1.000 50.42792 330 ASN A CA 1
ATOM 2413 C C . ASN A 1 341 ? 0.18264 -28.71317 14.19248 1.000 50.73303 330 ASN A C 1
ATOM 2414 O O . ASN A 1 341 ? 0.51139 -27.57552 13.83964 1.000 52.86246 330 ASN A O 1
ATOM 2419 N N . ASN A 1 342 ? -1.01966 -29.21884 13.92623 1.000 49.28775 331 ASN A N 1
ATOM 2420 C CA . ASN A 1 342 ? -2.01611 -28.47876 13.16397 1.000 47.72113 331 ASN A CA 1
ATOM 2421 C C . ASN A 1 342 ? -3.19388 -28.00002 13.99972 1.000 46.72249 331 ASN A C 1
ATOM 2422 O O . ASN A 1 342 ? -4.11338 -27.39397 13.44400 1.000 46.16681 331 ASN A O 1
ATOM 2427 N N . ASN A 1 343 ? -3.20045 -28.25037 15.31155 1.000 44.43468 332 ASN A N 1
ATOM 2428 C CA . ASN A 1 343 ? -4.32527 -27.80313 16.12936 1.000 45.25983 332 ASN A CA 1
ATOM 2429 C C . ASN A 1 343 ? -4.36906 -26.28842 16.25286 1.000 47.00717 332 ASN A C 1
ATOM 2430 O O . ASN A 1 343 ? -5.45464 -25.71597 16.38450 1.000 46.72028 332 ASN A O 1
ATOM 2435 N N . LEU A 1 344 ? -3.20936 -25.62375 16.23273 1.000 48.42902 333 LEU A N 1
ATOM 2436 C CA . LEU A 1 344 ? -3.20493 -24.16784 16.28783 1.000 42.76320 333 LEU A CA 1
ATOM 2437 C C . LEU A 1 344 ? -3.89953 -23.58798 15.06793 1.000 47.43944 333 LEU A C 1
ATOM 2438 O O . LEU A 1 344 ? -4.76335 -22.71198 15.19261 1.000 46.64927 333 LEU A O 1
ATOM 2443 N N . PHE A 1 345 ? -3.54977 -24.08113 13.87380 1.000 46.91767 334 PHE A N 1
ATOM 2444 C CA . PHE A 1 345 ? -4.24675 -23.62919 12.67404 1.000 46.39254 334 PHE A CA 1
ATOM 2445 C C . PHE A 1 345 ? -5.74225 -23.85188 12.80741 1.000 47.60937 334 PHE A C 1
ATOM 2446 O O . PHE A 1 345 ? -6.54650 -22.99441 12.42235 1.000 51.06350 334 PHE A O 1
ATOM 2454 N N . LEU A 1 346 ? -6.12592 -24.99674 13.36591 1.000 44.75534 335 LEU A N 1
ATOM 2455 C CA . LEU A 1 346 ? -7.53197 -25.34280 13.51507 1.000 44.63584 335 LEU A CA 1
ATOM 2456 C C . LEU A 1 346 ? -8.26689 -24.32578 14.39061 1.000 47.70115 335 LEU A C 1
ATOM 2457 O O . LEU A 1 346 ? -9.37878 -23.89357 14.06050 1.000 45.78822 335 LEU A O 1
ATOM 2462 N N . GLU A 1 347 ? -7.64722 -23.90531 15.49517 1.000 46.98909 336 GLU A N 1
ATOM 2463 C CA . GLU A 1 347 ? -8.28205 -22.92064 16.36738 1.000 47.32548 336 GLU A CA 1
ATOM 2464 C C . GLU A 1 347 ? -8.26516 -21.51773 15.77032 1.000 47.68711 336 GLU A C 1
ATOM 2465 O O . GLU A 1 347 ? -9.18241 -20.72787 16.03376 1.000 46.31468 336 GLU A O 1
ATOM 2471 N N . GLN A 1 348 ? -7.24338 -21.17767 14.97871 1.000 45.26330 337 GLN A N 1
ATOM 2472 C CA . GLN A 1 348 ? -7.25224 -19.86375 14.33965 1.000 49.28996 337 GLN A CA 1
ATOM 2473 C C . GLN A 1 348 ? -8.38078 -19.74173 13.32763 1.000 48.68625 337 GLN A C 1
ATOM 2474 O O . GLN A 1 348 ? -8.84357 -18.63248 13.05241 1.000 50.09067 337 GLN A O 1
ATOM 2480 N N . ASN A 1 349 ? -8.83830 -20.85867 12.77090 1.000 49.36065 338 ASN A N 1
ATOM 2481 C CA . ASN A 1 349 ? -9.82738 -20.85995 11.70143 1.000 48.83185 338 ASN A CA 1
ATOM 2482 C C . ASN A 1 349 ? -11.07321 -21.64043 12.09794 1.000 50.92803 338 ASN A C 1
ATOM 2483 O O . ASN A 1 349 ? -11.69610 -22.31401 11.27530 1.000 52.42762 338 ASN A O 1
ATOM 2488 N N . LEU A 1 350 ? -11.46835 -21.51696 13.36717 1.000 48.82205 339 LEU A N 1
ATOM 2489 C CA . LEU A 1 350 ? -12.52579 -22.35896 13.91110 1.000 47.37600 339 LEU A CA 1
ATOM 2490 C C . LEU A 1 350 ? -13.85970 -22.11022 13.21547 1.000 49.24475 339 LEU A C 1
ATOM 2491 O O . LEU A 1 350 ? -14.55418 -23.06308 12.84272 1.000 48.02344 339 LEU A O 1
ATOM 2496 N N . GLU A 1 351 ? -14.24530 -20.83424 13.04687 1.000 48.06528 340 GLU A N 1
ATOM 2497 C CA . GLU A 1 351 ? -15.52597 -20.52080 12.40982 1.000 47.45073 340 GLU A CA 1
ATOM 2498 C C . GLU A 1 351 ? -15.59471 -21.08907 10.99875 1.000 49.31592 340 GLU A C 1
ATOM 2499 O O . GLU A 1 351 ? -16.62436 -21.63533 10.58812 1.000 50.91491 340 GLU A O 1
ATOM 2505 N N . SER A 1 352 ? -14.51311 -20.95793 10.23584 1.000 52.72108 341 SER A N 1
ATOM 2506 C CA . SER A 1 352 ? -14.50348 -21.49617 8.88210 1.000 52.24133 341 SER A CA 1
ATOM 2507 C C . SER A 1 352 ? -14.69979 -23.00411 8.89280 1.000 50.42932 341 SER A C 1
ATOM 2508 O O . SER A 1 352 ? -15.39629 -23.55467 8.03123 1.000 49.60863 341 SER A O 1
ATOM 2511 N N . LEU A 1 353 ? -14.10358 -23.68999 9.86711 1.000 47.39620 342 LEU A N 1
ATOM 2512 C CA . LEU A 1 353 ? -14.25140 -25.13915 9.92998 1.000 47.24803 342 LEU A CA 1
ATOM 2513 C C . LEU A 1 353 ? -15.65608 -25.53413 10.35570 1.000 44.26779 342 LEU A C 1
ATOM 2514 O O . LEU A 1 353 ? -16.23177 -26.47767 9.80299 1.000 42.04882 342 LEU A O 1
ATOM 2519 N N . ARG A 1 354 ? -16.22026 -24.82588 11.33923 1.000 45.62360 343 ARG A N 1
ATOM 2520 C CA . ARG A 1 354 ? -17.58085 -25.11472 11.78017 1.000 42.57551 343 ARG A CA 1
ATOM 2521 C C . ARG A 1 354 ? -18.59391 -24.79740 10.69317 1.000 40.87322 343 ARG A C 1
ATOM 2522 O O . ARG A 1 354 ? -19.55804 -25.54259 10.50157 1.000 43.52927 343 ARG A O 1
ATOM 2530 N N . ALA A 1 355 ? -18.40761 -23.68899 9.98287 1.000 40.02153 344 ALA A N 1
ATOM 2531 C CA . ALA A 1 355 ? -19.29715 -23.38811 8.86965 1.000 41.98012 344 ALA A CA 1
ATOM 2532 C C . ALA A 1 355 ? -19.35529 -24.55381 7.89115 1.000 42.05889 344 ALA A C 1
ATOM 2533 O O . ALA A 1 355 ? -20.42576 -24.88345 7.36852 1.000 43.12748 344 ALA A O 1
ATOM 2535 N N . GLU A 1 356 ? -18.21609 -25.21005 7.65613 1.000 41.13189 345 GLU A N 1
ATOM 2536 C CA . GLU A 1 356 ? -18.19456 -26.36701 6.77118 1.000 38.43116 345 GLU A CA 1
ATOM 2537 C C . GLU A 1 356 ? -18.85657 -27.57900 7.41722 1.000 41.14992 345 GLU A C 1
ATOM 2538 O O . GLU A 1 356 ? -19.65522 -28.27151 6.77229 1.000 40.33341 345 GLU A O 1
ATOM 2544 N N . PHE A 1 357 ? -18.54925 -27.84344 8.69276 1.000 37.96988 346 PHE A N 1
ATOM 2545 C CA . PHE A 1 357 ? -18.99877 -29.08062 9.31797 1.000 38.54445 346 PHE A CA 1
ATOM 2546 C C . PHE A 1 357 ? -20.51555 -29.11003 9.49891 1.000 39.90231 346 PHE A C 1
ATOM 2547 O O . PHE A 1 357 ? -21.13887 -30.16553 9.35100 1.000 40.55008 346 PHE A O 1
ATOM 2555 N N . PHE A 1 358 ? -21.13140 -27.97963 9.82054 1.000 37.78381 347 PHE A N 1
ATOM 2556 C CA . PHE A 1 358 ? -22.58227 -27.92504 9.96611 1.000 39.03565 347 PHE A CA 1
ATOM 2557 C C . PHE A 1 358 ? -23.30642 -27.52574 8.67800 1.000 40.49002 347 PHE A C 1
ATOM 2558 O O . PHE A 1 358 ? -24.50444 -27.23393 8.72427 1.000 44.14139 347 PHE A O 1
ATOM 2566 N N . ASP A 1 359 ? -22.61971 -27.52029 7.53300 1.000 37.01529 348 ASP A N 1
ATOM 2567 C CA . ASP A 1 359 ? -23.23314 -27.20174 6.23976 1.000 36.64719 348 ASP A CA 1
ATOM 2568 C C . ASP A 1 359 ? -23.89444 -28.46914 5.69075 1.000 40.04720 348 ASP A C 1
ATOM 2569 O O . ASP A 1 359 ? -23.33585 -29.21154 4.87341 1.000 40.10510 348 ASP A O 1
ATOM 2574 N N . HIS A 1 360 ? -25.12545 -28.71549 6.14177 1.000 40.84545 349 HIS A N 1
ATOM 2575 C CA . HIS A 1 360 ? -25.84776 -29.92451 5.76245 1.000 40.25095 349 HIS A CA 1
ATOM 2576 C C . HIS A 1 360 ? -27.32949 -29.72119 6.02769 1.000 40.35203 349 HIS A C 1
ATOM 2577 O O . HIS A 1 360 ? -27.69302 -29.04508 6.99662 1.000 43.39467 349 HIS A O 1
ATOM 2584 N N . PRO A 1 361 ? -28.21032 -30.28401 5.19486 1.000 40.67082 350 PRO A N 1
ATOM 2585 C CA . PRO A 1 361 ? -29.65398 -30.19590 5.49152 1.000 38.35754 350 PRO A CA 1
ATOM 2586 C C . PRO A 1 361 ? -30.01473 -30.80143 6.83356 1.000 41.94772 350 PRO A C 1
ATOM 2587 O O . PRO A 1 361 ? -30.95205 -30.33453 7.49549 1.000 42.70431 350 PRO A O 1
ATOM 2591 N N . LYS A 1 362 ? -29.30236 -31.84558 7.24748 1.000 40.12254 351 LYS A N 1
ATOM 2592 C CA . LYS A 1 362 ? -29.53145 -32.50913 8.52671 1.000 40.43955 351 LYS A CA 1
ATOM 2593 C C . LYS A 1 362 ? -28.61927 -31.96271 9.61078 1.000 39.26912 351 LYS A C 1
ATOM 2594 O O . LYS A 1 362 ? -28.16319 -32.71313 10.47482 1.000 38.71415 351 LYS A O 1
ATOM 2600 N N . LYS A 1 363 ? -28.32285 -30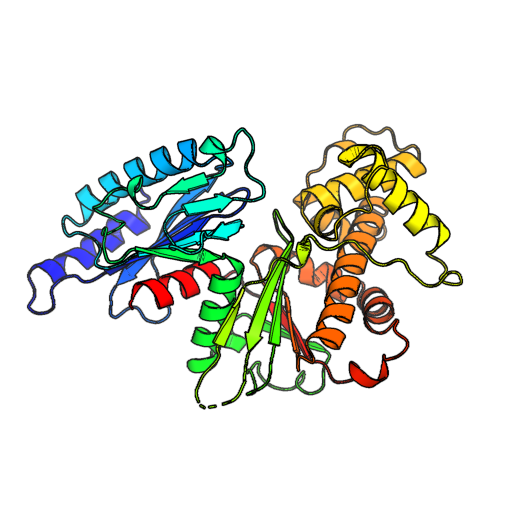.66246 9.58974 1.000 42.46785 352 LYS A N 1
ATOM 2601 C CA . LYS A 1 363 ? -27.36381 -30.13135 10.55399 1.000 45.28170 352 LYS A CA 1
ATOM 2602 C C . LYS A 1 363 ? -27.85231 -30.31715 11.98348 1.000 41.67879 352 LYS A C 1
ATOM 2603 O O . LYS A 1 363 ? -27.03892 -30.49610 12.89640 1.000 41.39666 352 LYS A O 1
ATOM 2609 N N . ALA A 1 364 ? -29.17045 -30.32873 12.18668 1.000 35.90408 353 ALA A N 1
ATOM 2610 C CA . ALA A 1 364 ? -29.71432 -30.59102 13.51226 1.000 39.77987 353 ALA A CA 1
ATOM 2611 C C . ALA A 1 364 ? -29.24724 -31.93603 14.06488 1.000 42.32576 353 ALA A C 1
ATOM 2612 O O . ALA A 1 364 ? -29.10283 -32.08496 15.28462 1.000 39.24906 353 ALA A O 1
ATOM 2614 N N . TRP A 1 365 ? -28.98274 -32.91645 13.18818 1.000 42.15417 354 TRP A N 1
ATOM 2615 C CA . TRP A 1 365 ? -28.57749 -34.24336 13.65177 1.000 39.65710 354 TRP A CA 1
ATOM 2616 C C . TRP A 1 365 ? -27.16614 -34.25148 14.22137 1.000 38.84977 354 TRP A C 1
ATOM 2617 O O . TRP A 1 365 ? -26.85029 -35.09507 15.06221 1.000 40.37679 354 TRP A O 1
ATOM 2628 N N . ILE A 1 366 ? -26.29282 -33.35776 13.76798 1.000 38.34736 355 ILE A N 1
ATOM 2629 C CA . ILE A 1 366 ? -24.90596 -33.37725 14.21067 1.000 41.54684 355 ILE A CA 1
ATOM 2630 C C . ILE A 1 366 ? -24.58193 -32.21831 15.14575 1.000 41.14293 355 ILE A C 1
ATOM 2631 O O . ILE A 1 366 ? -23.41486 -32.02446 15.49427 1.000 42.89208 355 ILE A O 1
ATOM 2636 N N . GLU A 1 367 ? -25.58937 -31.46106 15.58925 1.000 42.08424 356 GLU A N 1
ATOM 2637 C CA . GLU A 1 367 ? -25.33355 -30.33152 16.48067 1.000 45.45736 356 GLU A CA 1
ATOM 2638 C C . GLU A 1 367 ? -24.64946 -30.76358 17.77869 1.000 47.40253 356 GLU A C 1
ATOM 2639 O O . GLU A 1 367 ? -23.84497 -30.00759 18.33420 1.000 46.27122 356 GLU A O 1
ATOM 2641 N N . ASP A 1 368 ? -24.91950 -31.97796 18.26030 1.000 49.97942 357 ASP A N 1
ATOM 2642 C CA . ASP A 1 368 ? -24.42856 -32.42847 19.55989 1.000 51.48225 357 ASP A CA 1
ATOM 2643 C C . ASP A 1 368 ? -23.31509 -33.47294 19.44308 1.000 50.15279 357 ASP A C 1
ATOM 2644 O O . ASP A 1 368 ? -23.11630 -34.29232 20.34632 1.000 48.82460 357 ASP A O 1
ATOM 2649 N N . ILE A 1 369 ? -22.57032 -33.44352 18.34897 1.000 42.48569 358 ILE A N 1
ATOM 2650 C CA . ILE A 1 369 ? -21.46433 -34.36284 18.13335 1.000 40.02674 358 ILE A CA 1
ATOM 2651 C C . ILE A 1 369 ? -20.21875 -33.78506 18.78887 1.000 42.23476 358 ILE A C 1
ATOM 2652 O O . ILE A 1 369 ? -19.88347 -32.61500 18.57099 1.000 44.08193 358 ILE A O 1
ATOM 2657 N N . ASP A 1 370 ? -19.54623 -34.59225 19.61252 1.000 40.83055 359 ASP A N 1
ATOM 2658 C CA . ASP A 1 370 ? -18.29803 -34.17942 20.23927 1.000 39.53163 359 ASP A CA 1
ATOM 2659 C C . ASP A 1 370 ? -17.14386 -34.26941 19.24500 1.000 39.22294 359 ASP A C 1
ATOM 2660 O O . ASP A 1 370 ? -17.10695 -35.14246 18.37817 1.000 37.19841 359 ASP A O 1
ATOM 2665 N N . LEU A 1 371 ? -16.19007 -33.35423 19.37733 1.000 39.82389 360 LEU A N 1
ATOM 2666 C CA . LEU A 1 371 ? -14.97572 -33.38177 18.57270 1.000 40.47544 360 LEU A CA 1
ATOM 2667 C C . LEU A 1 371 ? -13.78173 -33.28813 19.50860 1.000 40.75548 360 LEU A C 1
ATOM 2668 O O . LEU A 1 371 ? -13.68975 -32.35368 20.31576 1.000 40.53546 360 LEU A O 1
ATOM 2673 N N . PHE A 1 372 ? -12.88837 -34.26741 19.41981 1.000 38.02593 361 PHE A N 1
ATOM 2674 C CA . PHE A 1 372 ? -11.65375 -34.27050 20.18384 1.000 40.43244 361 PHE A CA 1
ATOM 2675 C C . PHE A 1 372 ? -10.49568 -34.23171 19.20611 1.000 40.07035 361 PHE A C 1
ATOM 2676 O O . PHE A 1 372 ? -10.61656 -34.67457 18.06040 1.000 41.59667 361 PHE A O 1
ATOM 2684 N N . THR A 1 373 ? -9.37567 -33.68617 19.65243 1.000 37.15238 362 THR A N 1
ATOM 2685 C CA . THR A 1 373 ? -8.19551 -33.67182 18.81015 1.000 43.49791 362 THR A CA 1
ATOM 2686 C C . THR A 1 373 ? -6.98802 -34.00623 19.67351 1.000 44.07829 362 THR A C 1
ATOM 2687 O O . THR A 1 373 ? -6.92399 -33.62684 20.84656 1.000 43.85949 362 THR A O 1
ATOM 2691 N N . GLN A 1 374 ? -6.06118 -34.76329 19.10104 1.000 41.64889 363 GLN A N 1
ATOM 2692 C CA . GLN A 1 374 ? -4.88633 -35.19491 19.84079 1.000 44.47886 363 GLN A CA 1
ATOM 2693 C C . GLN A 1 374 ? -3.94709 -34.01373 20.04518 1.000 46.03658 363 GLN A C 1
ATOM 2694 O O . GLN A 1 374 ? -3.66095 -33.27031 19.10346 1.000 45.96299 363 GLN A O 1
ATOM 2700 N N . THR A 1 375 ? -3.46314 -33.84466 21.27875 1.000 45.85427 364 THR A N 1
ATOM 2701 C CA . THR A 1 375 ? -2.68275 -32.67596 21.65515 1.000 47.27583 364 THR A CA 1
ATOM 2702 C C . THR A 1 375 ? -1.25863 -32.97747 22.08477 1.000 52.35262 364 THR A C 1
ATOM 2703 O O . THR A 1 375 ? -0.44318 -32.05086 22.12543 1.000 56.08107 364 THR A O 1
ATOM 2707 N N . LYS A 1 376 ? -0.93707 -34.22068 22.43199 1.000 54.60983 365 LYS A N 1
ATOM 2708 C CA . LYS A 1 376 ? 0.43581 -34.56388 22.74955 1.000 54.50542 365 LYS A CA 1
ATOM 2709 C C . LYS A 1 376 ? 0.90040 -35.68256 21.82385 1.000 55.53364 365 LYS A C 1
ATOM 2710 O O . LYS A 1 376 ? 0.11440 -36.57872 21.49707 1.000 51.86254 365 LYS A O 1
ATOM 2712 N N . PRO A 1 377 ? 2.14171 -35.63569 21.34620 1.000 56.32568 366 PRO A N 1
ATOM 2713 C CA . PRO A 1 377 ? 2.63705 -36.72315 20.49441 1.000 58.93564 366 PRO A CA 1
ATOM 2714 C C . PRO A 1 377 ? 2.63034 -38.03164 21.26414 1.000 58.99908 366 PRO A C 1
ATOM 2715 O O . PRO A 1 377 ? 3.15691 -38.12146 22.37328 1.000 65.19053 366 PRO A O 1
ATOM 2719 N N . VAL A 1 378 ? 1.99969 -39.03880 20.68098 1.000 56.13586 367 VAL A N 1
ATOM 2720 C CA . VAL A 1 378 ? 1.99599 -40.38227 21.23952 1.000 53.21988 367 VAL A CA 1
ATOM 2721 C C . VAL A 1 378 ? 1.59585 -41.29714 20.09290 1.000 54.54696 367 VAL A C 1
ATOM 2722 O O . VAL A 1 378 ? 0.68458 -40.97880 19.31843 1.000 55.50696 367 VAL A O 1
ATOM 2726 N N . ASN A 1 379 ? 2.30784 -42.40117 19.91541 1.000 49.03325 368 ASN A N 1
ATOM 2727 C CA . ASN A 1 379 ? 2.03087 -43.23080 18.74885 1.000 46.09961 368 ASN A CA 1
ATOM 2728 C C . ASN A 1 379 ? 0.93643 -44.20817 19.15179 1.000 44.49204 368 ASN A C 1
ATOM 2729 O O . ASN A 1 379 ? 1.18581 -45.27411 19.70833 1.000 47.00287 368 ASN A O 1
ATOM 2734 N N . LEU A 1 380 ? -0.30584 -43.80567 18.90501 1.000 44.59452 369 LEU A N 1
ATOM 2735 C CA . LEU A 1 380 ? -1.44202 -44.63158 19.28075 1.000 41.88360 369 LEU A CA 1
ATOM 2736 C C . LEU A 1 380 ? -1.46279 -45.93119 18.49352 1.000 41.57391 369 LEU A C 1
ATOM 2737 O O . LEU A 1 380 ? -1.94886 -46.94831 18.99788 1.000 42.07506 369 LEU A O 1
ATOM 2742 N N . ASN A 1 381 ? -0.94096 -45.91510 17.26298 1.000 41.18529 370 ASN A N 1
ATOM 2743 C CA . ASN A 1 381 ? -0.85189 -47.13335 16.46590 1.000 38.57645 370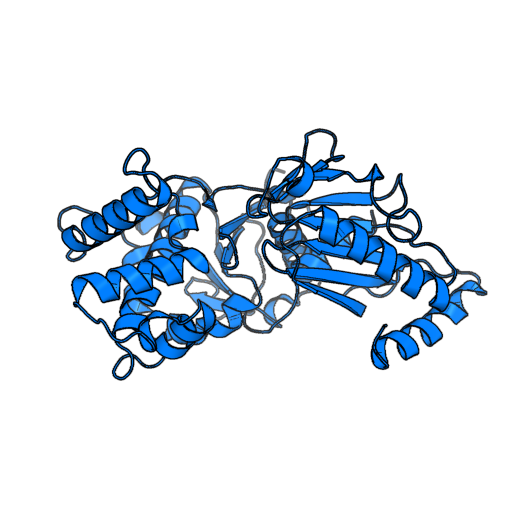 ASN A CA 1
ATOM 2744 C C . ASN A 1 381 ? -0.00595 -48.18501 17.16361 1.000 41.03464 370 ASN A C 1
ATOM 2745 O O . ASN A 1 381 ? -0.36818 -49.36891 17.18746 1.000 39.77777 370 ASN A O 1
ATOM 2750 N N . LEU A 1 382 ? 1.13731 -47.77268 17.72059 1.000 38.27094 371 LEU A N 1
ATOM 2751 C CA . LEU A 1 382 ? 2.01865 -48.72158 18.38740 1.000 39.81535 371 LEU A CA 1
ATOM 2752 C C . LEU A 1 382 ? 1.36662 -49.28182 19.63875 1.000 42.89301 371 LEU A C 1
ATOM 2753 O O . LEU A 1 382 ? 1.47689 -50.48388 19.91027 1.000 44.53468 371 LEU A O 1
ATOM 2758 N N . HIS A 1 383 ? 0.68223 -48.42953 20.41259 1.000 42.53673 372 HIS A N 1
ATOM 2759 C CA . HIS A 1 383 ? -0.06289 -48.92144 21.56744 1.000 43.64737 372 HIS A CA 1
ATOM 2760 C C . HIS A 1 383 ? -1.09260 -49.95646 21.13762 1.000 41.38079 372 HIS A C 1
ATOM 2761 O O . HIS A 1 383 ? -1.20654 -51.02434 21.75080 1.000 42.47601 372 HIS A O 1
ATOM 2768 N N . GLY A 1 384 ? -1.84529 -49.65465 20.07512 1.000 36.71937 373 GLY A N 1
ATOM 2769 C CA . GLY A 1 384 ? -2.85146 -50.58738 19.59427 1.000 37.21074 373 GLY A CA 1
ATOM 2770 C C . GLY A 1 384 ? -2.24528 -51.89361 19.12639 1.000 41.79987 373 GLY A C 1
ATOM 2771 O O . GLY A 1 384 ? -2.69818 -52.97770 19.50655 1.000 39.97905 373 GLY A O 1
ATOM 2772 N N . ALA A 1 385 ? -1.19037 -51.80791 18.31174 1.000 41.83088 374 ALA A N 1
ATOM 2773 C CA . ALA A 1 385 ? -0.53183 -53.02093 17.84180 1.000 39.06931 374 ALA A CA 1
ATOM 2774 C C . ALA A 1 385 ? -0.02256 -53.85394 19.00673 1.000 40.76958 374 ALA A C 1
ATOM 2775 O O . ALA A 1 385 ? -0.10646 -55.08843 18.97838 1.000 42.39989 374 ALA A O 1
ATOM 2777 N N . LEU A 1 386 ? 0.50220 -53.19895 20.04671 1.000 40.17867 375 LEU A N 1
ATOM 2778 C CA . LEU A 1 386 ? 1.01692 -53.94747 21.18935 1.000 42.14010 375 LEU A CA 1
ATOM 2779 C C . LEU A 1 386 ? -0.11059 -54.54797 22.01856 1.000 44.04565 375 LEU A C 1
ATOM 2780 O O . LEU A 1 386 ? 0.07504 -55.58917 22.65117 1.000 46.06945 375 LEU A O 1
ATOM 2785 N N . TYR A 1 387 ? -1.28555 -53.92379 22.01704 1.000 43.22708 376 TYR A N 1
ATOM 2786 C CA . TYR A 1 387 ? -2.43674 -54.54353 22.65793 1.000 45.01343 376 TYR A CA 1
ATOM 2787 C C . TYR A 1 387 ? -2.84180 -55.82751 21.93481 1.000 48.33409 376 TYR A C 1
ATOM 2788 O O . TYR A 1 387 ? -3.06811 -56.86295 22.57218 1.000 53.08740 376 TYR A O 1
ATOM 2797 N N . VAL A 1 388 ? -2.90328 -55.78833 20.60243 1.000 45.38074 377 VAL A N 1
ATOM 2798 C CA . VAL A 1 388 ? -3.25497 -56.97537 19.82740 1.000 47.39761 377 VAL A CA 1
ATOM 2799 C C . VAL A 1 388 ? -2.18483 -58.05893 19.95170 1.000 52.03598 377 VAL A C 1
ATOM 2800 O O . VAL A 1 388 ? -2.50076 -59.24958 20.06517 1.000 57.03111 377 VAL A O 1
ATOM 2804 N N . ALA A 1 389 ? -0.90571 -57.67432 19.91574 1.000 47.63730 378 ALA A N 1
ATOM 2805 C CA . ALA A 1 389 ? 0.16229 -58.66615 19.91776 1.000 45.94559 378 ALA A CA 1
ATOM 2806 C C . ALA A 1 389 ? 0.12869 -59.55147 21.15193 1.000 56.78344 378 ALA A C 1
ATOM 2807 O O . ALA A 1 389 ? 0.67130 -60.66217 21.12185 1.000 56.42835 378 ALA A O 1
ATOM 2809 N N . ARG A 1 390 ? -0.49143 -59.08633 22.23628 1.000 60.84134 379 ARG A N 1
ATOM 2810 C CA . ARG A 1 390 ? -0.55453 -59.86308 23.46585 1.000 64.54699 379 ARG A CA 1
ATOM 2811 C C . ARG A 1 390 ? -1.58661 -60.98221 23.40943 1.000 76.26372 379 ARG A C 1
ATOM 2812 O O . ARG A 1 390 ? -1.53456 -61.88655 24.24918 1.000 83.04461 379 ARG A O 1
ATOM 2820 N N . GLY A 1 391 ? -2.49656 -60.95848 22.43865 1.000 87.30581 380 GLY A N 1
ATOM 2821 C CA . GLY A 1 391 ? -3.47312 -62.01859 22.27587 1.000 92.52898 380 GLY A CA 1
ATOM 2822 C C . GLY A 1 391 ? -4.77355 -61.74699 23.00470 1.000 109.06804 380 GLY A C 1
ATOM 2823 O O . GLY A 1 391 ? -5.71550 -62.53905 22.92503 1.000 110.32241 380 GLY A O 1
#

Foldseek 3Di:
DWDPVVLVVLLVQQVQCPPPVHWAKAKEWEAEQFKIWIWMDTPPRQQDIGTTDMDGAQFVVVVLVVQVVVLVVSCVRRVQAHPFFEYAAAADADPVQFKGFHPNRDDDRNGRMDGLVSGDCRRHPSVHYGYHHLVLLLVLLVQSCLVVVRQLVWKAWPDFPCRVPRDHDDLAKEWEWEAEQFIFIKMFHRPPPGTDIGGDDQQFDAADAADPPDPCRVVVVVLQCQLCCVPPVVPDRGGLRCQQYFVNLLSLLQVLCVVVVPPPVVSNPDTSVVLLLLLLPCPPRVSSVVSVLVNLLRVLQSVLVCCVVVVTQEYEYDDPVQQSNVSVCVVCVVSSVCSNCRDPVSVSCVRYIYMYTHDDDSSSRSSRSVSRVD

Radius of gyration: 21.59 Å; Cα contacts (8 Å, |Δi|>4): 744; chains: 1; bounding box: 53×56×54 Å

Secondary structure (DSSP, 8-state):
---HHHHHHHHHHGGGGGSTT---EEEEEEE-SSEEEEEEEETT-SS--EEEEEEE-SSHHHHHHHHHHHHHHHHHHH-SPPSEEEEEESEEE-TTS-EEEETT--SSHHHHEEEGGGS-TTTS-TTSEEEEEHHHHHHHHHHHHHHTT-GGGTEEEEESTTTTSPP---SS-EEEEEESSSEEEEEEE------EEEE--GGGSBP----TTSTTHHHHHHHHHHHHHHHHTTSSPPBGGGTSSHHHHHHHHHHHHHHTT---TTGGG--HHHHHHHTT-TTT-HHHHHHHHHHHHHHHHHHHHHHHHHT-SEEEEESHHHHTTHHHHHHTHHHHHHHHT-STTHHHHTT-EEEEE-S---HHHHHHHHHHT-

Nearest PDB structures (foldseek):
  6vzz-assembly1_A-2  TM=1.003E+00  e=9.922E-87  Balamuthia mandrillaris
  8dtc-assembly1_B  TM=9.484E-01  e=2.073E-52  Acanthamoeba castellanii
  6da0-assembly1_A  TM=8.874E-01  e=1.739E-41  Naegleria fowleri
  6edi-assembly1_B  TM=7.671E-01  e=1.118E-27  Leishmania braziliensis MHOM/BR/75/M2904
  3vpz-assembly1_A-2  TM=6.879E-01  e=4.452E-19  Pseudoalteromonas sp. AS-131

Solvent-accessible surface area: 16518 Å² total; per-residue (Å²): 132,35,63,87,73,8,38,57,34,0,103,137,16,91,107,34,36,140,56,130,96,27,15,36,0,33,0,0,0,15,0,17,7,67,59,0,65,0,0,0,0,63,43,110,16,141,113,79,50,27,70,7,56,126,48,84,6,67,27,0,70,50,0,30,64,17,0,63,66,1,1,73,30,0,121,127,35,8,55,62,102,5,32,1,0,0,0,0,0,25,2,142,49,36,153,103,17,48,34,0,14,0,53,36,7,122,54,90,39,73,65,70,110,0,106,62,96,52,14,24,61,15,0,4,12,102,122,104,3,76,15,12,12,22,6,26,0,4,0,52,0,0,24,40,26,26,88,77,117,17,1,62,142,6,0,106,31,28,18,21,86,24,50,111,86,76,11,57,13,64,110,55,35,3,0,0,0,18,12,28,50,19,9,15,2,0,0,0,31,30,109,224,115,61,38,86,23,94,61,22,70,67,0,52,53,60,26,42,92,13,37,107,107,56,111,14,86,66,33,3,53,113,0,25,83,68,0,11,74,70,83,63,118,124,78,121,68,2,46,5,3,6,0,0,0,21,107,0,6,55,32,0,12,31,8,10,0,54,83,45,134,31,92,76,80,77,33,95,87,48,95,27,48,36,0,12,66,53,0,40,78,65,98,70,34,68,88,2,37,78,0,1,22,2,5,1,32,0,0,0,3,5,0,10,50,11,1,28,61,48,110,10,97,0,0,0,2,1,25,63,77,4,31,115,11,20,106,0,0,86,85,14,47,130,48,0,88,71,7,0,34,56,39,124,90,110,83,148,1,57,106,8,4,0,3,1,1,50,36,96,33,26,7,24,0,27,0,0,4,120,29,8,68,117

Sequence (374 aa):
ELSQEVTQTLKQWRVAAVSSAGLKYYVGVDIGGTNTRLALARAEDHDTFLQVLKVKADDTRKLIAFFDSVSDSIRDLLGVEASGACLAGAGRISPDGEVLDVTNFHGDATHRRLKRSELPSFLFPPTKTHFINDLEGTCYGVSSMNASDALDQCFKPLWGPASSDKVTLQPDHYLVLAVGTGLGIATLLSLRGGFQVMPMEFGHVAISPVGPANAAYAEETRLLEYISEKLYNKEHAIEYEDIVSGRGLVITYKWVLDEANVQDESLRSLDAGKIAKNATNSEACPYAHKAMMLHFKFLMRIAKNLCIGLQVRGMLLAGDNQVNNNLFLEQNLESLRAEFFDHPKKAWIEDIDLFTQTKPVNLNLHGALYVARG